Protein AF-A0A6B3QAU6-F1 (afdb_monomer_lite)

Structure (mmCIF, N/CA/C/O backbone):
data_AF-A0A6B3QAU6-F1
#
_entry.id   AF-A0A6B3QAU6-F1
#
loop_
_atom_site.group_PDB
_atom_site.id
_atom_site.type_symbol
_atom_site.label_atom_id
_atom_site.label_alt_id
_atom_site.label_comp_id
_atom_site.label_asym_id
_atom_site.label_entity_id
_atom_site.label_seq_id
_atom_site.pdbx_PDB_ins_code
_atom_site.Cartn_x
_atom_site.Cartn_y
_atom_site.Cartn_z
_atom_site.occupancy
_atom_site.B_iso_or_equiv
_atom_site.auth_seq_id
_atom_site.auth_comp_id
_atom_site.auth_asym_id
_atom_site.auth_atom_id
_atom_site.pdbx_PDB_model_num
ATOM 1 N N . ASP A 1 1 ? -6.827 -9.750 -35.331 1.00 69.00 1 ASP A N 1
ATOM 2 C CA . ASP A 1 1 ? -5.653 -9.514 -34.453 1.00 69.00 1 ASP A CA 1
ATOM 3 C C . ASP A 1 1 ? -5.508 -8.017 -34.204 1.00 69.00 1 ASP A C 1
ATOM 5 O O . ASP A 1 1 ? -5.971 -7.235 -35.020 1.00 69.00 1 ASP A O 1
ATOM 9 N N . ASN A 1 2 ? -4.891 -7.602 -33.096 1.00 76.44 2 ASN A N 1
ATOM 10 C CA . ASN A 1 2 ? -4.741 -6.171 -32.785 1.00 76.44 2 ASN A CA 1
ATOM 11 C C . ASN A 1 2 ? -3.667 -5.481 -33.647 1.00 76.44 2 ASN A C 1
ATOM 13 O O . ASN A 1 2 ? -3.646 -4.261 -33.744 1.00 76.44 2 ASN A O 1
ATOM 17 N N . ILE A 1 3 ? -2.761 -6.247 -34.272 1.00 83.81 3 ILE A N 1
ATOM 18 C CA . ILE A 1 3 ? -1.607 -5.686 -34.982 1.00 83.81 3 ILE A CA 1
ATOM 19 C C . ILE A 1 3 ? -1.964 -5.158 -36.375 1.00 83.81 3 ILE A C 1
ATOM 21 O O . ILE A 1 3 ? -1.314 -4.218 -36.826 1.00 83.81 3 ILE A O 1
ATOM 25 N N . THR A 1 4 ? -2.980 -5.719 -37.040 1.00 87.00 4 THR A N 1
ATOM 26 C CA . THR A 1 4 ? -3.413 -5.312 -38.388 1.00 87.00 4 THR A CA 1
ATOM 27 C C . THR A 1 4 ? -4.821 -4.719 -38.466 1.00 87.00 4 THR A C 1
ATOM 29 O O . THR A 1 4 ? -5.146 -4.077 -39.472 1.00 87.00 4 THR A O 1
ATOM 32 N N . ASN A 1 5 ? -5.630 -4.870 -37.411 1.00 83.56 5 ASN A N 1
ATOM 33 C CA . ASN A 1 5 ? -6.953 -4.259 -37.321 1.00 83.56 5 ASN A CA 1
ATOM 34 C C . ASN A 1 5 ? -6.864 -2.813 -36.835 1.00 83.56 5 ASN A C 1
ATOM 36 O O . ASN A 1 5 ? -6.172 -2.510 -35.866 1.00 83.56 5 ASN A O 1
ATOM 40 N N . GLN A 1 6 ? -7.610 -1.931 -37.493 1.00 80.50 6 GLN A N 1
ATOM 41 C CA . GLN A 1 6 ? -7.720 -0.539 -37.090 1.00 80.50 6 GLN A CA 1
ATOM 42 C C . GLN A 1 6 ? -8.615 -0.416 -35.853 1.00 80.50 6 GLN A C 1
ATOM 44 O O . GLN A 1 6 ? -9.764 -0.852 -35.867 1.00 80.50 6 GLN A O 1
ATOM 49 N N . ASP A 1 7 ? -8.098 0.231 -34.817 1.00 73.75 7 ASP A N 1
ATOM 50 C CA . ASP A 1 7 ? -8.831 0.603 -33.613 1.00 73.75 7 ASP A CA 1
ATOM 51 C C . ASP A 1 7 ? -8.402 2.025 -33.244 1.00 73.75 7 ASP A C 1
ATOM 53 O O . ASP A 1 7 ? -7.213 2.304 -33.105 1.00 73.75 7 ASP A O 1
ATOM 57 N N . SER A 1 8 ? -9.360 2.944 -33.119 1.00 69.12 8 SER A N 1
ATOM 58 C CA . SER A 1 8 ? -9.093 4.352 -32.799 1.00 69.12 8 SER A CA 1
ATOM 59 C C . SER A 1 8 ? -8.441 4.559 -31.428 1.00 69.12 8 SER A C 1
ATOM 61 O O . SER A 1 8 ? -7.927 5.643 -31.164 1.00 69.12 8 SER A O 1
ATOM 63 N N . SER A 1 9 ? -8.473 3.545 -30.561 1.00 64.81 9 SER A N 1
ATOM 64 C CA . SER A 1 9 ? -7.854 3.558 -29.237 1.00 64.81 9 SER A CA 1
ATOM 65 C C . SER A 1 9 ? -6.446 2.948 -29.204 1.00 64.81 9 SER A C 1
ATOM 67 O O . SER A 1 9 ? -5.731 3.142 -28.219 1.00 64.81 9 SER A O 1
ATOM 69 N N . THR A 1 10 ? -6.001 2.250 -30.263 1.00 64.38 10 THR A N 1
ATOM 70 C CA . THR A 1 10 ? -4.702 1.551 -30.274 1.00 64.38 10 THR A CA 1
ATOM 71 C C . THR A 1 10 ? -3.837 1.913 -31.490 1.00 64.38 10 THR A C 1
ATOM 73 O O . THR A 1 10 ? -4.269 1.898 -32.638 1.00 64.38 10 THR A O 1
ATOM 76 N N . ASN A 1 11 ? -2.558 2.224 -31.252 1.00 74.25 11 ASN A N 1
ATOM 77 C CA . ASN A 1 11 ? -1.606 2.655 -32.289 1.00 74.25 11 ASN A CA 1
ATOM 78 C C . ASN A 1 11 ? -0.641 1.523 -32.687 1.00 74.25 11 ASN A C 1
ATOM 80 O O . ASN A 1 11 ? 0.579 1.693 -32.654 1.00 74.25 11 ASN A O 1
ATOM 84 N N . TYR A 1 12 ? -1.169 0.334 -32.997 1.00 83.69 12 TYR A N 1
ATOM 85 C CA . TYR A 1 12 ? -0.325 -0.815 -33.340 1.00 83.69 12 TYR A CA 1
ATOM 86 C C . TYR A 1 12 ? 0.394 -0.658 -34.695 1.00 83.69 12 TYR A C 1
ATOM 88 O O . TYR A 1 12 ? -0.159 -0.066 -35.619 1.00 83.69 12 TYR A O 1
ATOM 96 N N . PRO A 1 13 ? 1.595 -1.246 -34.869 1.00 86.06 13 PRO A N 1
ATOM 97 C CA . PRO A 1 13 ? 2.490 -0.935 -35.988 1.00 86.06 13 PRO A CA 1
ATOM 98 C C . PRO A 1 13 ? 1.920 -1.170 -37.390 1.00 86.06 13 PRO A C 1
ATOM 100 O O . PRO A 1 13 ? 2.321 -0.492 -38.322 1.00 86.06 13 PRO A O 1
ATOM 103 N N . PHE A 1 14 ? 0.997 -2.114 -37.582 1.00 91.62 14 PHE A N 1
ATOM 104 C CA . PHE A 1 14 ? 0.453 -2.443 -38.905 1.00 91.62 14 PHE A CA 1
ATOM 105 C C . PHE A 1 14 ? -1.063 -2.220 -38.993 1.00 91.62 14 PHE A C 1
ATOM 107 O O . PHE A 1 14 ? -1.684 -2.704 -39.940 1.00 91.62 14 PHE A O 1
ATOM 114 N N . SER A 1 15 ? -1.668 -1.502 -38.037 1.00 89.56 15 SER A N 1
ATOM 115 C CA . SER A 1 15 ? -3.130 -1.408 -37.887 1.00 89.56 15 SER A CA 1
ATOM 116 C C . SER A 1 15 ? -3.805 -0.568 -38.972 1.00 89.56 15 SER A C 1
ATOM 118 O O . SER A 1 15 ? -4.948 -0.827 -39.345 1.00 89.56 15 SER A O 1
ATOM 120 N N . THR A 1 16 ? -3.094 0.416 -39.530 1.00 90.06 16 THR A N 1
ATOM 121 C CA . THR A 1 16 ? -3.616 1.338 -40.547 1.00 90.06 16 THR A CA 1
ATOM 122 C C . THR A 1 16 ? -2.876 1.206 -41.875 1.00 90.06 16 THR A C 1
ATOM 124 O O . THR A 1 16 ? -1.707 0.823 -41.929 1.00 90.06 16 THR A O 1
ATOM 127 N N . ASN A 1 17 ? -3.534 1.597 -42.971 1.00 89.44 17 ASN A N 1
ATOM 128 C CA . ASN A 1 17 ? -2.883 1.677 -44.284 1.00 89.44 17 ASN A CA 1
ATOM 129 C C . ASN A 1 17 ? -1.691 2.644 -44.284 1.00 89.44 17 ASN A C 1
ATOM 131 O O . ASN A 1 17 ? -0.705 2.388 -44.972 1.00 89.44 17 ASN A O 1
ATOM 135 N N . GLN A 1 18 ? -1.763 3.728 -43.504 1.00 90.06 18 GLN A N 1
ATOM 136 C CA . GLN A 1 18 ? -0.647 4.654 -43.345 1.00 90.06 18 GLN A CA 1
ATOM 137 C C . GLN A 1 18 ? 0.563 3.935 -42.743 1.00 90.06 18 GLN A C 1
ATOM 139 O O . GLN A 1 18 ? 1.628 3.935 -43.357 1.00 90.06 18 GLN A O 1
ATOM 144 N N . TYR A 1 19 ? 0.395 3.250 -41.610 1.00 91.19 19 TYR A N 1
ATOM 145 C CA . TYR A 1 19 ? 1.513 2.554 -40.979 1.00 91.19 19 TYR A CA 1
ATOM 146 C C . TYR A 1 19 ? 2.053 1.420 -41.847 1.00 91.19 19 TYR A C 1
ATOM 148 O O . TYR A 1 19 ? 3.261 1.270 -41.977 1.00 91.19 19 TYR A O 1
ATOM 156 N N . ARG A 1 20 ? 1.188 0.683 -42.554 1.00 92.81 20 ARG A N 1
ATOM 157 C CA . ARG A 1 20 ? 1.626 -0.327 -43.535 1.00 92.81 20 ARG A CA 1
ATOM 158 C C . ARG A 1 20 ? 2.415 0.267 -44.708 1.00 92.81 20 ARG A C 1
ATOM 160 O O . ARG A 1 20 ? 3.190 -0.446 -45.345 1.00 92.81 20 ARG A O 1
ATOM 167 N N . ASN A 1 21 ? 2.213 1.542 -45.035 1.00 90.69 21 ASN A N 1
ATOM 168 C CA . ASN A 1 21 ? 2.982 2.247 -46.063 1.00 90.69 21 ASN A CA 1
ATOM 169 C C . ASN A 1 21 ? 4.290 2.843 -45.529 1.00 90.69 21 ASN A C 1
ATOM 171 O O . ASN A 1 21 ? 5.206 3.051 -46.318 1.00 90.69 21 ASN A O 1
ATOM 175 N N . GLU A 1 22 ? 4.400 3.075 -44.222 1.00 90.69 22 GLU A N 1
ATOM 176 C CA . GLU A 1 22 ? 5.651 3.449 -43.550 1.00 90.69 22 GLU A CA 1
ATOM 177 C C . GLU A 1 22 ? 6.513 2.201 -43.252 1.00 90.69 22 GLU A C 1
ATOM 179 O O . GLU A 1 22 ? 7.732 2.196 -43.432 1.00 90.69 22 GLU A O 1
ATOM 184 N N . LEU A 1 23 ? 5.875 1.089 -42.887 1.00 94.75 23 LEU A N 1
ATOM 185 C CA . LEU A 1 23 ? 6.484 -0.205 -42.579 1.00 94.75 23 LEU A CA 1
ATOM 186 C C . LEU A 1 23 ? 6.495 -1.133 -43.800 1.00 94.75 23 LEU A C 1
ATOM 188 O O . LEU A 1 23 ? 5.967 -2.245 -43.752 1.00 94.75 23 LEU A O 1
ATOM 192 N N . ARG A 1 24 ? 7.062 -0.671 -44.923 1.00 94.88 24 ARG A N 1
ATOM 193 C CA . ARG A 1 24 ? 7.099 -1.455 -46.174 1.00 94.88 24 ARG A CA 1
ATOM 194 C C . ARG A 1 24 ? 8.059 -2.627 -46.098 1.00 94.88 24 ARG A C 1
ATOM 196 O O . ARG A 1 24 ? 7.716 -3.722 -46.526 1.00 94.88 24 ARG A O 1
ATOM 203 N N . HIS A 1 25 ? 9.254 -2.402 -45.567 1.00 96.56 25 HIS A N 1
ATOM 204 C CA . HIS A 1 25 ? 10.284 -3.426 -45.466 1.00 96.56 25 HIS A CA 1
ATOM 205 C C . HIS A 1 25 ? 10.736 -3.511 -44.018 1.00 96.56 25 HIS A C 1
ATOM 207 O O . HIS A 1 25 ? 11.223 -2.533 -43.457 1.00 96.56 25 HIS A O 1
ATOM 213 N N . THR A 1 26 ? 10.567 -4.671 -43.396 1.00 97.12 26 THR A N 1
ATOM 214 C CA . THR A 1 26 ? 10.843 -4.833 -41.964 1.00 97.12 26 THR A CA 1
ATOM 215 C C . THR A 1 26 ? 11.621 -6.106 -41.681 1.00 97.12 26 THR A C 1
ATOM 217 O O . THR A 1 26 ? 11.404 -7.122 -42.345 1.00 97.12 26 THR A O 1
ATOM 220 N N . LEU A 1 27 ? 12.483 -6.056 -40.668 1.00 96.62 27 LEU A N 1
ATOM 221 C CA . LEU A 1 27 ? 13.261 -7.188 -40.168 1.00 96.62 27 LEU A CA 1
ATOM 222 C C . LEU A 1 27 ? 12.662 -7.695 -38.855 1.00 96.62 27 LEU A C 1
ATOM 224 O O . LEU A 1 27 ? 12.471 -6.922 -37.924 1.00 96.62 27 LEU A O 1
ATOM 228 N N . TRP A 1 28 ? 12.322 -8.975 -38.773 1.00 96.25 28 TRP A N 1
ATOM 229 C CA . TRP A 1 28 ? 11.688 -9.577 -37.603 1.00 96.25 28 TRP A CA 1
ATOM 230 C C . TRP A 1 28 ? 12.637 -10.624 -37.021 1.00 96.25 28 TRP A C 1
ATOM 232 O O . TRP A 1 28 ? 13.071 -11.542 -37.721 1.00 96.25 28 TRP A O 1
ATOM 242 N N . LEU A 1 29 ? 12.981 -10.460 -35.743 1.00 93.38 29 LEU A N 1
ATOM 243 C CA . LEU A 1 29 ? 13.927 -11.303 -35.018 1.00 93.38 29 LEU A CA 1
ATOM 244 C C . LEU A 1 29 ? 13.171 -12.380 -34.231 1.00 93.38 29 LEU A C 1
ATOM 246 O O . LEU A 1 29 ? 12.405 -12.053 -33.325 1.00 93.38 29 LEU A O 1
ATOM 250 N N . LEU A 1 30 ? 13.373 -13.648 -34.588 1.00 93.44 30 LEU A N 1
ATOM 251 C CA . LEU A 1 30 ? 12.654 -14.802 -34.042 1.00 93.44 30 LEU A CA 1
ATOM 252 C C . LEU A 1 30 ? 13.530 -15.598 -33.059 1.00 93.44 30 LEU A C 1
ATOM 254 O O . LEU A 1 30 ? 14.759 -15.551 -33.154 1.00 93.44 30 LEU A O 1
ATOM 258 N N . PRO A 1 31 ? 12.922 -16.328 -32.101 1.00 90.06 31 PRO A N 1
ATOM 259 C CA . PRO A 1 31 ? 13.666 -17.043 -31.064 1.00 90.06 31 PRO A CA 1
ATOM 260 C C . PRO A 1 31 ? 14.395 -18.295 -31.574 1.00 90.06 31 PRO A C 1
ATOM 262 O O . PRO A 1 31 ? 15.395 -18.675 -30.968 1.00 90.06 31 PRO A O 1
ATOM 265 N N . GLY A 1 32 ? 13.934 -18.896 -32.675 1.00 91.00 32 GLY A N 1
ATOM 266 C CA . GLY A 1 32 ? 14.513 -20.107 -33.256 1.00 91.00 32 GLY A CA 1
ATOM 267 C C . GLY A 1 32 ? 13.992 -20.403 -34.666 1.00 91.00 32 GLY A C 1
ATOM 268 O O . GLY A 1 32 ? 13.053 -19.765 -35.160 1.00 91.00 32 GLY A O 1
ATOM 269 N N . VAL A 1 33 ? 14.653 -21.338 -35.354 1.00 91.69 33 VAL A N 1
ATOM 270 C CA . VAL A 1 33 ? 14.407 -21.683 -36.765 1.00 91.69 33 VAL A CA 1
ATOM 271 C C . VAL A 1 33 ? 13.056 -22.370 -36.932 1.00 91.69 33 VAL A C 1
ATOM 273 O O . VAL A 1 33 ? 12.327 -22.102 -37.888 1.00 91.69 33 VAL A O 1
ATOM 276 N N . LYS A 1 34 ? 12.676 -23.236 -35.984 1.00 92.94 34 LYS A N 1
ATOM 277 C CA . LYS A 1 34 ? 11.375 -23.924 -36.008 1.00 92.94 34 LYS A CA 1
ATOM 278 C C . LYS A 1 34 ? 10.227 -22.927 -35.892 1.00 92.94 34 LYS A C 1
ATOM 280 O O . LYS A 1 34 ? 9.247 -23.036 -36.627 1.00 92.94 34 LYS A O 1
ATOM 285 N N . GLU A 1 35 ? 10.375 -21.948 -35.009 1.00 94.31 35 GLU A N 1
ATOM 286 C CA . GLU A 1 35 ? 9.422 -20.870 -34.782 1.00 94.31 35 GLU A CA 1
ATOM 287 C C . GLU A 1 35 ? 9.334 -19.967 -36.012 1.00 94.31 35 GLU A C 1
ATOM 289 O O . GLU A 1 35 ? 8.229 -19.670 -36.455 1.00 94.31 35 GLU A O 1
ATOM 294 N N . ALA A 1 36 ? 10.467 -19.607 -36.628 1.00 95.00 36 ALA A N 1
ATOM 295 C CA . ALA A 1 36 ? 10.485 -18.848 -37.880 1.00 95.00 36 ALA A CA 1
ATOM 296 C C . ALA A 1 36 ? 9.761 -19.591 -39.019 1.00 95.00 36 ALA A C 1
ATOM 298 O O . ALA A 1 36 ? 8.932 -19.000 -39.709 1.00 95.00 36 ALA A O 1
ATOM 299 N N . ASN A 1 37 ? 10.001 -20.898 -39.168 1.00 94.94 37 ASN A N 1
ATOM 300 C CA . ASN A 1 37 ? 9.353 -21.740 -40.181 1.00 94.94 37 ASN A CA 1
ATOM 301 C C . ASN A 1 37 ? 7.843 -21.892 -39.956 1.00 94.94 37 ASN A C 1
ATOM 303 O O . ASN A 1 37 ? 7.066 -21.889 -40.911 1.00 94.94 37 ASN A O 1
ATOM 307 N N . ALA A 1 38 ? 7.411 -22.048 -38.703 1.00 96.00 38 ALA A N 1
ATOM 308 C CA . ALA A 1 38 ? 5.992 -22.094 -38.364 1.00 96.00 38 ALA A CA 1
ATOM 309 C C . ALA A 1 38 ? 5.324 -20.732 -38.599 1.00 96.00 38 ALA A C 1
ATOM 311 O O . ALA A 1 38 ? 4.238 -20.662 -39.175 1.00 96.00 38 ALA A O 1
ATOM 312 N N . PHE A 1 39 ? 5.993 -19.648 -38.209 1.00 96.12 39 PHE A N 1
ATOM 313 C CA . PHE A 1 39 ? 5.452 -18.303 -38.324 1.00 96.12 39 PHE A CA 1
ATOM 314 C C . PHE A 1 39 ? 5.375 -17.816 -39.772 1.00 96.12 39 PHE A C 1
ATOM 316 O O . PHE A 1 39 ? 4.393 -17.182 -40.138 1.00 96.12 39 PHE A O 1
ATOM 323 N N . GLU A 1 40 ? 6.333 -18.189 -40.626 1.00 96.94 40 GLU A N 1
ATOM 324 C CA . GLU A 1 40 ? 6.261 -17.965 -42.075 1.00 96.94 40 GLU A CA 1
ATOM 325 C C . GLU A 1 40 ? 4.951 -18.512 -42.662 1.00 96.94 40 GLU A C 1
ATOM 327 O O . GLU A 1 40 ? 4.293 -17.823 -43.441 1.00 96.94 40 GLU A O 1
ATOM 332 N N . LYS A 1 41 ? 4.538 -19.728 -42.279 1.00 96.50 41 LYS A N 1
ATOM 333 C CA . LYS A 1 41 ? 3.283 -20.330 -42.764 1.00 96.50 41 LYS A CA 1
ATOM 334 C C . LYS A 1 41 ? 2.070 -19.508 -42.334 1.00 96.50 41 LYS A C 1
ATOM 336 O O . LYS A 1 41 ? 1.265 -19.133 -43.180 1.00 96.50 41 LYS A O 1
ATOM 341 N N . LEU A 1 42 ? 2.001 -19.156 -41.050 1.00 96.56 42 LEU A N 1
ATOM 342 C CA . LEU A 1 42 ? 0.906 -18.350 -40.503 1.00 96.56 42 LEU A CA 1
ATOM 343 C C . LEU A 1 42 ? 0.834 -16.957 -41.142 1.00 96.56 42 LEU A C 1
ATOM 345 O O . LEU A 1 42 ? -0.253 -16.479 -41.451 1.00 96.56 42 LEU A O 1
ATOM 349 N N . LEU A 1 43 ? 1.979 -16.311 -41.383 1.00 96.25 43 LEU A N 1
ATOM 350 C CA . LEU A 1 43 ? 2.029 -15.005 -42.042 1.00 96.25 43 LEU A CA 1
ATOM 351 C C . LEU A 1 43 ? 1.548 -15.074 -43.494 1.00 96.25 43 LEU A C 1
ATOM 353 O O . LEU A 1 43 ? 0.858 -14.158 -43.929 1.00 96.25 43 LEU A O 1
ATOM 357 N N . ASN A 1 44 ? 1.859 -16.149 -44.224 1.00 96.75 44 ASN A N 1
ATOM 358 C CA . ASN A 1 44 ? 1.369 -16.344 -45.592 1.00 96.75 44 ASN A CA 1
ATOM 359 C C . ASN A 1 44 ? -0.145 -16.620 -45.653 1.00 96.75 44 ASN A C 1
ATOM 361 O O . ASN A 1 44 ? -0.794 -16.247 -46.625 1.00 96.75 44 ASN A O 1
ATOM 365 N N . GLU A 1 45 ? -0.722 -17.243 -44.623 1.00 96.12 45 GLU A N 1
ATOM 366 C CA . GLU A 1 45 ? -2.172 -17.477 -44.516 1.00 96.12 45 GLU A CA 1
ATOM 367 C C . GLU A 1 45 ? -2.943 -16.236 -44.027 1.00 96.12 45 GLU A C 1
ATOM 369 O O . GLU A 1 45 ? -4.158 -16.123 -44.207 1.00 96.12 45 GLU A O 1
ATOM 374 N N . HIS A 1 46 ? -2.244 -15.282 -43.414 1.00 95.75 46 HIS A N 1
ATOM 375 C CA . HIS A 1 46 ? -2.841 -14.098 -42.816 1.00 95.75 46 HIS A CA 1
ATOM 376 C C . HIS A 1 46 ? -3.437 -13.148 -43.869 1.00 95.75 46 HIS A C 1
ATOM 378 O O . HIS A 1 46 ? -2.788 -12.794 -44.852 1.00 95.75 46 HIS A O 1
ATOM 384 N N . GLN A 1 47 ? -4.650 -12.638 -43.623 1.00 93.19 47 GLN A N 1
ATOM 385 C CA . GLN A 1 47 ? -5.413 -11.859 -44.611 1.00 93.19 47 GLN A CA 1
ATOM 386 C C . GLN A 1 47 ? -4.709 -10.589 -45.106 1.00 93.19 47 GLN A C 1
ATOM 388 O O . GLN A 1 47 ? -4.880 -10.225 -46.267 1.00 93.19 47 GLN A O 1
ATOM 393 N N . ILE A 1 48 ? -3.951 -9.920 -44.233 1.00 93.88 48 ILE A N 1
ATOM 394 C CA . ILE A 1 48 ? -3.166 -8.723 -44.574 1.00 93.88 48 ILE A CA 1
ATOM 395 C C . ILE A 1 48 ? -1.726 -9.097 -44.940 1.00 93.88 48 ILE A C 1
ATOM 397 O O . ILE A 1 48 ? -1.341 -8.924 -46.092 1.00 93.88 48 ILE A O 1
ATOM 401 N N . PHE A 1 49 ? -0.938 -9.655 -44.010 1.00 96.00 49 PHE A N 1
ATOM 402 C CA . PHE A 1 49 ? 0.466 -9.991 -44.277 1.00 96.00 49 PHE A CA 1
ATOM 403 C C . PHE A 1 49 ? 0.674 -10.906 -45.492 1.00 96.00 49 PHE A C 1
ATOM 405 O O . PHE A 1 49 ? 1.509 -10.578 -46.326 1.00 96.00 49 PHE A O 1
ATOM 412 N N . GLY A 1 50 ? -0.119 -11.964 -45.665 1.00 93.06 50 GLY A N 1
ATOM 413 C CA . GLY A 1 50 ? 0.026 -12.891 -46.792 1.00 93.06 50 GLY A CA 1
ATOM 414 C C . GLY A 1 50 ? -0.377 -12.310 -48.149 1.00 93.06 50 GLY A C 1
ATOM 415 O O . GLY A 1 50 ? 0.027 -12.833 -49.185 1.00 93.06 50 GLY A O 1
ATOM 416 N N . LYS A 1 51 ? -1.159 -11.219 -48.166 1.00 93.06 51 LYS A N 1
ATOM 417 C CA . LYS A 1 51 ? -1.592 -10.540 -49.401 1.00 93.06 51 LYS A CA 1
ATOM 418 C C . LYS A 1 51 ? -0.742 -9.323 -49.745 1.00 93.06 51 LYS A C 1
ATOM 420 O O . LYS A 1 51 ? -0.480 -9.079 -50.918 1.00 93.06 51 LYS A O 1
ATOM 425 N N . GLU A 1 52 ? -0.356 -8.539 -48.743 1.00 95.06 52 GLU A N 1
ATOM 426 C CA . GLU A 1 52 ? 0.362 -7.277 -48.942 1.00 95.06 52 GLU A CA 1
ATOM 427 C C . GLU A 1 52 ? 1.886 -7.421 -48.869 1.00 95.06 52 GLU A C 1
ATOM 429 O O . GLU A 1 52 ? 2.584 -6.576 -49.427 1.00 95.06 52 GLU A O 1
ATOM 434 N N . TYR A 1 53 ? 2.414 -8.444 -48.186 1.00 97.56 53 TYR A N 1
ATOM 435 C CA . TYR A 1 53 ? 3.845 -8.581 -47.916 1.00 97.56 53 TYR A CA 1
ATOM 436 C C . TYR A 1 53 ? 4.417 -9.880 -48.479 1.00 97.56 53 TYR A C 1
ATOM 438 O O . TYR A 1 53 ? 3.879 -10.967 -48.296 1.00 97.56 53 TYR A O 1
ATOM 446 N N . LYS A 1 54 ? 5.600 -9.781 -49.085 1.00 97.44 54 LYS A N 1
ATOM 447 C CA . LYS A 1 54 ? 6.424 -10.944 -49.406 1.00 97.44 54 LYS A CA 1
ATOM 448 C C . LYS A 1 54 ? 7.209 -11.365 -48.164 1.00 97.44 54 LYS A C 1
ATOM 450 O O . LYS A 1 54 ? 8.060 -10.614 -47.677 1.00 97.44 54 LYS A O 1
ATOM 455 N N . ILE A 1 55 ? 6.923 -12.559 -47.651 1.00 97.81 55 ILE A N 1
ATOM 456 C CA . ILE A 1 55 ? 7.615 -13.118 -46.486 1.00 97.81 55 ILE A CA 1
ATOM 457 C C . ILE A 1 55 ? 8.925 -13.771 -46.942 1.00 97.81 55 ILE A C 1
ATOM 459 O O . ILE A 1 55 ? 8.932 -14.606 -47.845 1.00 97.81 55 ILE A O 1
ATOM 463 N N . VAL A 1 56 ? 10.042 -13.378 -46.332 1.00 96.62 56 VAL A N 1
ATOM 464 C CA . VAL A 1 56 ? 11.388 -13.872 -46.650 1.00 96.62 56 VAL A CA 1
ATOM 465 C C . VAL A 1 56 ? 11.991 -14.487 -45.399 1.00 96.62 56 VAL A C 1
ATOM 467 O O . VAL A 1 56 ? 12.461 -13.777 -44.515 1.00 96.62 56 VAL A O 1
ATOM 470 N N . ASN A 1 57 ? 11.979 -15.812 -45.315 1.00 94.81 57 ASN A N 1
ATOM 471 C CA . ASN A 1 57 ? 12.588 -16.543 -44.211 1.00 94.81 57 ASN A CA 1
ATOM 472 C C . ASN A 1 57 ? 14.029 -16.934 -44.565 1.00 94.81 57 ASN A C 1
ATOM 474 O O . ASN A 1 57 ? 14.251 -17.853 -45.356 1.00 94.81 57 ASN A O 1
ATOM 478 N N . VAL A 1 58 ? 15.012 -16.229 -43.996 1.00 92.69 58 VAL A N 1
ATOM 479 C CA . VAL A 1 58 ? 16.435 -16.439 -44.335 1.00 92.69 58 VAL A CA 1
ATOM 480 C C . VAL A 1 58 ? 17.065 -17.626 -43.608 1.00 92.69 58 VAL A C 1
ATOM 482 O O . VAL A 1 58 ? 18.190 -17.999 -43.915 1.00 92.69 58 VAL A O 1
ATOM 485 N N . VAL A 1 59 ? 16.341 -18.243 -42.671 1.00 90.06 59 VAL A N 1
ATOM 486 C CA . VAL A 1 59 ? 16.821 -19.395 -41.892 1.00 90.06 59 VAL A CA 1
ATOM 487 C C . VAL A 1 59 ? 16.099 -20.697 -42.235 1.00 90.06 59 VAL A C 1
ATOM 489 O O . VAL A 1 59 ? 16.283 -21.708 -41.566 1.00 90.06 59 VAL A O 1
ATOM 492 N N . LYS A 1 60 ? 15.274 -20.695 -43.289 1.00 85.81 60 LYS A N 1
ATOM 493 C CA . LYS A 1 60 ? 14.378 -21.806 -43.643 1.00 85.81 60 LYS A CA 1
ATOM 494 C C . LYS A 1 60 ? 15.069 -23.166 -43.752 1.00 85.81 60 LYS A C 1
ATOM 496 O O . LYS A 1 60 ? 14.517 -24.171 -43.304 1.00 85.81 60 LYS A O 1
ATOM 501 N N . ASP A 1 61 ? 16.275 -23.166 -44.313 1.00 81.44 61 ASP A N 1
ATOM 502 C CA . ASP A 1 61 ? 17.072 -24.365 -44.590 1.00 81.44 61 ASP A CA 1
ATOM 503 C C . ASP A 1 61 ? 18.154 -24.631 -43.522 1.00 81.44 61 ASP A C 1
ATOM 505 O O . ASP A 1 61 ? 18.941 -25.574 -43.649 1.00 81.44 61 ASP A O 1
ATOM 509 N N . ASP A 1 62 ? 18.219 -23.813 -42.465 1.00 82.25 62 ASP A N 1
ATOM 510 C CA . ASP A 1 62 ? 19.201 -23.988 -41.399 1.00 82.25 62 ASP A CA 1
ATOM 511 C C . ASP A 1 62 ? 18.842 -25.179 -40.498 1.00 82.25 62 ASP A C 1
ATOM 513 O O . ASP A 1 62 ? 17.692 -25.411 -40.126 1.00 82.25 62 ASP A O 1
ATOM 517 N N . LYS A 1 63 ? 19.867 -25.943 -40.102 1.00 77.31 63 LYS A N 1
ATOM 518 C CA . LYS A 1 63 ? 19.719 -27.103 -39.203 1.00 77.31 63 LYS A CA 1
ATOM 519 C C . LYS A 1 63 ? 19.878 -26.756 -37.719 1.00 77.31 63 LYS A C 1
ATOM 521 O O . LYS A 1 63 ? 19.658 -27.621 -36.876 1.00 77.31 63 LYS A O 1
ATOM 526 N N . SER A 1 64 ? 20.314 -25.535 -37.406 1.00 73.75 64 SER A N 1
ATOM 527 C CA . SER A 1 64 ? 20.618 -25.076 -36.048 1.00 73.75 64 SER A CA 1
ATOM 528 C C . SER A 1 64 ? 20.304 -23.592 -35.883 1.00 73.75 64 SER A C 1
ATOM 530 O O . SER A 1 64 ? 20.621 -22.794 -36.764 1.00 73.75 64 SER A O 1
ATOM 532 N N . ASP A 1 65 ? 19.801 -23.227 -34.703 1.00 73.00 65 ASP A N 1
ATOM 533 C CA . ASP A 1 65 ? 19.562 -21.841 -34.279 1.00 73.00 65 ASP A CA 1
ATOM 534 C C . ASP A 1 65 ? 20.864 -21.057 -34.026 1.00 73.00 65 ASP A C 1
ATOM 536 O O . ASP A 1 65 ? 20.851 -19.835 -33.901 1.00 73.00 65 ASP A O 1
ATOM 540 N N . SER A 1 66 ? 22.004 -21.752 -33.933 1.00 64.44 66 SER A N 1
ATOM 541 C CA . SER A 1 66 ? 23.328 -21.157 -33.703 1.00 64.44 66 SER A CA 1
ATOM 542 C C . SER A 1 66 ? 24.054 -20.752 -34.990 1.00 64.44 66 SER A C 1
ATOM 544 O O . SER A 1 66 ? 25.218 -20.355 -34.931 1.00 64.44 66 SER A O 1
ATOM 546 N N . ASN A 1 67 ? 23.430 -20.932 -36.158 1.00 63.97 67 ASN A N 1
ATOM 547 C CA . ASN A 1 67 ? 24.069 -20.656 -37.439 1.00 63.97 67 ASN A CA 1
ATOM 548 C C . ASN A 1 67 ? 24.014 -19.154 -37.759 1.00 63.97 67 ASN A C 1
ATOM 550 O O . ASN A 1 67 ? 23.146 -18.688 -38.488 1.00 63.97 67 ASN A O 1
ATOM 554 N N . GLU A 1 68 ? 24.950 -18.387 -37.201 1.00 61.91 68 GLU A N 1
ATOM 555 C CA . GLU A 1 68 ? 25.037 -16.930 -37.402 1.00 61.91 68 GLU A CA 1
ATOM 556 C C . GLU A 1 68 ? 25.798 -16.543 -38.687 1.00 61.91 68 GLU A C 1
ATOM 558 O O . GLU A 1 68 ? 25.911 -15.362 -39.016 1.00 61.91 68 GLU A O 1
ATOM 563 N N . VAL A 1 69 ? 26.308 -17.528 -39.440 1.00 68.31 69 VAL A N 1
ATOM 564 C CA . VAL A 1 69 ? 27.052 -17.295 -40.684 1.00 68.31 69 VAL A CA 1
ATOM 565 C C . VAL A 1 69 ? 26.107 -16.770 -41.760 1.00 68.31 69 VAL A C 1
ATOM 567 O O . VAL A 1 69 ? 25.225 -17.481 -42.242 1.00 68.31 69 VAL A O 1
ATOM 570 N N . VAL A 1 70 ? 26.317 -15.517 -42.154 1.00 66.00 70 VAL A N 1
ATOM 571 C CA . VAL A 1 70 ? 25.639 -14.910 -43.298 1.00 66.00 70 VAL A CA 1
ATOM 572 C C . VAL A 1 70 ? 26.255 -15.452 -44.583 1.00 66.00 70 VAL A C 1
ATOM 574 O O . VAL A 1 70 ? 27.463 -15.341 -44.785 1.00 66.00 70 VAL A O 1
ATOM 577 N N . THR A 1 71 ? 25.429 -16.012 -45.462 1.00 71.56 71 THR A N 1
ATOM 578 C CA . THR A 1 71 ? 25.849 -16.364 -46.825 1.00 71.56 71 THR A CA 1
ATOM 579 C C . THR A 1 71 ? 25.482 -15.241 -47.797 1.00 71.56 71 THR A C 1
ATOM 581 O O . THR A 1 71 ? 24.498 -14.532 -47.575 1.00 71.56 71 THR A O 1
ATOM 584 N N . GLU A 1 72 ? 26.228 -15.077 -48.897 1.00 67.25 72 GLU A N 1
ATOM 585 C CA . GLU A 1 72 ? 25.841 -14.137 -49.972 1.00 67.25 72 GLU A CA 1
ATOM 586 C C . GLU A 1 72 ? 24.416 -14.426 -50.476 1.00 67.25 72 GLU A C 1
ATOM 588 O O . GLU A 1 72 ? 23.626 -13.506 -50.687 1.00 67.25 72 GLU A O 1
ATOM 593 N N . GLY A 1 73 ? 24.035 -15.708 -50.521 1.00 77.31 73 GLY A N 1
ATOM 594 C CA . GLY A 1 73 ? 22.687 -16.135 -50.886 1.00 77.31 73 GLY A CA 1
ATOM 595 C C . GLY A 1 73 ? 21.583 -15.627 -49.951 1.00 77.31 73 GLY A C 1
ATOM 596 O O . GLY A 1 73 ? 20.474 -15.375 -50.418 1.00 77.31 73 GLY A O 1
ATOM 597 N N . ASP A 1 74 ? 21.850 -15.431 -48.657 1.00 83.50 74 ASP A N 1
ATOM 598 C CA . ASP A 1 74 ? 20.848 -14.914 -47.712 1.00 83.50 74 ASP A CA 1
ATOM 599 C C . ASP A 1 74 ? 20.565 -13.425 -47.948 1.00 83.50 74 ASP A C 1
ATOM 601 O O . ASP A 1 74 ? 19.413 -12.989 -47.884 1.00 83.50 74 ASP A O 1
ATOM 605 N N . LEU A 1 75 ? 21.601 -12.649 -48.278 1.00 86.69 75 LEU A N 1
ATOM 606 C CA . LEU A 1 75 ? 21.473 -11.231 -48.612 1.00 86.69 75 LEU A CA 1
ATOM 607 C C . LEU A 1 75 ? 20.765 -11.033 -49.960 1.00 86.69 75 LEU A C 1
ATOM 609 O O . LEU A 1 75 ? 19.864 -10.194 -50.075 1.00 86.69 75 LEU A O 1
ATOM 613 N N . ASP A 1 76 ? 21.132 -11.832 -50.962 1.00 87.75 76 ASP A N 1
ATOM 614 C CA . ASP A 1 76 ? 20.546 -11.758 -52.300 1.00 87.75 76 ASP A CA 1
ATOM 615 C C . ASP A 1 76 ? 19.065 -12.138 -52.300 1.00 87.75 76 ASP A C 1
ATOM 617 O O . ASP A 1 76 ? 18.266 -11.458 -52.945 1.00 87.75 76 ASP A O 1
ATOM 621 N N . LYS A 1 77 ? 18.659 -13.144 -51.510 1.00 89.88 77 LYS A N 1
ATOM 622 C CA . LYS A 1 77 ? 17.240 -13.499 -51.318 1.00 89.88 77 LYS A CA 1
ATOM 623 C C . LYS A 1 77 ? 16.409 -12.297 -50.870 1.00 89.88 77 LYS A C 1
ATOM 625 O O . LYS A 1 77 ? 15.322 -12.067 -51.402 1.00 89.88 77 LYS A O 1
ATOM 630 N N . VAL A 1 78 ? 16.913 -11.519 -49.909 1.00 93.56 78 VAL A N 1
ATOM 631 C CA . VAL A 1 78 ? 16.197 -10.342 -49.397 1.00 93.56 78 VAL A CA 1
ATOM 632 C C . VAL A 1 78 ? 16.159 -9.231 -50.445 1.00 93.56 78 VAL A C 1
ATOM 634 O O . VAL A 1 78 ? 15.085 -8.702 -50.727 1.00 93.56 78 VAL A O 1
ATOM 637 N N . ARG A 1 79 ? 17.287 -8.917 -51.092 1.00 94.44 79 ARG A N 1
ATOM 638 C CA . ARG A 1 79 ? 17.352 -7.871 -52.131 1.00 94.44 79 ARG A CA 1
ATOM 639 C C . ARG A 1 79 ? 16.468 -8.183 -53.338 1.00 94.44 79 ARG A C 1
ATOM 641 O O . ARG A 1 79 ? 15.752 -7.307 -53.815 1.00 94.44 79 ARG A O 1
ATOM 648 N N . GLN A 1 80 ? 16.449 -9.436 -53.787 1.00 94.00 80 GLN A N 1
ATOM 649 C CA . GLN A 1 80 ? 15.566 -9.893 -54.863 1.00 94.00 80 GLN A CA 1
ATOM 650 C C . GLN A 1 80 ? 14.089 -9.836 -54.464 1.00 94.00 80 GLN A C 1
ATOM 652 O O . GLN A 1 80 ? 13.226 -9.564 -55.297 1.00 94.00 80 GLN A O 1
ATOM 657 N N . ALA A 1 81 ? 13.768 -10.105 -53.195 1.00 94.69 81 ALA A N 1
ATOM 658 C CA . ALA A 1 81 ? 12.405 -9.978 -52.699 1.00 94.69 81 ALA A CA 1
ATOM 659 C C . ALA A 1 81 ? 11.935 -8.523 -52.609 1.00 94.69 81 ALA A C 1
ATOM 661 O O . ALA A 1 81 ? 10.756 -8.268 -52.846 1.00 94.69 81 ALA A O 1
ATOM 662 N N . ILE A 1 82 ? 12.843 -7.597 -52.298 1.00 96.00 82 ILE A N 1
ATOM 663 C CA . ILE A 1 82 ? 12.574 -6.158 -52.274 1.00 96.00 82 ILE A CA 1
ATOM 664 C C . ILE A 1 82 ? 12.362 -5.629 -53.700 1.00 96.00 82 ILE A C 1
ATOM 666 O O . ILE A 1 82 ? 11.311 -5.050 -53.974 1.00 96.00 82 ILE A O 1
ATOM 670 N N . GLY A 1 83 ? 13.297 -5.869 -54.627 1.00 93.56 83 GLY A N 1
ATOM 671 C CA . GLY A 1 83 ? 13.193 -5.370 -56.004 1.00 93.56 83 GLY A CA 1
ATOM 672 C C . GLY A 1 83 ? 13.033 -3.844 -56.054 1.00 93.56 83 GLY A C 1
ATOM 673 O O . GLY A 1 83 ? 13.858 -3.132 -55.491 1.00 93.56 83 GLY A O 1
ATOM 674 N N . ASP A 1 84 ? 11.971 -3.341 -56.701 1.00 92.81 84 ASP A N 1
ATOM 675 C CA . ASP A 1 84 ? 11.566 -1.930 -56.573 1.00 92.81 84 ASP A CA 1
ATOM 676 C C . ASP A 1 84 ? 10.854 -1.717 -55.215 1.00 92.81 84 ASP A C 1
ATOM 678 O O . ASP A 1 84 ? 9.712 -2.172 -55.039 1.00 92.81 84 ASP A O 1
ATOM 682 N N . PRO A 1 85 ? 11.474 -0.993 -54.261 1.00 92.25 85 PRO A N 1
ATOM 683 C CA . PRO A 1 85 ? 10.918 -0.796 -52.921 1.00 92.25 85 PRO A CA 1
ATOM 684 C C . PRO A 1 85 ? 9.601 0.000 -52.924 1.00 92.25 85 PRO A C 1
ATOM 686 O O . PRO A 1 85 ? 8.812 -0.070 -51.978 1.00 92.25 85 PRO A O 1
ATOM 689 N N . SER A 1 86 ? 9.314 0.754 -53.993 1.00 91.94 86 SER A N 1
ATOM 690 C CA . SER A 1 86 ? 8.046 1.477 -54.139 1.00 91.94 86 SER A CA 1
ATOM 691 C C . SER A 1 86 ? 6.870 0.574 -54.512 1.00 91.94 86 SER A C 1
ATOM 693 O O . SER A 1 86 ? 5.723 0.935 -54.249 1.00 91.94 86 SER A O 1
ATOM 695 N N . GLN A 1 87 ? 7.138 -0.597 -55.097 1.00 92.69 87 GLN A N 1
ATOM 696 C CA . GLN A 1 87 ? 6.105 -1.521 -55.571 1.00 92.69 87 GLN A CA 1
ATOM 697 C C . GLN A 1 87 ? 5.846 -2.653 -54.579 1.00 92.69 87 GLN A C 1
ATOM 699 O O . GLN A 1 87 ? 4.700 -3.047 -54.386 1.00 92.69 87 GLN A O 1
ATOM 704 N N . ASN A 1 88 ? 6.885 -3.123 -53.887 1.00 93.31 88 ASN A N 1
ATOM 705 C CA . ASN A 1 88 ? 6.780 -4.274 -52.994 1.00 93.31 88 ASN A CA 1
ATOM 706 C C . ASN A 1 88 ? 6.760 -3.869 -51.517 1.00 93.31 88 ASN A C 1
ATOM 708 O O . ASN A 1 88 ? 7.197 -2.779 -51.144 1.00 93.31 88 ASN A O 1
ATOM 712 N N . LYS A 1 89 ? 6.276 -4.780 -50.671 1.00 96.88 89 LYS A N 1
ATOM 713 C CA . LYS A 1 89 ? 6.473 -4.760 -49.219 1.00 96.88 89 LYS A CA 1
ATOM 714 C C . LYS A 1 89 ? 7.023 -6.120 -48.794 1.00 96.88 89 LYS A C 1
ATOM 716 O O . LYS A 1 89 ? 6.635 -7.144 -49.356 1.00 96.88 89 LYS A O 1
ATOM 721 N N . THR A 1 90 ? 7.940 -6.156 -47.834 1.00 97.88 90 THR A N 1
ATOM 722 C CA . THR A 1 90 ? 8.626 -7.390 -47.422 1.00 97.88 90 THR A CA 1
ATOM 723 C C . THR A 1 90 ? 8.733 -7.517 -45.909 1.00 97.88 90 THR A C 1
ATOM 725 O O . THR A 1 90 ? 9.133 -6.571 -45.229 1.00 97.88 90 THR A O 1
ATOM 728 N N . ILE A 1 91 ? 8.499 -8.721 -45.391 1.00 98.06 91 ILE A N 1
ATOM 729 C CA . ILE A 1 91 ? 8.815 -9.088 -44.005 1.00 98.06 91 ILE A CA 1
ATOM 730 C C . ILE A 1 91 ? 9.958 -10.097 -44.046 1.00 98.06 91 ILE A C 1
ATOM 732 O O . ILE A 1 91 ? 9.798 -11.196 -44.570 1.00 98.06 91 ILE A O 1
ATOM 736 N N . THR A 1 92 ? 11.119 -9.720 -43.517 1.00 97.56 92 THR A N 1
ATOM 737 C CA . THR A 1 92 ? 12.277 -10.615 -43.413 1.00 97.56 92 THR A CA 1
ATOM 738 C C . THR A 1 92 ? 12.283 -11.278 -42.041 1.00 97.56 92 THR A C 1
ATOM 740 O O . THR A 1 92 ? 12.396 -10.580 -41.039 1.00 97.56 92 THR A O 1
ATOM 743 N N . LEU A 1 93 ? 12.174 -12.605 -41.983 1.00 96.94 93 LEU A N 1
ATOM 744 C CA . LEU A 1 93 ? 12.269 -13.388 -40.750 1.00 96.94 93 LEU A CA 1
ATOM 745 C C . LEU A 1 93 ? 13.698 -13.901 -40.592 1.00 96.94 93 LEU A C 1
ATOM 747 O O . LEU A 1 93 ? 14.231 -14.515 -41.517 1.00 96.94 93 LEU A O 1
ATOM 751 N N . THR A 1 94 ? 14.303 -13.679 -39.426 1.00 92.94 94 THR A N 1
ATOM 752 C CA . THR A 1 94 ? 15.664 -14.140 -39.137 1.00 92.94 94 THR A CA 1
ATOM 753 C C . THR A 1 94 ? 15.819 -14.652 -37.706 1.00 92.94 94 THR A C 1
ATOM 755 O O . THR A 1 94 ? 15.136 -14.197 -36.788 1.00 92.94 94 THR A O 1
ATOM 758 N N . VAL A 1 95 ? 16.778 -15.557 -37.507 1.00 89.25 95 VAL A N 1
ATOM 759 C CA . VAL A 1 95 ? 17.279 -15.995 -36.198 1.00 89.25 95 VAL A CA 1
ATOM 760 C C . VAL A 1 95 ? 18.742 -15.567 -36.136 1.00 89.25 95 VAL A C 1
ATOM 762 O O . VAL A 1 95 ? 19.640 -16.296 -36.537 1.00 89.25 95 VAL A O 1
ATOM 765 N N . ARG A 1 96 ? 18.971 -14.313 -35.724 1.00 81.31 96 ARG A N 1
ATOM 766 C CA . ARG A 1 96 ? 20.291 -13.653 -35.581 1.00 81.31 96 ARG A CA 1
ATOM 767 C C . ARG A 1 96 ? 21.121 -13.447 -36.859 1.00 81.31 96 ARG A C 1
ATOM 769 O O . ARG A 1 96 ? 22.011 -12.597 -36.836 1.00 81.31 96 ARG A O 1
ATOM 776 N N . LYS A 1 97 ? 20.815 -14.088 -37.990 1.00 86.81 97 LYS A N 1
ATOM 777 C CA . LYS A 1 97 ? 21.425 -13.752 -39.292 1.00 86.81 97 LYS A CA 1
ATOM 778 C C . LYS A 1 97 ? 21.054 -12.343 -39.750 1.00 86.81 97 LYS A C 1
ATOM 780 O O . LYS A 1 97 ? 19.988 -11.828 -39.414 1.00 86.81 97 LYS A O 1
ATOM 785 N N . LEU A 1 98 ? 21.926 -11.735 -40.555 1.00 86.62 98 LEU A N 1
ATOM 786 C CA . LEU A 1 98 ? 21.747 -10.392 -41.125 1.00 86.62 98 LEU A CA 1
ATOM 787 C C . LEU A 1 98 ? 21.609 -9.263 -40.080 1.00 86.62 98 LEU A C 1
ATOM 789 O O . LEU A 1 98 ? 21.218 -8.145 -40.412 1.00 86.62 98 LEU A O 1
ATOM 793 N N . THR A 1 99 ? 21.953 -9.532 -38.817 1.00 84.00 99 THR A N 1
ATOM 794 C CA . THR A 1 99 ? 21.962 -8.529 -37.738 1.00 84.00 99 THR A CA 1
ATOM 795 C C . THR A 1 99 ? 23.303 -7.798 -37.628 1.00 84.00 99 THR A C 1
ATOM 797 O O . THR A 1 99 ? 23.377 -6.711 -37.050 1.00 84.00 99 THR A O 1
ATOM 800 N N . THR A 1 100 ? 24.359 -8.339 -38.241 1.00 80.19 100 THR A N 1
ATOM 801 C CA . THR A 1 100 ? 25.721 -7.793 -38.257 1.00 80.19 100 THR A CA 1
ATOM 802 C C . THR A 1 100 ? 26.320 -7.855 -39.661 1.00 80.19 100 THR A C 1
ATOM 804 O O . THR A 1 100 ? 25.943 -8.695 -40.473 1.00 80.19 100 THR A O 1
ATOM 807 N N . GLY A 1 101 ? 27.227 -6.924 -39.976 1.00 75.94 101 GLY A N 1
ATOM 808 C CA . GLY A 1 101 ? 28.030 -6.967 -41.208 1.00 75.94 101 GLY A CA 1
ATOM 809 C C . GLY A 1 101 ? 27.288 -6.754 -42.537 1.00 75.94 101 GLY A C 1
ATOM 810 O O . GLY A 1 101 ? 27.926 -6.832 -43.580 1.00 75.94 101 GLY A O 1
ATOM 811 N N . VAL A 1 102 ? 25.980 -6.464 -42.529 1.00 83.62 102 VAL A N 1
ATOM 812 C CA . VAL A 1 102 ? 25.172 -6.256 -43.744 1.00 83.62 102 VAL A CA 1
ATOM 813 C C . VAL A 1 102 ? 24.340 -4.977 -43.689 1.00 83.62 102 VAL A C 1
ATOM 815 O O . VAL A 1 102 ? 23.905 -4.546 -42.618 1.00 83.62 102 VAL A O 1
ATOM 818 N N . ASN A 1 103 ? 24.077 -4.406 -44.868 1.00 86.81 103 ASN A N 1
ATOM 819 C CA . ASN A 1 103 ? 23.247 -3.218 -45.046 1.00 86.81 103 ASN A CA 1
ATOM 820 C C . ASN A 1 103 ? 22.134 -3.501 -46.064 1.00 86.81 103 ASN A C 1
ATOM 822 O O . ASN A 1 103 ? 22.408 -3.807 -47.231 1.00 86.81 103 ASN A O 1
ATOM 826 N N . ILE A 1 104 ? 20.889 -3.364 -45.607 1.00 93.38 104 ILE A N 1
ATOM 827 C CA . ILE A 1 104 ? 19.673 -3.326 -46.428 1.00 93.38 104 ILE A CA 1
ATOM 828 C C . ILE A 1 104 ? 19.004 -1.976 -46.124 1.00 93.38 104 ILE A C 1
ATOM 830 O O . ILE A 1 104 ? 18.304 -1.850 -45.115 1.00 93.38 104 ILE A O 1
ATOM 834 N N . PRO A 1 105 ? 19.302 -0.933 -46.924 1.00 93.75 105 PRO A N 1
ATOM 835 C CA . PRO A 1 105 ? 18.809 0.426 -46.713 1.00 93.75 105 PRO A CA 1
ATOM 836 C C . PRO A 1 105 ? 17.289 0.533 -46.613 1.00 93.75 105 PRO A C 1
ATOM 838 O O . PRO A 1 105 ? 16.774 1.410 -45.931 1.00 93.75 105 PRO A O 1
ATOM 841 N N . GLU A 1 106 ? 16.552 -0.361 -47.254 1.00 95.38 106 GLU A N 1
ATOM 842 C CA . GLU A 1 106 ? 15.102 -0.282 -47.379 1.00 95.38 106 GLU A CA 1
ATOM 843 C C . GLU A 1 106 ? 14.371 -0.598 -46.070 1.00 95.38 106 GLU A C 1
ATOM 845 O O . GLU A 1 106 ? 13.224 -0.183 -45.908 1.00 95.38 106 GLU A O 1
ATOM 850 N N . TRP A 1 107 ? 15.007 -1.290 -45.115 1.00 96.31 107 TRP A N 1
ATOM 851 C CA . TRP A 1 107 ? 14.362 -1.644 -43.850 1.00 96.31 107 TRP A CA 1
ATOM 852 C C . TRP A 1 107 ? 13.987 -0.406 -43.031 1.00 96.31 107 TRP A C 1
ATOM 854 O O . TRP A 1 107 ? 14.852 0.368 -42.622 1.00 96.31 107 TRP A O 1
ATOM 864 N N . THR A 1 108 ? 12.695 -0.232 -42.754 1.00 95.06 108 THR A N 1
ATOM 865 C CA . THR A 1 108 ? 12.156 0.891 -41.972 1.00 95.06 108 THR A CA 1
ATOM 866 C C . THR A 1 108 ? 11.876 0.530 -40.519 1.00 95.06 108 THR A C 1
ATOM 868 O O . THR A 1 108 ? 11.807 1.429 -39.680 1.00 95.06 108 THR A O 1
ATOM 871 N N . ALA A 1 109 ? 11.769 -0.761 -40.184 1.00 95.38 109 ALA A N 1
ATOM 872 C CA . ALA A 1 109 ? 11.605 -1.191 -38.800 1.00 95.38 109 ALA A CA 1
ATOM 873 C C . ALA A 1 109 ? 12.212 -2.555 -38.468 1.00 95.38 109 ALA A C 1
ATOM 875 O O . ALA A 1 109 ? 12.369 -3.416 -39.340 1.00 95.38 109 ALA A O 1
ATOM 876 N N . VAL A 1 110 ? 12.485 -2.742 -37.175 1.00 94.56 110 VAL A N 1
ATOM 877 C CA . VAL A 1 110 ? 12.889 -4.019 -36.576 1.00 94.56 110 VAL A CA 1
ATOM 878 C C . VAL A 1 110 ? 11.881 -4.438 -35.508 1.00 94.56 110 VAL A C 1
ATOM 880 O O . VAL A 1 110 ? 11.532 -3.640 -34.639 1.00 94.56 110 VAL A O 1
ATOM 883 N N . LEU A 1 111 ? 11.417 -5.688 -35.567 1.00 93.88 111 LEU A N 1
ATOM 884 C CA . LEU A 1 111 ? 10.540 -6.292 -34.561 1.00 93.88 111 LEU A CA 1
ATOM 885 C C . LEU A 1 111 ? 11.317 -7.327 -33.747 1.00 93.88 111 LEU A C 1
ATOM 887 O O . LEU A 1 111 ? 11.838 -8.293 -34.307 1.00 93.88 111 LEU A O 1
ATOM 891 N N . PHE A 1 112 ? 11.351 -7.158 -32.427 1.00 91.50 112 PHE A N 1
ATOM 892 C CA . PHE A 1 112 ? 11.970 -8.108 -31.504 1.00 91.50 112 PHE A CA 1
ATOM 893 C C . PHE A 1 112 ? 10.930 -9.088 -30.954 1.00 91.50 112 PHE A C 1
ATOM 895 O O . PHE A 1 112 ? 10.212 -8.788 -30.000 1.00 91.50 112 PHE A O 1
ATOM 902 N N . LEU A 1 113 ? 10.882 -10.289 -31.536 1.00 91.31 113 LEU A N 1
ATOM 903 C CA . LEU A 1 113 ? 10.005 -11.391 -31.116 1.00 91.31 113 LEU A CA 1
ATOM 904 C C . LEU A 1 113 ? 10.778 -12.491 -30.360 1.00 91.31 113 LEU A C 1
ATOM 906 O O . LEU A 1 113 ? 10.263 -13.585 -30.141 1.00 91.31 113 LEU A O 1
ATOM 910 N N . SER A 1 114 ? 12.018 -12.206 -29.948 1.00 85.88 114 SER A N 1
ATOM 911 C CA . SER A 1 114 ? 12.909 -13.118 -29.224 1.00 85.88 114 SER A CA 1
ATOM 912 C C . SER A 1 114 ? 13.457 -12.491 -27.942 1.00 85.88 114 SER A C 1
ATOM 914 O O . SER A 1 114 ? 13.739 -11.295 -27.900 1.00 85.88 114 SER A O 1
ATOM 916 N N . ASN A 1 115 ? 13.708 -13.310 -26.915 1.00 73.56 115 ASN A N 1
ATOM 917 C CA . ASN A 1 115 ? 14.354 -12.887 -25.665 1.00 73.56 115 ASN A CA 1
ATOM 918 C C . ASN A 1 115 ? 15.881 -12.768 -25.820 1.00 73.56 115 ASN A C 1
ATOM 920 O O . ASN A 1 115 ? 16.641 -13.596 -25.321 1.00 73.56 115 ASN A O 1
ATOM 924 N N . THR A 1 116 ? 16.336 -11.749 -26.552 1.00 69.31 116 THR A N 1
ATOM 925 C CA . THR A 1 116 ? 17.766 -11.432 -26.686 1.00 69.31 116 THR A CA 1
ATOM 926 C C . THR A 1 116 ? 18.243 -10.638 -25.470 1.00 69.31 116 THR A C 1
ATOM 928 O O . THR A 1 116 ? 17.758 -9.538 -25.235 1.00 69.31 116 THR A O 1
ATOM 931 N N . ASN A 1 117 ? 19.225 -11.164 -24.732 1.00 62.66 117 ASN A N 1
ATOM 932 C CA . ASN A 1 117 ? 19.714 -10.545 -23.489 1.00 62.66 117 ASN A CA 1
ATOM 933 C C . ASN A 1 117 ? 21.015 -9.738 -23.653 1.00 62.66 117 ASN A C 1
ATOM 935 O O . ASN A 1 117 ? 21.492 -9.163 -22.688 1.00 62.66 117 ASN A O 1
ATOM 939 N N . SER A 1 118 ? 21.636 -9.729 -24.838 1.00 79.00 118 SER A N 1
ATOM 940 C CA . SER A 1 118 ? 22.871 -8.968 -25.071 1.00 79.00 118 SER A CA 1
ATOM 941 C C . SER A 1 118 ? 22.547 -7.592 -25.641 1.00 79.00 118 SER A C 1
ATOM 943 O O . SER A 1 118 ? 22.033 -7.503 -26.760 1.00 79.00 118 SER A O 1
ATOM 945 N N . ALA A 1 119 ? 22.913 -6.531 -24.915 1.00 78.56 119 ALA A N 1
ATOM 946 C CA . ALA A 1 119 ? 22.731 -5.159 -25.379 1.00 78.56 119 ALA A CA 1
ATOM 947 C C . ALA A 1 119 ? 23.421 -4.876 -26.722 1.00 78.56 119 ALA A C 1
ATOM 949 O O . ALA A 1 119 ? 22.851 -4.218 -27.591 1.00 78.56 119 ALA A O 1
ATOM 950 N N . MET A 1 120 ? 24.616 -5.441 -26.930 1.00 81.31 120 MET A N 1
ATOM 951 C CA . MET A 1 120 ? 25.350 -5.319 -28.191 1.00 81.31 120 MET A CA 1
ATOM 952 C C . MET A 1 120 ? 24.555 -5.910 -29.360 1.00 81.31 120 MET A C 1
ATOM 954 O O . MET A 1 120 ? 24.343 -5.226 -30.359 1.00 81.31 120 MET A O 1
ATOM 958 N N . ASN A 1 121 ? 24.075 -7.150 -29.228 1.00 81.94 121 ASN A N 1
ATOM 959 C CA . ASN A 1 121 ? 23.332 -7.816 -30.301 1.00 81.94 121 ASN A CA 1
ATOM 960 C C . ASN A 1 121 ? 21.995 -7.119 -30.575 1.00 81.94 121 ASN A C 1
ATOM 962 O O . ASN A 1 121 ? 21.578 -7.002 -31.726 1.00 81.94 121 ASN A O 1
ATOM 966 N N . TYR A 1 122 ? 21.334 -6.634 -29.522 1.00 85.94 122 TYR A N 1
ATOM 967 C CA . TYR A 1 122 ? 20.095 -5.879 -29.647 1.00 85.94 122 TYR A CA 1
ATOM 968 C C . TYR A 1 122 ? 20.310 -4.581 -30.429 1.00 85.94 122 TYR A C 1
ATOM 970 O O . TYR A 1 122 ? 19.641 -4.368 -31.435 1.00 85.94 122 TYR A O 1
ATOM 978 N N . LEU A 1 123 ? 21.276 -3.744 -30.033 1.00 85.50 123 LEU A N 1
ATOM 979 C CA . LEU A 1 123 ? 21.547 -2.480 -30.722 1.00 85.50 123 LEU A CA 1
ATOM 980 C C . LEU A 1 123 ? 22.040 -2.699 -32.155 1.00 85.50 123 LEU A C 1
ATOM 982 O O . LEU A 1 123 ? 21.620 -1.985 -33.063 1.00 85.50 123 LEU A O 1
ATOM 986 N N . GLN A 1 124 ? 22.867 -3.721 -32.393 1.00 85.25 124 GLN A N 1
ATOM 987 C CA . GLN A 1 124 ? 23.312 -4.078 -33.742 1.00 85.25 124 GLN A CA 1
ATOM 988 C C . GLN A 1 124 ? 22.152 -4.462 -34.663 1.00 85.25 124 GLN A C 1
ATOM 990 O O . GLN A 1 124 ? 22.154 -4.062 -35.828 1.00 85.25 124 GLN A O 1
ATOM 995 N N . ALA A 1 125 ? 21.168 -5.210 -34.154 1.00 88.38 125 ALA A N 1
ATOM 996 C CA . ALA A 1 125 ? 19.962 -5.544 -34.899 1.00 88.38 125 ALA A CA 1
ATOM 997 C C . ALA A 1 125 ? 19.057 -4.315 -35.073 1.00 88.38 125 ALA A C 1
ATOM 999 O O . ALA A 1 125 ? 18.646 -4.019 -36.191 1.00 88.38 125 ALA A O 1
ATOM 1000 N N . ALA A 1 126 ? 18.795 -3.567 -33.998 1.00 88.19 126 ALA A N 1
ATOM 1001 C CA . ALA A 1 126 ? 17.921 -2.396 -33.989 1.00 88.19 126 ALA A CA 1
ATOM 1002 C C . ALA A 1 126 ? 18.385 -1.311 -34.976 1.00 88.19 126 ALA A C 1
ATOM 1004 O O . ALA A 1 126 ? 17.589 -0.794 -35.763 1.00 88.19 126 ALA A O 1
ATOM 1005 N N . PHE A 1 127 ? 19.690 -1.022 -35.010 1.00 87.88 127 PHE A N 1
ATOM 1006 C CA . PHE A 1 127 ? 20.274 -0.023 -35.907 1.00 87.88 127 PHE A CA 1
ATOM 1007 C C . PHE A 1 127 ? 20.259 -0.413 -37.386 1.00 87.88 127 PHE A C 1
ATOM 1009 O O . PHE A 1 127 ? 20.529 0.437 -38.233 1.00 87.88 127 PHE A O 1
ATOM 1016 N N . ARG A 1 128 ? 19.859 -1.638 -37.753 1.00 90.62 128 ARG A N 1
ATOM 1017 C CA . ARG A 1 128 ? 19.674 -1.992 -39.170 1.00 90.62 128 ARG A CA 1
ATOM 1018 C C . ARG A 1 128 ? 18.624 -1.113 -39.843 1.00 90.62 128 ARG A C 1
ATOM 1020 O O . ARG A 1 128 ? 18.836 -0.697 -40.982 1.00 90.62 128 ARG A O 1
ATOM 1027 N N . ALA A 1 129 ? 17.557 -0.751 -39.128 1.00 91.38 129 ALA A N 1
ATOM 1028 C CA . ALA A 1 129 ? 16.530 0.142 -39.663 1.00 91.38 129 ALA A CA 1
ATOM 1029 C C . ALA A 1 129 ? 17.012 1.598 -39.844 1.00 91.38 129 ALA A C 1
ATOM 1031 O O . ALA A 1 129 ? 16.414 2.341 -40.626 1.00 91.38 129 ALA A O 1
ATOM 1032 N N . GLN A 1 130 ? 18.115 1.996 -39.193 1.00 89.44 130 GLN A N 1
ATOM 1033 C CA . GLN A 1 130 ? 18.717 3.332 -39.318 1.00 89.44 130 GLN A CA 1
ATOM 1034 C C . GLN A 1 130 ? 19.590 3.504 -40.566 1.00 89.44 130 GLN A C 1
ATOM 1036 O O . GLN A 1 130 ? 20.064 4.607 -40.828 1.00 89.44 130 GLN A O 1
ATOM 1041 N N . THR A 1 131 ? 19.798 2.449 -41.360 1.00 91.00 131 THR A N 1
ATOM 1042 C CA . THR A 1 131 ? 20.581 2.551 -42.599 1.00 91.00 131 THR A CA 1
ATOM 1043 C C . THR A 1 131 ? 19.976 3.638 -43.510 1.00 91.00 131 THR A C 1
ATOM 1045 O O . THR A 1 131 ? 18.779 3.543 -43.826 1.00 91.00 131 THR A O 1
ATOM 1048 N N . PRO A 1 132 ? 20.748 4.669 -43.925 1.00 92.06 132 PRO A N 1
ATOM 1049 C CA . PRO A 1 132 ? 20.239 5.757 -44.758 1.00 92.06 132 PRO A CA 1
ATOM 1050 C C . PRO A 1 132 ? 19.671 5.252 -46.083 1.00 92.06 132 PRO A C 1
ATOM 1052 O O . PRO A 1 132 ? 20.283 4.419 -46.747 1.00 92.06 132 PRO A O 1
ATOM 1055 N N . PHE A 1 133 ? 18.517 5.785 -46.480 1.00 93.56 133 PHE A N 1
ATOM 1056 C CA . PHE A 1 133 ? 17.830 5.409 -47.713 1.00 93.56 133 PHE A CA 1
ATOM 1057 C C . PHE A 1 133 ? 17.131 6.614 -48.333 1.00 93.56 133 PHE A C 1
ATOM 1059 O O . PHE A 1 133 ? 16.478 7.395 -47.635 1.00 93.56 133 PHE A O 1
ATOM 1066 N N . SER A 1 134 ? 17.265 6.746 -49.649 1.00 91.50 134 SER A N 1
ATOM 1067 C CA . SER A 1 134 ? 16.593 7.755 -50.457 1.00 91.50 134 SER A CA 1
ATOM 1068 C C . SER A 1 134 ? 16.161 7.125 -51.772 1.00 91.50 134 SER A C 1
ATOM 1070 O O . SER A 1 134 ? 16.922 6.370 -52.376 1.00 91.50 134 SER A O 1
ATOM 1072 N N . HIS A 1 135 ? 14.940 7.422 -52.204 1.00 93.56 135 HIS A N 1
ATOM 1073 C CA . HIS A 1 135 ? 14.365 6.888 -53.431 1.00 93.56 135 HIS A CA 1
ATOM 1074 C C . HIS A 1 135 ? 13.457 7.928 -54.086 1.00 93.56 135 HIS A C 1
ATOM 1076 O O . HIS A 1 135 ? 12.719 8.624 -53.393 1.00 93.56 135 HIS A O 1
ATOM 1082 N N . GLU A 1 136 ? 13.446 7.998 -55.418 1.00 90.44 136 GLU A N 1
ATOM 1083 C CA . GLU A 1 136 ? 12.722 9.035 -56.173 1.00 90.44 136 GLU A CA 1
ATOM 1084 C C . GLU A 1 136 ? 11.231 9.123 -55.807 1.00 90.44 136 GLU A C 1
ATOM 1086 O O . GLU A 1 136 ? 10.693 10.214 -55.644 1.00 90.44 136 GLU A O 1
ATOM 1091 N N . LYS A 1 137 ? 10.568 7.971 -55.625 1.00 90.00 137 LYS A N 1
ATOM 1092 C CA . LYS A 1 137 ? 9.127 7.898 -55.304 1.00 90.00 137 LYS A CA 1
ATOM 1093 C C . LYS A 1 137 ? 8.803 7.894 -53.809 1.00 90.00 137 LYS A C 1
ATOM 1095 O O . LYS A 1 137 ? 7.726 8.329 -53.424 1.00 90.00 137 LYS A O 1
ATOM 1100 N N . LEU A 1 138 ? 9.687 7.335 -52.979 1.00 87.81 138 LEU A N 1
ATOM 1101 C CA . LEU A 1 138 ? 9.434 7.170 -51.537 1.00 87.81 138 LEU A CA 1
ATOM 1102 C C . LEU A 1 138 ? 10.027 8.323 -50.717 1.00 87.81 138 LEU A C 1
ATOM 1104 O O . LEU A 1 138 ? 9.737 8.454 -49.531 1.00 87.81 138 LEU A O 1
ATOM 1108 N N . GLY A 1 139 ? 10.846 9.161 -51.353 1.00 89.56 139 GLY A N 1
ATOM 1109 C CA . GLY A 1 139 ? 11.603 10.207 -50.698 1.00 89.56 139 GLY A CA 1
ATOM 1110 C C . GLY A 1 139 ? 12.729 9.651 -49.830 1.00 89.56 139 GLY A C 1
ATOM 1111 O O . GLY A 1 139 ? 13.183 8.514 -49.981 1.00 89.56 139 GLY A O 1
ATOM 1112 N N . MET A 1 140 ? 13.196 10.498 -48.919 1.00 91.12 140 MET A N 1
ATOM 1113 C CA . MET A 1 140 ? 14.237 10.167 -47.954 1.00 91.12 140 MET A CA 1
ATOM 1114 C C . MET A 1 140 ? 13.621 9.566 -46.690 1.00 91.12 140 MET A C 1
ATOM 1116 O O . MET A 1 140 ? 12.655 10.114 -46.150 1.00 91.12 140 MET A O 1
ATOM 1120 N N . LYS A 1 141 ? 14.211 8.482 -46.178 1.00 92.12 141 LYS A N 1
ATOM 1121 C CA . LYS A 1 141 ? 13.834 7.904 -44.884 1.00 92.12 141 LYS A CA 1
ATOM 1122 C C . LYS A 1 141 ? 14.100 8.925 -43.774 1.00 92.12 141 LYS A C 1
ATOM 1124 O O . LYS A 1 141 ?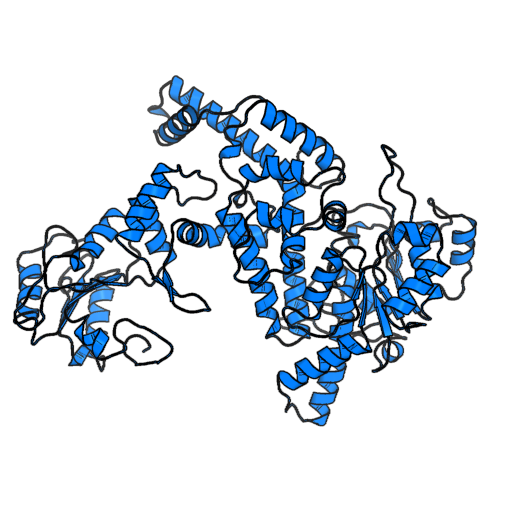 15.244 9.308 -43.547 1.00 92.12 141 LYS A O 1
ATOM 1129 N N . LYS A 1 142 ? 13.036 9.356 -43.091 1.00 88.00 142 LYS A N 1
ATOM 1130 C CA . LYS A 1 142 ? 13.111 10.299 -41.959 1.00 88.00 142 LYS A CA 1
ATOM 1131 C C . LYS A 1 142 ? 13.062 9.607 -40.601 1.00 88.00 142 LYS A C 1
ATOM 1133 O O . LYS A 1 142 ? 13.703 10.073 -39.670 1.00 88.00 142 LYS A O 1
ATOM 1138 N N . ASN A 1 143 ? 12.326 8.500 -40.516 1.00 88.00 143 ASN A N 1
ATOM 1139 C CA . ASN A 1 143 ? 12.098 7.754 -39.285 1.00 88.00 143 ASN A CA 1
ATOM 1140 C C . ASN A 1 143 ? 12.457 6.280 -39.485 1.00 88.00 143 ASN A C 1
ATOM 1142 O O . ASN A 1 143 ? 12.296 5.730 -40.577 1.00 88.00 143 ASN A O 1
ATOM 1146 N N . CYS A 1 144 ? 12.883 5.638 -38.404 1.00 90.69 144 CYS A N 1
ATOM 1147 C CA . CYS A 1 144 ? 12.960 4.191 -38.285 1.00 90.69 144 CYS A CA 1
ATOM 1148 C C . CYS A 1 144 ? 12.280 3.764 -36.985 1.00 90.69 144 CYS A C 1
ATOM 1150 O O . CYS A 1 144 ? 12.299 4.514 -36.008 1.00 90.69 144 CYS A O 1
ATOM 1152 N N . TYR A 1 145 ? 11.728 2.557 -36.954 1.00 91.81 145 TYR A N 1
ATOM 1153 C CA . TYR A 1 145 ? 10.973 2.082 -35.799 1.00 91.81 145 TYR A CA 1
ATOM 1154 C C . TYR A 1 145 ? 11.574 0.806 -35.220 1.00 91.81 145 TYR A C 1
ATOM 1156 O O . TYR A 1 145 ? 12.021 -0.087 -35.939 1.00 91.81 145 TYR A O 1
ATOM 1164 N N . ILE A 1 146 ? 11.567 0.718 -33.897 1.00 90.94 146 ILE A N 1
ATOM 1165 C CA . ILE A 1 146 ? 11.954 -0.479 -33.161 1.00 90.94 146 ILE A CA 1
ATOM 1166 C C . ILE A 1 146 ? 10.749 -0.865 -32.321 1.00 90.94 146 ILE A C 1
ATOM 1168 O O . ILE A 1 146 ? 10.286 -0.072 -31.504 1.00 90.94 146 ILE A O 1
ATOM 1172 N N . PHE A 1 147 ? 10.236 -2.068 -32.540 1.00 90.38 147 PHE A N 1
ATOM 1173 C CA . PHE A 1 147 ? 9.106 -2.586 -31.785 1.00 90.38 147 PHE A CA 1
ATOM 1174 C C . PHE A 1 147 ? 9.583 -3.730 -30.903 1.00 90.38 147 PHE A C 1
ATOM 1176 O O . PHE A 1 147 ? 10.008 -4.780 -31.392 1.00 90.38 147 PHE A O 1
ATOM 1183 N N . ASP A 1 148 ? 9.503 -3.505 -29.597 1.00 87.69 148 ASP A N 1
ATOM 1184 C CA . ASP 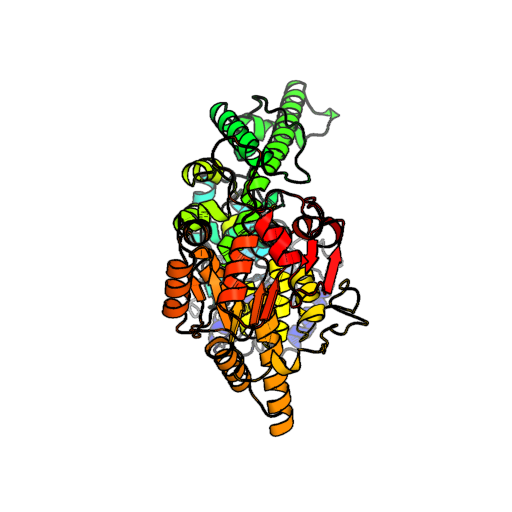A 1 148 ? 9.776 -4.500 -28.573 1.00 87.69 148 ASP A CA 1
ATOM 1185 C C . ASP A 1 148 ? 8.544 -4.621 -27.665 1.00 87.69 148 ASP A C 1
ATOM 1187 O O . ASP A 1 148 ? 8.051 -3.631 -27.124 1.00 87.69 148 ASP A O 1
ATOM 1191 N N . PHE A 1 149 ? 8.029 -5.842 -27.534 1.00 82.00 149 PHE A N 1
ATOM 1192 C CA . PHE A 1 149 ? 6.851 -6.161 -26.724 1.00 82.00 149 PHE A CA 1
ATOM 1193 C C . PHE A 1 149 ? 7.208 -6.570 -25.284 1.00 82.00 149 PHE A C 1
ATOM 1195 O O . PHE A 1 149 ? 6.327 -6.919 -24.503 1.00 82.00 149 PHE A O 1
ATOM 1202 N N . ALA A 1 150 ? 8.492 -6.527 -24.926 1.00 80.62 150 ALA A N 1
ATOM 1203 C CA . ALA A 1 150 ? 9.024 -6.747 -23.590 1.00 80.62 150 ALA A CA 1
ATOM 1204 C C . ALA A 1 150 ? 9.709 -5.453 -23.099 1.00 80.62 150 ALA A C 1
ATOM 1206 O O . ALA A 1 150 ? 10.933 -5.319 -23.212 1.00 80.62 150 ALA A O 1
ATOM 1207 N N . PRO A 1 151 ? 8.945 -4.486 -22.550 1.00 77.19 151 PRO A N 1
ATOM 1208 C CA . PRO A 1 151 ? 9.476 -3.174 -22.177 1.00 77.19 151 PRO A CA 1
ATOM 1209 C C . PRO A 1 151 ? 10.641 -3.276 -21.191 1.00 77.19 151 PRO A C 1
ATOM 1211 O O . PRO A 1 151 ? 11.663 -2.628 -21.391 1.00 77.19 151 PRO A O 1
ATOM 1214 N N . ASP A 1 152 ? 10.553 -4.151 -20.188 1.00 74.94 152 ASP A N 1
ATOM 1215 C CA . ASP A 1 152 ? 11.617 -4.312 -19.192 1.00 74.94 152 ASP A CA 1
ATOM 1216 C C . ASP A 1 152 ? 12.943 -4.754 -19.835 1.00 74.94 152 ASP A C 1
ATOM 1218 O O . ASP A 1 152 ? 14.011 -4.264 -19.466 1.00 74.94 152 ASP A O 1
ATOM 1222 N N . ARG A 1 153 ? 12.891 -5.621 -20.856 1.00 77.00 153 ARG A N 1
ATOM 1223 C CA . ARG A 1 153 ? 14.076 -6.062 -21.607 1.00 77.00 153 ARG A CA 1
ATOM 1224 C C . ARG A 1 153 ? 14.671 -4.915 -22.413 1.00 77.00 153 ARG A C 1
ATOM 1226 O O . ARG A 1 153 ? 15.875 -4.682 -22.321 1.00 77.00 153 ARG A O 1
ATOM 1233 N N . ALA A 1 154 ? 13.841 -4.202 -23.176 1.00 79.81 154 ALA A N 1
ATOM 1234 C CA . ALA A 1 154 ? 14.287 -3.078 -23.995 1.00 79.81 154 ALA A CA 1
ATOM 1235 C C . ALA A 1 154 ? 14.956 -1.998 -23.132 1.00 79.81 154 ALA A C 1
ATOM 1237 O O . ALA A 1 154 ? 16.061 -1.554 -23.435 1.00 79.81 154 ALA A O 1
ATOM 1238 N N . LEU A 1 155 ? 14.335 -1.638 -22.007 1.00 81.19 155 LEU A N 1
ATOM 1239 C CA . LEU A 1 155 ? 14.895 -0.672 -21.064 1.00 81.19 155 LEU A CA 1
ATOM 1240 C C . LEU A 1 155 ? 16.184 -1.198 -20.406 1.00 81.19 155 LEU A C 1
ATOM 1242 O O . LEU A 1 155 ? 17.126 -0.429 -20.223 1.00 81.19 155 LEU A O 1
ATOM 1246 N N . THR A 1 156 ? 16.270 -2.501 -20.100 1.00 78.31 156 THR A N 1
ATOM 1247 C CA . THR A 1 156 ? 17.465 -3.106 -19.475 1.00 78.31 156 THR A CA 1
ATOM 1248 C C . THR A 1 156 ? 18.651 -3.038 -20.423 1.00 78.31 156 THR A C 1
ATOM 1250 O O . THR A 1 156 ? 19.730 -2.594 -20.042 1.00 78.31 156 THR A O 1
ATOM 1253 N N . VAL A 1 157 ? 18.435 -3.419 -21.680 1.00 79.75 157 VAL A N 1
ATOM 1254 C CA . VAL A 1 157 ? 19.443 -3.345 -22.738 1.00 79.75 157 VAL A CA 1
ATOM 1255 C C . VAL A 1 157 ? 19.940 -1.913 -22.938 1.00 79.75 157 VAL A C 1
ATOM 1257 O O . VAL A 1 157 ? 21.142 -1.685 -23.081 1.00 79.75 157 VAL A O 1
ATOM 1260 N N . MET A 1 158 ? 19.028 -0.940 -22.929 1.00 79.38 158 MET A N 1
ATOM 1261 C CA . MET A 1 158 ? 19.388 0.469 -23.061 1.00 79.38 158 MET A CA 1
ATOM 1262 C C . MET A 1 158 ? 20.249 0.918 -21.878 1.00 79.38 158 MET A C 1
ATOM 1264 O O . MET A 1 158 ? 21.323 1.478 -22.103 1.00 79.38 158 MET A O 1
ATOM 1268 N N . ALA A 1 159 ? 19.858 0.577 -20.644 1.00 78.31 159 ALA A N 1
ATOM 1269 C CA . ALA A 1 159 ? 20.659 0.804 -19.438 1.00 78.31 159 ALA A CA 1
ATOM 1270 C C . ALA A 1 159 ? 22.071 0.212 -19.538 1.00 78.31 159 ALA A C 1
ATOM 1272 O O . ALA A 1 159 ? 23.049 0.930 -19.327 1.00 78.31 159 ALA A O 1
ATOM 1273 N N . GLU A 1 160 ? 22.191 -1.053 -19.944 1.00 78.69 160 GLU A N 1
ATOM 1274 C CA . GLU A 1 160 ? 23.483 -1.716 -20.146 1.00 78.69 160 GLU A CA 1
ATOM 1275 C C . GLU A 1 160 ? 24.347 -1.004 -21.196 1.00 78.69 160 GLU A C 1
ATOM 1277 O O . GLU A 1 160 ? 25.551 -0.837 -20.995 1.00 78.69 160 GLU A O 1
ATOM 1282 N N . SER A 1 161 ? 23.746 -0.543 -22.298 1.00 74.62 161 SER A N 1
ATOM 1283 C CA . SER A 1 161 ? 24.478 0.125 -23.380 1.00 74.62 161 SER A CA 1
ATOM 1284 C C . SER A 1 161 ? 25.083 1.471 -22.976 1.00 74.62 161 SER A C 1
ATOM 1286 O O . SER A 1 161 ? 26.188 1.799 -23.406 1.00 74.62 161 SER A O 1
ATOM 1288 N N . ALA A 1 162 ? 24.402 2.216 -22.102 1.00 73.06 162 ALA A N 1
ATOM 1289 C CA . ALA A 1 162 ? 24.907 3.466 -21.540 1.00 73.06 162 ALA A CA 1
ATOM 1290 C C . ALA A 1 162 ? 25.779 3.246 -20.292 1.00 73.06 162 ALA A C 1
ATOM 1292 O O . ALA A 1 162 ? 26.135 4.212 -19.621 1.00 73.06 162 ALA A O 1
ATOM 1293 N N . GLN A 1 163 ? 26.090 1.987 -19.950 1.00 71.06 163 GLN A N 1
ATOM 1294 C CA . GLN A 1 163 ? 26.806 1.609 -18.728 1.00 71.06 163 GLN A CA 1
ATOM 1295 C C . GLN A 1 163 ? 26.147 2.166 -17.453 1.00 71.06 163 GLN A C 1
ATOM 1297 O O . GLN A 1 163 ? 26.823 2.470 -16.468 1.00 71.06 163 GLN A O 1
ATOM 1302 N N . ILE A 1 164 ? 24.818 2.301 -17.474 1.00 72.75 164 ILE A N 1
ATOM 1303 C CA . ILE A 1 164 ? 24.010 2.641 -16.308 1.00 72.75 164 ILE A CA 1
ATOM 1304 C C . ILE A 1 164 ? 23.789 1.381 -15.477 1.00 72.75 164 ILE A C 1
ATOM 1306 O O . ILE A 1 164 ? 23.424 0.320 -15.986 1.00 72.75 164 ILE A O 1
ATOM 1310 N N . ASN A 1 165 ? 23.950 1.514 -14.164 1.00 66.00 165 ASN A N 1
ATOM 1311 C CA . ASN A 1 165 ? 23.556 0.482 -13.226 1.00 66.00 165 ASN A CA 1
ATOM 1312 C C . ASN A 1 165 ? 22.021 0.424 -13.148 1.00 66.00 165 ASN A C 1
ATOM 1314 O O . ASN A 1 165 ? 21.382 1.309 -12.578 1.00 66.00 165 ASN A O 1
ATOM 1318 N N . SER A 1 166 ? 21.435 -0.635 -13.707 1.00 63.16 166 SER A N 1
ATOM 1319 C CA . SER A 1 166 ? 19.997 -0.945 -13.626 1.00 63.16 166 SER A CA 1
ATOM 1320 C C . SER A 1 166 ? 19.617 -1.751 -12.375 1.00 63.16 166 SER A C 1
ATOM 1322 O O . SER A 1 166 ? 18.439 -1.878 -12.047 1.00 63.16 166 SER A O 1
ATOM 1324 N N . GLY A 1 167 ? 20.609 -2.305 -11.669 1.00 59.38 167 GLY A N 1
ATOM 1325 C CA . GLY A 1 167 ? 20.407 -3.088 -10.451 1.00 59.38 167 GLY A CA 1
ATOM 1326 C C . GLY A 1 167 ? 19.998 -2.232 -9.251 1.00 59.38 167 GLY A C 1
ATOM 1327 O O . GLY A 1 167 ? 20.442 -1.095 -9.096 1.00 59.38 167 GLY A O 1
ATOM 1328 N N . VAL A 1 168 ? 19.177 -2.799 -8.366 1.00 62.88 168 VAL A N 1
ATOM 1329 C CA . VAL A 1 168 ? 18.695 -2.095 -7.171 1.00 62.88 168 VAL A CA 1
ATOM 1330 C C . VAL A 1 168 ? 19.813 -1.737 -6.210 1.00 62.88 168 VAL A C 1
ATOM 1332 O O . VAL A 1 168 ? 20.728 -2.524 -5.965 1.00 62.88 168 VAL A O 1
ATOM 1335 N N . GLY A 1 169 ? 19.702 -0.526 -5.670 1.00 60.72 169 GLY A N 1
ATOM 1336 C CA . GLY A 1 169 ? 20.614 0.040 -4.697 1.0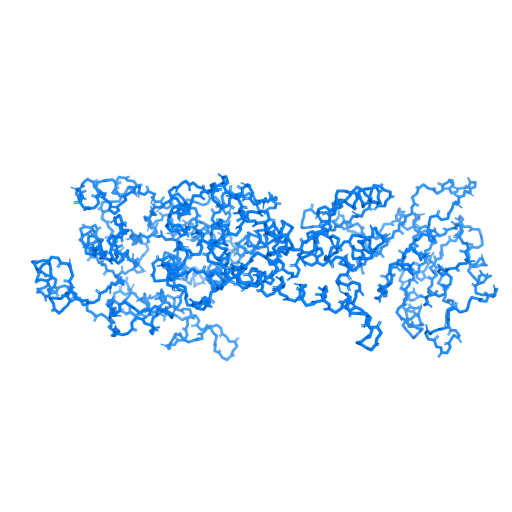0 60.72 169 GLY A CA 1
ATOM 1337 C C . GLY A 1 169 ? 21.950 0.520 -5.263 1.00 60.72 169 GLY A C 1
ATOM 1338 O O . GLY A 1 169 ? 22.687 1.199 -4.556 1.00 60.72 169 GLY A O 1
ATOM 1339 N N . LYS A 1 170 ? 22.269 0.247 -6.532 1.00 73.12 170 LYS A N 1
ATOM 1340 C CA . LYS A 1 170 ? 23.491 0.752 -7.167 1.00 73.12 170 LYS A CA 1
ATOM 1341 C C . LYS A 1 170 ? 23.348 2.245 -7.489 1.00 73.12 170 LYS A C 1
ATOM 1343 O O . LYS A 1 170 ? 22.340 2.669 -8.052 1.00 73.12 170 LYS A O 1
ATOM 1348 N N . LYS A 1 171 ? 24.380 3.034 -7.168 1.00 66.19 171 LYS A N 1
ATOM 1349 C CA . LYS A 1 171 ? 24.452 4.456 -7.538 1.00 66.19 171 LYS A CA 1
ATOM 1350 C C . LYS A 1 171 ? 24.675 4.603 -9.049 1.00 66.19 171 LYS A C 1
ATOM 1352 O O . LYS A 1 171 ? 25.369 3.787 -9.659 1.00 66.19 171 LYS A O 1
ATOM 1357 N N . ASN A 1 172 ? 24.124 5.668 -9.626 1.00 69.44 172 ASN A N 1
ATOM 1358 C CA . ASN A 1 172 ? 24.477 6.151 -10.960 1.00 69.44 172 ASN A CA 1
ATOM 1359 C C . ASN A 1 172 ? 25.041 7.567 -10.827 1.00 69.44 172 ASN A C 1
ATOM 1361 O O . ASN A 1 172 ? 24.440 8.408 -10.159 1.00 69.44 172 ASN A O 1
ATOM 1365 N N . THR A 1 173 ? 26.189 7.828 -11.441 1.00 68.19 173 THR A N 1
ATOM 1366 C CA . THR A 1 173 ? 26.818 9.151 -11.456 1.00 68.19 173 THR A CA 1
ATOM 1367 C C . THR A 1 173 ? 26.039 10.118 -12.350 1.00 68.19 173 THR A C 1
ATOM 1369 O O . THR A 1 173 ? 25.270 9.707 -13.225 1.00 68.19 173 THR A O 1
ATOM 1372 N N . LEU A 1 174 ? 26.258 11.425 -12.168 1.00 70.06 174 LEU A N 1
ATOM 1373 C CA . LEU A 1 174 ? 25.659 12.442 -13.037 1.00 70.06 174 LEU A CA 1
ATOM 1374 C C . LEU A 1 174 ? 26.051 12.223 -14.507 1.00 70.06 174 LEU A C 1
ATOM 1376 O O . LEU A 1 174 ? 25.187 12.246 -15.373 1.00 70.06 174 LEU A O 1
ATOM 1380 N N . GLN A 1 175 ? 27.320 11.898 -14.771 1.00 70.75 175 GLN A N 1
ATOM 1381 C CA . GLN A 1 175 ? 27.810 11.582 -16.118 1.00 70.75 175 GLN A CA 1
ATOM 1382 C C . GLN A 1 175 ? 27.095 10.370 -16.731 1.00 70.75 175 GLN A C 1
ATOM 1384 O O . GLN A 1 175 ? 26.745 10.395 -17.908 1.00 70.75 175 GLN A O 1
ATOM 1389 N N . GLN A 1 176 ? 26.828 9.323 -15.939 1.00 75.12 176 GLN A N 1
ATOM 1390 C CA . GLN A 1 176 ? 26.044 8.170 -16.391 1.00 75.12 176 GLN A CA 1
ATOM 1391 C C . GLN A 1 176 ? 24.609 8.583 -16.759 1.00 75.12 176 GLN A C 1
ATOM 1393 O O . GLN A 1 176 ? 24.120 8.215 -17.829 1.00 75.12 176 GLN A O 1
ATOM 1398 N N . LYS A 1 177 ? 23.946 9.393 -15.918 1.00 75.75 177 LYS A N 1
ATOM 1399 C CA . LYS A 1 177 ? 22.600 9.922 -16.205 1.00 75.75 177 LYS A CA 1
ATOM 1400 C C . LYS A 1 177 ? 22.580 10.836 -17.438 1.00 75.75 177 LYS A C 1
ATOM 1402 O O . LYS A 1 177 ? 21.654 10.744 -18.243 1.00 75.75 177 LYS A O 1
ATOM 1407 N N . GLU A 1 178 ? 23.591 11.679 -17.630 1.00 78.06 178 GLU A N 1
ATOM 1408 C CA . GLU A 1 178 ? 23.727 12.543 -18.811 1.00 78.06 178 GLU A CA 1
ATOM 1409 C C . GLU A 1 178 ? 23.941 11.729 -20.091 1.00 78.06 178 GLU A C 1
ATOM 1411 O O . GLU A 1 178 ? 23.249 11.967 -21.082 1.00 78.06 178 GLU A O 1
ATOM 1416 N N . ALA A 1 179 ? 24.822 10.724 -20.065 1.00 78.12 179 ALA A N 1
ATOM 1417 C CA . ALA A 1 179 ? 25.049 9.827 -21.199 1.00 78.12 179 ALA A CA 1
ATOM 1418 C C . ALA A 1 179 ? 23.763 9.094 -21.609 1.00 78.12 179 ALA A C 1
ATOM 1420 O O . ALA A 1 179 ? 23.429 9.019 -22.793 1.00 78.12 179 ALA A O 1
ATOM 1421 N N . MET A 1 180 ? 22.985 8.618 -20.633 1.00 82.38 180 MET A N 1
ATOM 1422 C CA . MET A 1 180 ? 21.679 8.023 -20.910 1.00 82.38 180 MET A CA 1
ATOM 1423 C C . MET A 1 180 ? 20.663 9.043 -21.426 1.00 82.38 180 MET A C 1
ATOM 1425 O O . MET A 1 180 ? 19.881 8.732 -22.318 1.00 82.38 180 MET A O 1
ATOM 1429 N N . THR A 1 181 ? 20.671 10.270 -20.905 1.00 83.00 181 THR A N 1
ATOM 1430 C CA . THR A 1 181 ? 19.790 11.338 -21.398 1.00 83.00 181 THR A CA 1
ATOM 1431 C C . THR A 1 181 ? 20.072 11.626 -22.870 1.00 83.00 181 THR A C 1
ATOM 1433 O O . THR A 1 181 ? 19.146 11.709 -23.672 1.00 83.00 181 THR A O 1
ATOM 1436 N N . GLN A 1 182 ? 21.348 11.711 -23.255 1.00 82.62 182 GLN A N 1
ATOM 1437 C CA . GLN A 1 182 ? 21.751 11.859 -24.654 1.00 82.62 182 GLN A CA 1
ATOM 1438 C C . GLN A 1 182 ? 21.287 10.668 -25.502 1.00 82.62 182 GLN A C 1
ATOM 1440 O O . GLN A 1 182 ? 20.756 10.871 -26.595 1.00 82.62 182 GLN A O 1
ATOM 1445 N N . LEU A 1 183 ? 21.419 9.442 -24.985 1.00 81.12 183 LEU A N 1
ATOM 1446 C CA . LEU A 1 183 ? 20.961 8.236 -25.672 1.00 81.12 183 LEU A CA 1
ATOM 1447 C C . LEU A 1 183 ? 19.438 8.223 -25.881 1.00 81.12 183 LEU A C 1
ATOM 1449 O O . LEU A 1 183 ? 18.991 7.932 -26.987 1.00 81.12 183 LEU A O 1
ATOM 1453 N N . LEU A 1 184 ? 18.642 8.569 -24.864 1.00 82.56 184 LEU A N 1
ATOM 1454 C CA . LEU A 1 184 ? 17.176 8.635 -24.958 1.00 82.56 184 LEU A CA 1
ATOM 1455 C C . LEU A 1 184 ? 16.692 9.798 -25.833 1.00 82.56 184 LEU A C 1
ATOM 1457 O O . LEU A 1 184 ? 15.673 9.670 -26.504 1.00 82.56 184 LEU A O 1
ATOM 1461 N N . ASN A 1 185 ? 17.430 10.910 -25.879 1.00 82.38 185 ASN A N 1
ATOM 1462 C CA . ASN A 1 185 ? 17.153 11.995 -26.822 1.00 82.38 185 ASN A CA 1
ATOM 1463 C C . ASN A 1 185 ? 17.418 11.565 -28.273 1.00 82.38 185 ASN A C 1
ATOM 1465 O O . ASN A 1 185 ? 16.706 11.992 -29.179 1.00 82.38 185 ASN A O 1
ATOM 1469 N N . PHE A 1 186 ? 18.428 10.718 -28.497 1.00 79.31 186 PHE A N 1
ATOM 1470 C CA . PHE A 1 186 ? 18.735 10.157 -29.813 1.00 79.31 186 PHE A CA 1
ATOM 1471 C C . PHE A 1 186 ? 17.778 9.019 -30.211 1.00 79.31 186 PHE A C 1
ATOM 1473 O O . PHE A 1 186 ? 17.396 8.908 -31.374 1.00 79.31 186 PHE A O 1
ATOM 1480 N N . MET A 1 187 ? 17.355 8.194 -29.250 1.00 79.56 187 MET A N 1
ATOM 1481 C CA . MET A 1 187 ? 16.384 7.110 -29.423 1.00 79.56 187 MET A CA 1
ATOM 1482 C C . MET A 1 187 ? 15.225 7.241 -28.427 1.00 79.56 187 MET A C 1
ATOM 1484 O O . MET A 1 187 ? 15.228 6.574 -27.387 1.00 79.56 187 MET A O 1
ATOM 1488 N N . PRO A 1 188 ? 14.209 8.063 -28.741 1.00 82.38 188 PRO A N 1
ATOM 1489 C CA . PRO A 1 188 ? 13.042 8.199 -27.885 1.00 82.38 188 PRO A CA 1
ATOM 1490 C C . PRO A 1 188 ? 12.300 6.867 -27.751 1.00 82.38 188 PRO A C 1
ATOM 1492 O O . PRO A 1 188 ? 11.853 6.285 -28.740 1.00 82.38 188 PRO A O 1
ATOM 1495 N N . ILE A 1 189 ? 12.137 6.398 -26.514 1.00 83.06 189 ILE A N 1
ATOM 1496 C CA . ILE A 1 189 ? 11.357 5.196 -26.208 1.00 83.06 189 ILE A CA 1
ATOM 1497 C C . ILE A 1 189 ? 9.947 5.628 -25.817 1.00 83.06 189 ILE A C 1
ATOM 1499 O O . ILE A 1 189 ? 9.767 6.454 -24.920 1.00 83.06 189 ILE A O 1
ATOM 1503 N N . LEU A 1 190 ? 8.945 5.051 -26.473 1.00 83.00 190 LEU A N 1
ATOM 1504 C CA . LEU A 1 190 ? 7.533 5.257 -26.164 1.00 83.00 190 LEU A CA 1
ATOM 1505 C C . LEU A 1 190 ? 6.997 4.023 -25.436 1.00 83.00 190 LEU A C 1
ATOM 1507 O O . LEU A 1 190 ? 7.144 2.908 -25.928 1.00 83.00 190 LEU A O 1
ATOM 1511 N N . GLY A 1 191 ? 6.379 4.226 -24.273 1.00 77.44 191 GLY A N 1
ATOM 1512 C CA . GLY A 1 191 ? 5.717 3.161 -23.518 1.00 77.44 191 GLY A CA 1
ATOM 1513 C C . GLY A 1 191 ? 4.244 3.441 -23.297 1.00 77.44 191 GLY A C 1
ATOM 1514 O O . GLY A 1 191 ? 3.866 4.586 -23.022 1.00 77.44 191 GLY A O 1
ATOM 1515 N N . GLN A 1 192 ? 3.432 2.387 -23.364 1.00 72.75 192 GLN A N 1
ATOM 1516 C CA . GLN A 1 192 ? 2.020 2.445 -23.012 1.00 72.75 192 GLN A CA 1
ATOM 1517 C C . GLN A 1 192 ? 1.869 2.585 -21.494 1.00 72.75 192 GLN A C 1
ATOM 1519 O O . GLN A 1 192 ? 2.491 1.859 -20.721 1.00 72.75 192 GLN A O 1
ATOM 1524 N N . THR A 1 193 ? 1.042 3.541 -21.088 1.00 65.44 193 THR A N 1
ATOM 1525 C CA . THR A 1 193 ? 0.503 3.687 -19.732 1.00 65.44 193 THR A CA 1
ATOM 1526 C C . THR A 1 193 ? -1.012 3.569 -19.774 1.00 65.44 193 THR A C 1
ATOM 1528 O O . THR A 1 193 ? -1.599 3.618 -20.858 1.00 65.44 193 THR A O 1
ATOM 1531 N N . ASP A 1 194 ? -1.639 3.516 -18.602 1.00 54.78 194 ASP A N 1
ATOM 1532 C CA . ASP A 1 194 ? -3.099 3.571 -18.449 1.00 54.78 194 ASP A CA 1
ATOM 1533 C C . ASP A 1 194 ? -3.709 4.835 -19.096 1.00 54.78 194 ASP A C 1
ATOM 1535 O O . ASP A 1 194 ? -4.843 4.819 -19.559 1.00 54.78 194 ASP A O 1
ATOM 1539 N N . HIS A 1 195 ? -2.918 5.909 -19.235 1.00 56.72 195 HIS A N 1
ATOM 1540 C CA . HIS A 1 195 ? -3.313 7.192 -19.835 1.00 56.72 195 HIS A CA 1
ATOM 1541 C C . HIS A 1 195 ? -2.715 7.423 -21.238 1.00 56.72 195 HIS A C 1
ATOM 1543 O O . HIS A 1 195 ? -2.532 8.565 -21.667 1.00 56.72 195 HIS A O 1
ATOM 1549 N N . GLY A 1 196 ? -2.357 6.351 -21.951 1.00 64.94 196 GLY A N 1
ATOM 1550 C CA . GLY A 1 196 ? -1.831 6.403 -23.320 1.00 64.94 196 GLY A CA 1
ATOM 1551 C C . GLY A 1 196 ? -0.306 6.280 -23.432 1.00 64.94 196 GLY A C 1
ATOM 1552 O O . GLY A 1 196 ? 0.400 5.960 -22.472 1.00 64.94 196 GLY A O 1
ATOM 1553 N N . MET A 1 197 ? 0.222 6.500 -24.639 1.00 71.50 197 MET A N 1
ATOM 1554 C CA . MET A 1 197 ? 1.658 6.397 -24.936 1.00 71.50 197 MET A CA 1
ATOM 1555 C C . MET A 1 197 ? 2.419 7.635 -24.449 1.00 71.50 197 MET A C 1
ATOM 1557 O O . MET A 1 197 ? 2.082 8.758 -24.819 1.00 71.50 197 MET A O 1
ATOM 1561 N N . LYS A 1 198 ? 3.485 7.439 -23.666 1.00 76.06 198 LYS A N 1
ATOM 1562 C CA . LYS A 1 198 ? 4.340 8.529 -23.163 1.00 76.06 198 LYS A CA 1
ATOM 1563 C C . LYS A 1 198 ? 5.821 8.224 -23.382 1.00 76.06 198 LYS A C 1
ATOM 1565 O O . LYS A 1 198 ? 6.251 7.091 -23.166 1.00 76.06 198 LYS A O 1
ATOM 1570 N N . VAL A 1 199 ? 6.602 9.254 -23.710 1.00 80.69 199 VAL A N 1
ATOM 1571 C CA . VAL A 1 199 ? 8.068 9.178 -23.849 1.00 80.69 199 VAL A CA 1
ATOM 1572 C C . VAL A 1 199 ? 8.719 8.856 -22.497 1.00 80.69 199 VAL A C 1
ATOM 1574 O O . VAL A 1 199 ? 8.302 9.379 -21.458 1.00 80.69 199 VAL A O 1
ATOM 1577 N N . PHE A 1 200 ? 9.722 7.981 -22.491 1.00 78.88 200 PHE A N 1
ATOM 1578 C CA . PHE A 1 200 ? 10.561 7.717 -21.321 1.00 78.88 200 PHE A CA 1
ATOM 1579 C C . PHE A 1 200 ? 11.660 8.773 -21.167 1.00 78.88 200 PHE A C 1
ATOM 1581 O O . PHE A 1 200 ? 12.336 9.124 -22.129 1.00 78.88 200 PHE A O 1
ATOM 1588 N N . ASN A 1 201 ? 11.877 9.219 -19.931 1.00 82.62 201 ASN A N 1
ATOM 1589 C CA . ASN A 1 201 ? 13.111 9.876 -19.504 1.00 82.62 201 ASN A CA 1
ATOM 1590 C C . ASN A 1 201 ? 13.951 8.889 -18.664 1.00 82.62 201 ASN A C 1
ATOM 1592 O O . ASN A 1 201 ? 13.503 7.773 -18.381 1.00 82.62 201 ASN A O 1
ATOM 1596 N N . VAL A 1 202 ? 15.169 9.289 -18.280 1.00 78.38 202 VAL A N 1
ATOM 1597 C CA . VAL A 1 202 ? 16.104 8.423 -17.535 1.00 78.38 202 VAL A CA 1
ATOM 1598 C C . VAL A 1 202 ? 15.482 7.911 -16.242 1.00 78.38 202 VAL A C 1
ATOM 1600 O O . VAL A 1 202 ? 15.531 6.711 -15.973 1.00 78.38 202 VAL A O 1
ATOM 1603 N N . ASP A 1 203 ? 14.870 8.804 -15.467 1.00 78.50 203 ASP A N 1
ATOM 1604 C CA . ASP A 1 203 ? 14.315 8.450 -14.166 1.00 78.50 203 ASP A CA 1
ATOM 1605 C C . ASP A 1 203 ? 13.149 7.465 -14.327 1.00 78.50 203 ASP A C 1
ATOM 1607 O O . ASP A 1 203 ? 13.188 6.386 -13.749 1.00 78.50 203 ASP A O 1
ATOM 1611 N N . ARG A 1 204 ? 12.192 7.728 -15.226 1.00 78.62 204 ARG A N 1
ATOM 1612 C CA . ARG A 1 204 ? 11.058 6.829 -15.498 1.00 78.62 204 ARG A CA 1
ATOM 1613 C C . ARG A 1 204 ? 11.490 5.465 -16.035 1.00 78.62 204 ARG A C 1
ATOM 1615 O O . ARG A 1 204 ? 10.852 4.459 -15.730 1.00 78.62 204 ARG A O 1
ATOM 1622 N N . MET A 1 205 ? 12.561 5.411 -16.828 1.00 82.00 205 MET A N 1
ATOM 1623 C CA . MET A 1 205 ? 13.148 4.147 -17.278 1.00 82.00 205 MET A CA 1
ATOM 1624 C C . MET A 1 205 ? 13.700 3.357 -16.087 1.00 82.00 205 MET A C 1
ATOM 1626 O O . MET A 1 205 ? 13.392 2.175 -15.948 1.00 82.00 205 MET A O 1
ATOM 1630 N N . LEU A 1 206 ? 14.487 3.995 -15.216 1.00 79.06 206 LEU A N 1
ATOM 1631 C CA . LEU A 1 206 ? 15.033 3.354 -14.017 1.00 79.06 206 LEU A CA 1
ATOM 1632 C C . LEU A 1 206 ? 13.927 2.902 -13.056 1.00 79.06 206 LEU A C 1
ATOM 1634 O O . LEU A 1 206 ? 13.987 1.787 -12.541 1.00 79.06 206 LEU A O 1
ATOM 1638 N N . THR A 1 207 ? 12.892 3.720 -12.868 1.00 79.94 207 THR A N 1
ATOM 1639 C CA . THR A 1 207 ? 11.686 3.381 -12.103 1.00 79.94 207 THR A CA 1
ATOM 1640 C C . THR A 1 207 ? 11.024 2.115 -12.644 1.00 79.94 207 THR A C 1
ATOM 1642 O O . THR A 1 207 ? 10.781 1.180 -11.882 1.00 79.94 207 THR A O 1
ATOM 1645 N N . GLN A 1 208 ? 10.814 2.032 -13.962 1.00 79.88 208 GLN A N 1
ATOM 1646 C CA . GLN A 1 208 ? 10.226 0.853 -14.601 1.00 79.88 208 GLN A CA 1
ATOM 1647 C C . GLN A 1 208 ? 11.099 -0.398 -14.410 1.00 79.88 208 GLN A C 1
ATOM 1649 O O . GLN A 1 208 ? 10.590 -1.450 -14.031 1.00 79.88 208 GLN A O 1
ATOM 1654 N N . LEU A 1 209 ? 12.420 -0.283 -14.583 1.00 80.12 209 LEU A N 1
ATOM 1655 C CA . LEU A 1 209 ? 13.359 -1.393 -14.364 1.00 80.12 209 LEU A CA 1
ATOM 1656 C C . LEU A 1 209 ? 13.374 -1.898 -12.920 1.00 80.12 209 LEU A C 1
ATOM 1658 O O . LEU A 1 209 ? 13.620 -3.079 -12.666 1.00 80.12 209 LEU A O 1
ATOM 1662 N N . LYS A 1 210 ? 13.092 -1.011 -11.964 1.00 83.62 210 LYS A N 1
ATOM 1663 C CA . LYS A 1 210 ? 13.051 -1.335 -10.539 1.00 83.62 210 LYS A CA 1
ATOM 1664 C C . LYS A 1 210 ? 11.646 -1.704 -10.038 1.00 83.62 210 LYS A C 1
ATOM 1666 O O . LYS A 1 210 ? 11.503 -2.016 -8.854 1.00 83.62 210 LYS A O 1
ATOM 1671 N N . LYS A 1 211 ? 10.627 -1.768 -10.906 1.00 84.44 211 LYS A N 1
ATOM 1672 C CA . LYS A 1 211 ? 9.226 -2.036 -10.527 1.00 84.44 211 LYS A CA 1
ATOM 1673 C C . LYS A 1 211 ? 9.042 -3.323 -9.720 1.00 84.44 211 LYS A C 1
ATOM 1675 O O . LYS A 1 211 ? 8.396 -3.299 -8.679 1.00 84.44 211 LYS A O 1
ATOM 1680 N N . VAL A 1 212 ? 9.673 -4.430 -10.122 1.00 80.06 212 VAL A N 1
ATOM 1681 C CA . VAL A 1 212 ? 9.593 -5.718 -9.392 1.00 80.06 212 VAL A CA 1
ATOM 1682 C C . VAL A 1 212 ? 10.091 -5.586 -7.946 1.00 80.06 212 VAL A C 1
ATOM 1684 O O . VAL A 1 212 ? 9.577 -6.221 -7.022 1.00 80.06 212 VAL A O 1
ATOM 1687 N N . TYR A 1 213 ? 11.091 -4.737 -7.728 1.00 85.00 213 TYR A N 1
ATOM 1688 C CA . TYR A 1 213 ? 11.633 -4.480 -6.403 1.00 85.00 213 TYR A CA 1
ATOM 1689 C C . TYR A 1 213 ? 10.745 -3.533 -5.599 1.00 85.00 213 TYR A C 1
ATOM 1691 O O . TYR A 1 213 ? 10.547 -3.769 -4.411 1.00 85.00 213 TYR A O 1
ATOM 1699 N N . ALA A 1 214 ? 10.135 -2.539 -6.243 1.00 89.50 214 ALA A N 1
ATOM 1700 C CA . ALA A 1 214 ? 9.096 -1.721 -5.628 1.00 89.50 214 ALA A CA 1
ATOM 1701 C C . ALA A 1 214 ? 7.886 -2.570 -5.196 1.00 89.50 214 ALA A C 1
ATOM 1703 O O . ALA A 1 214 ? 7.432 -2.460 -4.059 1.00 89.50 214 ALA A O 1
ATOM 1704 N N . GLU A 1 215 ? 7.427 -3.509 -6.027 1.00 87.50 215 GLU A N 1
ATOM 1705 C CA . GLU A 1 215 ? 6.378 -4.470 -5.661 1.00 87.50 215 GLU A CA 1
ATOM 1706 C C . GLU A 1 215 ? 6.780 -5.336 -4.461 1.00 87.50 215 GLU A C 1
ATOM 1708 O O . GLU A 1 215 ? 5.980 -5.562 -3.547 1.00 87.50 215 GLU A O 1
ATOM 1713 N N . LYS A 1 216 ? 8.035 -5.801 -4.428 1.00 86.44 216 LYS A N 1
ATOM 1714 C CA . LYS A 1 216 ? 8.590 -6.544 -3.289 1.00 86.44 216 LYS A CA 1
ATOM 1715 C C . LYS A 1 216 ? 8.647 -5.682 -2.019 1.00 86.44 216 LYS A C 1
ATOM 1717 O O . LYS A 1 216 ? 8.316 -6.178 -0.938 1.00 86.44 216 LYS A O 1
ATOM 1722 N N . ALA A 1 217 ? 9.018 -4.408 -2.133 1.00 91.00 217 ALA A N 1
ATOM 1723 C CA . ALA A 1 217 ? 9.024 -3.463 -1.021 1.00 91.00 217 ALA A CA 1
ATOM 1724 C C . ALA A 1 217 ? 7.602 -3.236 -0.482 1.00 91.00 217 ALA A C 1
ATOM 1726 O O . ALA A 1 217 ? 7.388 -3.355 0.721 1.00 91.00 217 ALA A O 1
ATOM 1727 N N . VAL A 1 218 ? 6.601 -3.034 -1.347 1.00 92.75 218 VAL A N 1
ATOM 1728 C CA . VAL A 1 218 ? 5.188 -2.886 -0.939 1.00 92.75 218 VAL A CA 1
ATOM 1729 C C . VAL A 1 218 ? 4.654 -4.154 -0.270 1.00 92.75 218 VAL A C 1
ATOM 1731 O O . VAL A 1 218 ? 4.040 -4.080 0.795 1.00 92.75 218 VAL A O 1
ATOM 1734 N N . ARG A 1 219 ? 4.921 -5.334 -0.848 1.00 89.00 219 ARG A N 1
ATOM 1735 C CA . ARG A 1 219 ? 4.473 -6.624 -0.292 1.00 89.00 219 ARG A CA 1
ATOM 1736 C C . ARG A 1 219 ? 5.090 -6.921 1.076 1.00 89.00 219 ARG A C 1
ATOM 1738 O O . ARG A 1 219 ? 4.444 -7.546 1.908 1.00 89.00 219 ARG A O 1
ATOM 1745 N N . SER A 1 220 ? 6.324 -6.478 1.308 1.00 89.00 220 SER A N 1
ATOM 1746 C CA . SER A 1 220 ? 6.990 -6.607 2.610 1.00 89.00 220 SER A CA 1
ATOM 1747 C C . SER A 1 220 ? 6.641 -5.484 3.594 1.00 89.00 220 SER A C 1
ATOM 1749 O O . SER A 1 220 ? 7.121 -5.508 4.721 1.00 89.00 220 SER A O 1
ATOM 1751 N N . GLY A 1 221 ? 5.833 -4.492 3.199 1.00 90.44 221 GLY A N 1
ATOM 1752 C CA . GLY A 1 221 ? 5.535 -3.332 4.042 1.00 90.44 221 GLY A CA 1
ATOM 1753 C C . GLY A 1 221 ? 6.771 -2.488 4.344 1.00 90.44 221 GLY A C 1
ATOM 1754 O O . GLY A 1 221 ? 6.907 -1.985 5.453 1.00 90.44 221 GLY A O 1
ATOM 1755 N N . PHE A 1 222 ? 7.675 -2.370 3.367 1.00 93.81 222 PHE A N 1
ATOM 1756 C CA . PHE A 1 222 ? 8.952 -1.647 3.438 1.00 93.81 222 PHE A CA 1
ATOM 1757 C C . PHE A 1 222 ? 9.963 -2.279 4.412 1.00 93.81 222 PHE A C 1
ATOM 1759 O O . PHE A 1 222 ? 10.858 -1.613 4.928 1.00 93.81 222 PHE A O 1
ATOM 1766 N N . GLU A 1 223 ? 9.843 -3.587 4.646 1.00 87.25 223 GLU A N 1
ATOM 1767 C CA . GLU A 1 223 ? 10.806 -4.363 5.430 1.00 87.25 223 GLU A CA 1
ATOM 1768 C C . GLU A 1 223 ? 11.977 -4.886 4.570 1.00 87.25 223 GLU A C 1
ATOM 1770 O O . GLU A 1 223 ? 13.031 -5.234 5.093 1.00 87.25 223 GLU A O 1
ATOM 1775 N N . ASP A 1 224 ? 11.857 -4.947 3.244 1.00 85.56 224 ASP A N 1
ATOM 1776 C CA . ASP A 1 224 ? 12.908 -5.499 2.376 1.00 85.56 224 ASP A CA 1
ATOM 1777 C C . ASP A 1 224 ? 14.109 -4.555 2.135 1.00 85.56 224 ASP A C 1
ATOM 1779 O O . ASP A 1 224 ? 13.992 -3.333 2.162 1.00 85.56 224 ASP A O 1
ATOM 1783 N N . ASP A 1 225 ? 15.275 -5.140 1.834 1.00 86.56 225 ASP A N 1
ATOM 1784 C CA . ASP A 1 225 ? 16.522 -4.410 1.544 1.00 86.56 225 ASP A CA 1
ATOM 1785 C C . ASP A 1 225 ? 16.467 -3.579 0.244 1.00 86.56 225 ASP A C 1
ATOM 1787 O O . ASP A 1 225 ? 17.307 -2.698 0.054 1.00 86.56 225 ASP A O 1
ATOM 1791 N N . SER A 1 226 ? 15.524 -3.869 -0.661 1.00 85.69 226 SER A N 1
ATOM 1792 C CA . SER A 1 226 ? 15.396 -3.201 -1.967 1.00 85.69 226 SER A CA 1
ATOM 1793 C C . SER A 1 226 ? 15.073 -1.712 -1.896 1.00 85.69 226 SER A C 1
ATOM 1795 O O . SER A 1 226 ? 15.295 -0.999 -2.869 1.00 85.69 226 SER A O 1
ATOM 1797 N N . LEU A 1 227 ? 14.579 -1.236 -0.756 1.00 91.56 227 LEU A N 1
ATOM 1798 C CA . LEU A 1 227 ? 14.265 0.172 -0.546 1.00 91.56 227 LEU A CA 1
ATOM 1799 C C . LEU A 1 227 ? 15.521 1.045 -0.362 1.00 91.56 227 LEU A C 1
ATOM 1801 O O . LEU A 1 227 ? 15.415 2.268 -0.394 1.00 91.56 227 LEU A O 1
ATOM 1805 N N . TYR A 1 228 ? 16.697 0.444 -0.155 1.00 93.00 228 TYR A N 1
ATOM 1806 C CA . TYR A 1 228 ? 17.914 1.156 0.241 1.00 93.00 228 TYR A CA 1
ATOM 1807 C C . TYR A 1 228 ? 19.039 1.031 -0.780 1.00 93.00 228 TYR A C 1
ATOM 1809 O O . TYR A 1 228 ? 19.210 -0.004 -1.430 1.00 93.00 228 TYR A O 1
ATOM 1817 N N . ASN A 1 229 ? 19.880 2.058 -0.842 1.00 90.44 229 ASN A N 1
ATOM 1818 C CA . ASN A 1 229 ? 20.974 2.148 -1.798 1.00 90.44 229 ASN A CA 1
ATOM 1819 C C . ASN A 1 229 ? 22.368 1.893 -1.184 1.00 90.44 229 ASN A C 1
ATOM 1821 O O . ASN A 1 229 ? 22.516 1.519 -0.014 1.00 90.44 229 ASN A O 1
ATOM 1825 N N . ASP A 1 230 ? 23.397 1.999 -2.022 1.00 86.69 230 ASP A N 1
ATOM 1826 C CA . ASP A 1 230 ? 24.797 1.721 -1.703 1.00 86.69 230 ASP A CA 1
ATOM 1827 C C . ASP A 1 230 ? 25.505 2.894 -1.006 1.00 86.69 230 ASP A C 1
ATOM 1829 O O . ASP A 1 230 ? 26.659 2.741 -0.615 1.00 86.69 230 ASP A O 1
ATOM 1833 N N . GLU A 1 231 ? 24.848 4.037 -0.759 1.00 86.88 231 GLU A N 1
ATOM 1834 C CA . GLU A 1 231 ? 25.406 5.070 0.138 1.00 86.88 231 GLU A CA 1
ATOM 1835 C C . GLU A 1 231 ? 25.676 4.520 1.543 1.00 86.88 231 GLU A C 1
ATOM 1837 O O . GLU A 1 231 ? 26.594 4.960 2.228 1.00 86.88 231 GLU A O 1
ATOM 1842 N N . LEU A 1 232 ? 24.966 3.460 1.930 1.00 88.31 232 LEU A N 1
ATOM 1843 C CA . LEU A 1 232 ? 25.205 2.715 3.165 1.00 88.31 232 LEU A CA 1
ATOM 1844 C C . LEU A 1 232 ? 26.551 1.968 3.220 1.00 88.31 232 LEU A C 1
ATOM 1846 O O . LEU A 1 232 ? 26.879 1.398 4.261 1.00 88.31 232 LEU A O 1
ATOM 1850 N N . LEU A 1 233 ? 27.302 1.904 2.117 1.00 84.50 233 LEU A N 1
ATOM 1851 C CA . LEU A 1 233 ? 28.649 1.320 2.071 1.00 84.50 233 LEU A CA 1
ATOM 1852 C C . LEU A 1 233 ? 29.752 2.364 2.289 1.00 84.50 233 LEU A C 1
ATOM 1854 O O . LEU A 1 233 ? 30.897 1.989 2.541 1.00 84.50 233 LEU A O 1
ATOM 1858 N N . THR A 1 234 ? 29.411 3.648 2.201 1.00 82.31 234 THR A N 1
ATOM 1859 C CA . THR A 1 234 ? 30.349 4.777 2.181 1.00 82.31 234 THR A CA 1
ATOM 1860 C C . THR A 1 234 ? 30.033 5.754 3.318 1.00 82.31 234 THR A C 1
ATOM 1862 O O . THR A 1 234 ? 29.909 6.951 3.085 1.00 82.31 234 THR A O 1
ATOM 1865 N N . LEU A 1 235 ? 29.810 5.228 4.528 1.00 84.25 235 LEU A N 1
ATOM 1866 C CA . LEU A 1 235 ? 29.405 6.005 5.708 1.00 84.25 235 LEU A CA 1
ATOM 1867 C C . LEU A 1 235 ? 30.606 6.694 6.361 1.00 84.25 235 LEU A C 1
ATOM 1869 O O . LEU A 1 235 ? 31.618 6.034 6.619 1.00 84.25 235 LEU A O 1
ATOM 1873 N N . ASP A 1 236 ? 30.462 7.978 6.682 1.00 84.00 236 ASP A N 1
ATOM 1874 C CA . ASP A 1 236 ? 31.440 8.735 7.470 1.00 84.00 236 ASP A CA 1
ATOM 1875 C C . ASP A 1 236 ? 31.124 8.722 8.983 1.00 84.00 236 ASP A C 1
ATOM 1877 O O . ASP A 1 236 ? 30.145 8.131 9.439 1.00 84.00 236 ASP A O 1
ATOM 1881 N N . GLU A 1 237 ? 31.971 9.346 9.806 1.00 83.38 237 GLU A N 1
ATOM 1882 C CA . GLU A 1 237 ? 31.758 9.385 11.261 1.00 83.38 237 GLU A CA 1
ATOM 1883 C C . GLU A 1 237 ? 30.467 10.115 11.670 1.00 83.38 237 GLU A C 1
ATOM 1885 O O . GLU A 1 237 ? 29.809 9.707 12.633 1.00 83.38 237 GLU A O 1
ATOM 1890 N N . ALA A 1 238 ? 30.081 11.166 10.942 1.00 87.31 238 ALA A N 1
ATOM 1891 C CA . ALA A 1 238 ? 28.865 11.921 11.223 1.00 87.31 238 ALA A CA 1
ATOM 1892 C C . ALA A 1 238 ? 27.619 11.075 10.925 1.00 87.31 238 ALA A C 1
ATOM 1894 O O . ALA A 1 238 ? 26.692 11.030 11.739 1.00 87.31 238 ALA A O 1
ATOM 1895 N N . ASP A 1 239 ? 27.642 10.327 9.823 1.00 89.31 239 ASP A N 1
ATOM 1896 C CA . ASP A 1 239 ? 26.607 9.373 9.442 1.00 89.31 239 ASP A CA 1
ATOM 1897 C C . ASP A 1 239 ? 26.418 8.296 10.513 1.00 89.31 239 ASP A C 1
ATOM 1899 O O . ASP A 1 239 ? 25.292 7.994 10.919 1.00 89.31 239 ASP A O 1
ATOM 1903 N N . LEU A 1 240 ? 27.514 7.724 11.021 1.00 84.94 240 LEU A N 1
ATOM 1904 C CA . LEU A 1 240 ? 27.452 6.707 12.074 1.00 84.94 240 LEU A CA 1
ATOM 1905 C C . LEU A 1 240 ? 26.894 7.270 13.384 1.00 84.94 240 LEU A C 1
ATOM 1907 O O . LEU A 1 240 ? 26.147 6.572 14.076 1.00 84.94 240 LEU A O 1
ATOM 1911 N N . ASN A 1 241 ? 27.206 8.525 13.713 1.00 87.50 241 ASN A N 1
ATOM 1912 C CA . ASN A 1 241 ? 26.617 9.206 14.861 1.00 87.50 241 ASN A CA 1
ATOM 1913 C C . ASN A 1 241 ? 25.101 9.397 14.692 1.00 87.50 241 ASN A C 1
ATOM 1915 O O . ASN A 1 241 ? 24.334 9.103 15.610 1.00 87.50 241 ASN A O 1
ATOM 1919 N N . ASP A 1 242 ? 24.649 9.800 13.503 1.00 90.81 242 ASP A N 1
ATOM 1920 C CA . ASP A 1 242 ? 23.222 9.870 13.180 1.00 90.81 242 ASP A CA 1
ATOM 1921 C C . ASP A 1 242 ? 22.541 8.497 13.331 1.00 90.81 242 ASP A C 1
ATOM 1923 O O . ASP A 1 242 ? 21.485 8.390 13.963 1.00 90.81 242 ASP A O 1
ATOM 1927 N N . PHE A 1 243 ? 23.162 7.420 12.840 1.00 90.38 243 PHE A N 1
ATOM 1928 C CA . PHE A 1 243 ? 22.646 6.058 13.008 1.00 90.38 243 PHE A CA 1
ATOM 1929 C C . PHE A 1 243 ? 22.595 5.593 14.465 1.00 90.38 243 PHE A C 1
ATOM 1931 O O . PHE A 1 243 ? 21.644 4.903 14.842 1.00 90.38 243 PHE A O 1
ATOM 1938 N N . ASN A 1 244 ? 23.576 5.965 15.291 1.00 86.94 244 ASN A N 1
ATOM 1939 C CA . ASN A 1 244 ? 23.553 5.692 16.728 1.00 86.94 244 ASN A CA 1
ATOM 1940 C C . ASN A 1 244 ? 22.353 6.378 17.395 1.00 86.94 244 ASN A C 1
ATOM 1942 O O . ASN A 1 244 ? 21.582 5.711 18.087 1.00 86.94 244 ASN A O 1
ATOM 1946 N N . ASN A 1 245 ? 22.128 7.661 17.101 1.00 87.62 245 ASN A N 1
ATOM 1947 C CA . ASN A 1 245 ? 20.979 8.410 17.617 1.00 87.62 245 ASN A CA 1
ATOM 1948 C C . ASN A 1 245 ? 19.650 7.770 17.185 1.00 87.62 245 ASN A C 1
ATOM 1950 O O . ASN A 1 245 ? 18.752 7.553 18.002 1.00 87.62 245 ASN A O 1
ATOM 1954 N N . LEU A 1 246 ? 19.528 7.400 15.904 1.00 88.94 246 LEU A N 1
ATOM 1955 C CA . LEU A 1 246 ? 18.334 6.728 15.391 1.00 88.94 246 LEU A CA 1
ATOM 1956 C C . LEU A 1 246 ? 18.117 5.371 16.072 1.00 88.94 246 LEU A C 1
ATOM 1958 O O . LEU A 1 246 ? 16.992 5.044 16.450 1.00 88.94 246 LEU A O 1
ATOM 1962 N N . LYS A 1 247 ? 19.182 4.589 16.270 1.00 85.75 247 LYS A N 1
ATOM 1963 C CA . LYS A 1 247 ? 19.132 3.295 16.959 1.00 85.75 247 LYS A CA 1
ATOM 1964 C C . LYS A 1 247 ? 18.652 3.433 18.401 1.00 85.75 247 LYS A C 1
ATOM 1966 O O . LYS A 1 247 ? 17.884 2.584 18.843 1.00 85.75 247 LYS A O 1
ATOM 1971 N N . GLU A 1 248 ? 19.065 4.467 19.128 1.00 84.56 248 GLU A N 1
ATOM 1972 C CA . GLU A 1 248 ? 18.583 4.708 20.492 1.00 84.56 248 GLU A CA 1
ATOM 1973 C C . GLU A 1 248 ? 17.083 5.007 20.527 1.00 84.56 248 GLU A C 1
ATOM 1975 O O . GLU A 1 248 ? 16.365 4.489 21.383 1.00 84.56 248 GLU A O 1
ATOM 1980 N N . ILE A 1 249 ? 16.589 5.791 19.570 1.00 82.00 249 ILE A N 1
ATOM 1981 C CA . ILE A 1 249 ? 15.166 6.133 19.473 1.00 82.00 249 ILE A CA 1
ATOM 1982 C C . ILE A 1 249 ? 14.339 4.902 19.077 1.00 82.00 249 ILE A C 1
ATOM 1984 O O . ILE A 1 249 ? 13.366 4.536 19.737 1.00 82.00 249 ILE A O 1
ATOM 1988 N N . VAL A 1 250 ? 14.759 4.215 18.018 1.00 79.56 250 VAL A N 1
ATOM 1989 C CA . VAL A 1 250 ? 14.074 3.041 17.469 1.00 79.56 250 VAL A CA 1
ATOM 1990 C C . VAL A 1 250 ? 14.149 1.853 18.438 1.00 79.56 250 VAL A C 1
ATOM 1992 O O . VAL A 1 250 ? 13.157 1.153 18.635 1.00 79.56 250 VAL A O 1
ATOM 1995 N N . GLY A 1 251 ? 15.289 1.652 19.102 1.00 68.81 251 GLY A N 1
ATOM 1996 C CA . GLY A 1 251 ? 15.524 0.574 20.068 1.00 68.81 251 GLY A CA 1
ATOM 1997 C C . GLY A 1 251 ? 14.649 0.662 21.320 1.00 68.81 251 GLY A C 1
ATOM 1998 O O . GLY A 1 251 ? 14.281 -0.373 21.872 1.00 68.81 251 GLY A O 1
ATOM 1999 N N . LYS A 1 252 ? 14.226 1.869 21.720 1.00 62.03 252 LYS A N 1
ATOM 2000 C CA . LYS A 1 252 ? 13.223 2.076 22.783 1.00 62.03 252 LYS A CA 1
ATOM 2001 C C . LYS A 1 252 ? 11.812 1.613 22.387 1.00 62.03 252 LYS A C 1
ATOM 2003 O O . LYS A 1 252 ? 10.950 1.493 23.251 1.00 62.03 252 LYS A O 1
ATOM 2008 N N . THR A 1 253 ? 11.564 1.334 21.105 1.00 56.72 253 THR A N 1
ATOM 2009 C CA . THR A 1 253 ? 10.221 1.079 20.549 1.00 56.72 253 THR A CA 1
ATOM 2010 C C . THR A 1 253 ? 9.867 -0.422 20.454 1.00 56.72 253 THR A C 1
ATOM 2012 O O . THR A 1 253 ? 8.974 -0.787 19.703 1.00 56.72 253 THR A O 1
ATOM 2015 N N . ASN A 1 254 ? 10.546 -1.319 21.191 1.00 50.50 254 ASN A N 1
ATOM 2016 C CA . ASN A 1 254 ? 10.263 -2.773 21.238 1.00 50.50 254 ASN A CA 1
ATOM 2017 C C . ASN A 1 254 ? 10.005 -3.432 19.862 1.00 50.50 254 ASN A C 1
ATOM 2019 O O . ASN A 1 254 ? 9.055 -4.188 19.672 1.00 50.50 254 ASN A O 1
ATOM 2023 N N . LEU A 1 255 ? 10.871 -3.176 18.881 1.00 54.53 255 LEU A N 1
ATOM 2024 C CA . LEU A 1 255 ? 10.808 -3.857 17.586 1.00 54.53 255 LEU A CA 1
ATOM 2025 C C . LEU A 1 255 ? 11.266 -5.318 17.726 1.00 54.53 255 LEU A C 1
ATOM 2027 O O . LEU A 1 255 ? 12.455 -5.598 17.907 1.00 54.53 255 LEU A O 1
ATOM 2031 N N . SER A 1 256 ? 10.331 -6.264 17.612 1.00 45.44 256 SER A N 1
ATOM 2032 C CA . SER A 1 256 ? 10.648 -7.689 17.487 1.00 45.44 256 SER A CA 1
ATOM 2033 C C . SER A 1 256 ? 11.489 -7.923 16.225 1.00 45.44 256 SER A C 1
ATOM 2035 O O . SER A 1 256 ? 11.009 -7.665 15.125 1.00 45.44 256 SER A O 1
ATOM 2037 N N . GLY A 1 257 ? 12.728 -8.407 16.369 1.00 49.59 257 GLY A N 1
ATOM 2038 C CA . GLY A 1 257 ? 13.596 -8.780 15.240 1.00 49.59 257 GLY A CA 1
ATOM 2039 C C . GLY A 1 257 ? 14.807 -7.874 14.988 1.00 49.59 257 GLY A C 1
ATOM 2040 O O . GLY A 1 257 ? 15.665 -8.243 14.188 1.00 49.59 257 GLY A O 1
ATOM 2041 N N . LEU A 1 258 ? 14.949 -6.743 15.692 1.00 48.88 258 LEU A N 1
ATOM 2042 C CA . LEU A 1 258 ? 16.204 -5.983 15.655 1.00 48.88 258 LEU A CA 1
ATOM 2043 C C . LEU A 1 258 ? 17.323 -6.756 16.377 1.00 48.88 258 LEU A C 1
ATOM 2045 O O . LEU A 1 258 ? 17.095 -7.286 17.471 1.00 48.88 258 LEU A O 1
ATOM 2049 N N . PRO A 1 259 ? 18.554 -6.803 15.833 1.00 48.91 259 PRO A N 1
ATOM 2050 C CA . PRO A 1 259 ? 19.686 -7.364 16.555 1.00 48.91 259 PRO A CA 1
ATOM 2051 C C . PRO A 1 259 ? 19.882 -6.605 17.874 1.00 48.91 259 PRO A C 1
ATOM 2053 O O . PRO A 1 259 ? 20.107 -5.395 17.864 1.00 48.91 259 PRO A O 1
ATOM 2056 N N . LYS A 1 260 ? 19.856 -7.319 19.012 1.00 49.47 260 LYS A N 1
ATOM 2057 C CA . LYS A 1 260 ? 20.063 -6.736 20.358 1.00 49.47 260 LYS A CA 1
ATOM 2058 C C . LYS A 1 260 ? 21.383 -5.959 20.481 1.00 49.47 260 LYS A C 1
ATOM 2060 O O . LYS A 1 260 ? 21.511 -5.100 21.346 1.00 49.47 260 LYS A O 1
ATOM 2065 N N . LYS A 1 261 ? 22.359 -6.246 19.610 1.00 49.47 261 LYS A N 1
ATOM 2066 C CA . LYS A 1 261 ? 23.633 -5.533 19.515 1.00 49.47 261 LYS A CA 1
ATOM 2067 C C . LYS A 1 261 ? 24.053 -5.406 18.047 1.00 49.47 261 LYS A C 1
ATOM 2069 O O . LYS A 1 261 ? 24.467 -6.378 17.424 1.00 49.47 261 LYS A O 1
ATOM 2074 N N . VAL A 1 262 ? 23.938 -4.200 17.500 1.00 54.16 262 VAL A N 1
ATOM 2075 C CA . VAL A 1 262 ? 24.660 -3.791 16.288 1.00 54.16 262 VAL A CA 1
ATOM 2076 C C . VAL A 1 262 ? 25.872 -2.989 16.746 1.00 54.16 262 VAL A C 1
ATOM 2078 O O . VAL A 1 262 ? 25.688 -1.910 17.311 1.00 54.16 262 VAL A O 1
ATOM 2081 N N . GLU A 1 263 ? 27.077 -3.527 16.562 1.00 58.50 263 GLU A N 1
ATOM 2082 C CA . GLU A 1 263 ? 28.324 -2.765 16.706 1.00 58.50 263 GLU A CA 1
ATOM 2083 C C . GLU A 1 263 ? 28.546 -1.966 15.421 1.00 58.50 263 GLU A C 1
ATOM 2085 O O . GLU A 1 263 ? 28.559 -2.529 14.324 1.00 58.50 263 GLU A O 1
ATOM 2090 N N . ILE A 1 264 ? 28.619 -0.646 15.570 1.00 61.25 264 ILE A N 1
ATOM 2091 C CA . ILE A 1 264 ? 28.761 0.317 14.481 1.00 61.25 264 ILE A CA 1
ATOM 2092 C C . ILE A 1 264 ? 30.218 0.781 14.518 1.00 61.25 264 ILE A C 1
ATOM 2094 O O . ILE A 1 264 ? 30.609 1.459 15.462 1.00 61.25 264 ILE A O 1
ATOM 2098 N N . ASN A 1 265 ? 31.016 0.377 13.527 1.00 61.72 265 ASN A N 1
ATOM 2099 C CA . ASN A 1 265 ? 32.449 0.682 13.448 1.00 61.72 265 ASN A CA 1
ATOM 2100 C C . ASN A 1 265 ? 32.739 1.560 12.221 1.00 61.72 265 ASN A C 1
ATOM 2102 O O . ASN A 1 265 ? 32.007 1.501 11.235 1.00 61.72 265 ASN A O 1
ATOM 2106 N N . VAL A 1 266 ? 33.814 2.347 12.250 1.00 60.31 266 VAL A N 1
ATOM 2107 C CA . VAL A 1 266 ? 34.230 3.201 11.123 1.00 60.31 266 VAL A CA 1
ATOM 2108 C C . VAL A 1 266 ? 34.890 2.343 10.038 1.00 60.31 266 VAL A C 1
ATOM 2110 O O . VAL A 1 266 ? 36.102 2.169 10.030 1.00 60.31 266 VAL A O 1
ATOM 2113 N N . ASN A 1 267 ? 34.080 1.771 9.142 1.00 63.12 267 ASN A N 1
ATOM 2114 C CA . ASN A 1 267 ? 34.527 0.917 8.033 1.00 63.12 267 ASN A CA 1
ATOM 2115 C C . ASN A 1 267 ? 33.950 1.377 6.675 1.00 63.12 267 ASN A C 1
ATOM 2117 O O . ASN A 1 267 ? 33.692 0.547 5.798 1.00 63.12 267 ASN A O 1
ATOM 2121 N N . GLY A 1 268 ? 33.713 2.682 6.501 1.00 65.12 268 GLY A N 1
ATOM 2122 C CA . GLY A 1 268 ? 33.261 3.241 5.226 1.00 65.12 268 GLY A CA 1
ATOM 2123 C C . GLY A 1 268 ? 34.274 2.978 4.111 1.00 65.12 268 GLY A C 1
ATOM 2124 O O . GLY A 1 268 ? 35.478 3.138 4.307 1.00 65.12 268 GLY A O 1
ATOM 2125 N N . LEU A 1 269 ? 33.789 2.542 2.950 1.00 72.88 269 LEU A N 1
ATOM 2126 C CA . LEU A 1 269 ? 34.602 2.439 1.740 1.00 72.88 269 LEU A CA 1
ATOM 2127 C C . LEU A 1 269 ? 34.627 3.787 1.022 1.00 72.88 269 LEU A C 1
ATOM 2129 O O . LEU A 1 269 ? 33.618 4.489 0.979 1.00 72.88 269 LEU A O 1
ATOM 2133 N N . THR A 1 270 ? 35.742 4.102 0.374 1.00 76.69 270 THR A N 1
ATOM 2134 C CA . THR A 1 270 ? 35.721 5.049 -0.749 1.00 76.69 270 THR A CA 1
ATOM 2135 C C . THR A 1 270 ? 35.077 4.398 -1.980 1.00 76.69 270 THR A C 1
ATOM 2137 O O . THR A 1 270 ? 35.099 3.170 -2.127 1.00 76.69 270 THR A O 1
ATOM 2140 N N . ASP A 1 271 ? 34.530 5.201 -2.899 1.00 69.62 271 ASP A N 1
ATOM 2141 C CA . ASP A 1 271 ? 33.970 4.684 -4.160 1.00 69.62 271 ASP A CA 1
ATOM 2142 C C . ASP A 1 271 ? 35.028 3.882 -4.954 1.00 69.62 271 ASP A C 1
ATOM 2144 O O . ASP A 1 271 ? 34.737 2.811 -5.492 1.00 69.62 271 ASP A O 1
ATOM 2148 N N . GLU A 1 272 ? 36.292 4.326 -4.934 1.00 74.50 272 GLU A N 1
ATOM 2149 C CA . GLU A 1 272 ? 37.414 3.620 -5.567 1.00 74.50 272 GLU A CA 1
ATOM 2150 C C . GLU A 1 272 ? 37.701 2.248 -4.935 1.00 74.50 272 GLU A C 1
ATOM 2152 O O . GLU A 1 272 ? 37.930 1.263 -5.646 1.00 74.50 272 GLU A O 1
ATOM 2157 N N . GLU A 1 273 ? 37.701 2.155 -3.601 1.00 79.44 273 GLU A N 1
ATOM 2158 C CA . GLU A 1 273 ? 37.894 0.886 -2.889 1.00 79.44 273 GLU A CA 1
ATOM 2159 C C . GLU A 1 273 ? 36.746 -0.088 -3.164 1.00 79.44 273 GLU A C 1
ATOM 2161 O O . GLU A 1 273 ? 36.980 -1.288 -3.345 1.00 79.44 273 GLU A O 1
ATOM 2166 N N . TYR A 1 274 ? 35.513 0.417 -3.244 1.00 77.69 274 TYR A N 1
ATOM 2167 C CA . TYR A 1 274 ? 34.352 -0.395 -3.586 1.00 77.69 274 TYR A CA 1
ATOM 2168 C C . TYR A 1 274 ? 34.463 -0.978 -4.998 1.00 77.69 274 TYR A C 1
ATOM 2170 O O . TYR A 1 274 ? 34.316 -2.192 -5.178 1.00 77.69 274 TYR A O 1
ATOM 2178 N N . GLU A 1 275 ? 34.800 -0.155 -5.994 1.00 75.25 275 GLU A N 1
ATOM 2179 C CA . GLU A 1 275 ? 34.991 -0.619 -7.369 1.00 75.25 275 GLU A CA 1
ATOM 2180 C C . GLU A 1 275 ? 36.119 -1.648 -7.496 1.00 75.25 275 GLU A C 1
ATOM 2182 O O . GLU A 1 275 ? 35.951 -2.682 -8.159 1.00 75.25 275 GLU A O 1
ATOM 2187 N N . LYS A 1 276 ? 37.271 -1.389 -6.860 1.00 80.81 276 LYS A N 1
ATOM 2188 C CA . LYS A 1 276 ? 38.400 -2.333 -6.829 1.00 80.81 276 LYS A CA 1
ATOM 2189 C C . LYS A 1 276 ? 37.976 -3.660 -6.203 1.00 80.81 276 LYS A C 1
ATOM 2191 O O . LYS A 1 276 ? 38.291 -4.721 -6.744 1.00 80.81 276 LYS A O 1
ATOM 2196 N N . GLY A 1 277 ? 37.204 -3.613 -5.120 1.00 81.00 277 GLY A N 1
ATOM 2197 C CA . GLY A 1 277 ? 36.689 -4.798 -4.445 1.00 81.00 277 GLY A CA 1
ATOM 2198 C C . GLY A 1 277 ? 35.702 -5.608 -5.285 1.00 81.00 277 GLY A C 1
ATOM 2199 O O . GLY A 1 277 ? 35.840 -6.828 -5.371 1.00 81.00 277 GLY A O 1
ATOM 2200 N N . GLU A 1 278 ? 34.742 -4.969 -5.957 1.00 79.06 278 GLU A N 1
ATOM 2201 C CA . GLU A 1 278 ? 33.791 -5.667 -6.839 1.00 79.06 278 GLU A CA 1
ATOM 2202 C C . GLU A 1 278 ? 34.508 -6.301 -8.048 1.00 79.06 278 GLU A C 1
ATOM 2204 O O . GLU A 1 278 ? 34.198 -7.435 -8.427 1.00 79.06 278 GLU A O 1
ATOM 2209 N N . LYS A 1 279 ? 35.523 -5.632 -8.619 1.00 80.25 279 LYS A N 1
ATOM 2210 C CA . LYS A 1 279 ? 36.379 -6.206 -9.679 1.00 80.25 279 LYS A CA 1
ATOM 2211 C C . LYS A 1 279 ? 37.180 -7.408 -9.167 1.00 80.25 279 LYS A C 1
ATOM 2213 O O . LYS A 1 279 ? 37.214 -8.447 -9.828 1.00 80.25 279 LYS A O 1
ATOM 2218 N N . ALA A 1 280 ? 37.764 -7.308 -7.974 1.00 82.62 280 ALA A N 1
ATOM 2219 C CA . ALA A 1 280 ? 38.518 -8.393 -7.350 1.00 82.62 280 ALA A CA 1
ATOM 2220 C C . ALA A 1 280 ? 37.643 -9.622 -7.025 1.00 82.62 280 ALA A C 1
ATOM 2222 O O . ALA A 1 280 ? 38.091 -10.763 -7.173 1.00 82.62 280 ALA A O 1
ATOM 2223 N N . GLN A 1 281 ? 36.373 -9.426 -6.643 1.00 80.44 281 GLN A N 1
ATOM 2224 C CA . GLN A 1 281 ? 35.434 -10.527 -6.370 1.00 80.44 281 GLN A CA 1
ATOM 2225 C C . GLN A 1 281 ? 35.138 -11.383 -7.608 1.00 80.44 281 GLN A C 1
ATOM 2227 O O . GLN A 1 281 ? 34.931 -12.590 -7.464 1.00 80.44 281 GLN A O 1
ATOM 2232 N N . LYS A 1 282 ? 35.176 -10.795 -8.812 1.00 82.38 282 LYS A N 1
ATOM 2233 C CA . LYS A 1 282 ? 34.959 -11.508 -10.083 1.00 82.38 282 LYS A CA 1
ATOM 2234 C C . LYS A 1 282 ? 36.129 -12.420 -10.477 1.00 82.38 282 LYS A C 1
ATOM 2236 O O . LYS A 1 282 ? 35.928 -13.354 -11.249 1.00 82.38 282 LYS A O 1
ATOM 2241 N N . LYS A 1 283 ? 37.335 -12.190 -9.942 1.00 84.00 283 LYS A N 1
ATOM 2242 C CA . LYS A 1 283 ? 38.504 -13.058 -10.171 1.00 84.00 283 LYS A CA 1
ATOM 2243 C C . LYS A 1 283 ? 38.371 -14.376 -9.410 1.00 84.00 283 LYS A C 1
ATOM 2245 O O . LYS A 1 283 ? 37.815 -14.410 -8.302 1.00 84.00 283 LYS A O 1
ATOM 2250 N N . LYS A 1 284 ? 38.933 -15.465 -9.953 1.00 85.44 284 LYS A N 1
ATOM 2251 C CA . LYS A 1 284 ? 38.944 -16.763 -9.256 1.00 85.44 284 LYS A CA 1
ATOM 2252 C C . LYS A 1 284 ? 39.758 -16.646 -7.959 1.00 85.44 284 LYS A C 1
ATOM 2254 O O . LYS A 1 284 ? 40.784 -15.974 -7.960 1.00 85.44 284 LYS A O 1
ATOM 2259 N N . PRO A 1 285 ? 39.391 -17.334 -6.859 1.00 83.00 285 PRO A N 1
ATOM 2260 C CA . PRO A 1 285 ? 40.079 -17.189 -5.569 1.00 83.00 285 PRO A CA 1
ATOM 2261 C C . PRO A 1 285 ? 41.601 -17.398 -5.603 1.00 83.00 285 PRO A C 1
ATOM 2263 O O . PRO A 1 285 ? 42.319 -16.791 -4.813 1.00 83.00 285 PRO A O 1
ATOM 2266 N N . ARG A 1 286 ? 42.089 -18.242 -6.523 1.00 83.44 286 ARG A N 1
ATOM 2267 C CA . ARG A 1 286 ? 43.517 -18.548 -6.717 1.00 83.44 286 ARG A CA 1
ATOM 2268 C C . ARG A 1 286 ? 44.296 -17.442 -7.442 1.00 83.44 286 ARG A C 1
ATOM 2270 O O . ARG A 1 286 ? 45.511 -17.412 -7.330 1.00 83.44 286 ARG A O 1
ATOM 2277 N N . GLU A 1 287 ? 43.608 -16.554 -8.155 1.00 85.19 287 GLU A N 1
ATOM 2278 C CA . GLU A 1 287 ? 44.190 -15.470 -8.966 1.00 85.19 287 GLU A CA 1
ATOM 2279 C C . GLU A 1 287 ? 44.250 -14.133 -8.203 1.00 85.19 287 GLU A C 1
ATOM 2281 O O . GLU A 1 287 ? 44.684 -13.128 -8.758 1.00 85.19 287 GLU A O 1
ATOM 2286 N N . ARG A 1 288 ? 43.789 -14.108 -6.943 1.00 87.12 288 ARG A N 1
ATOM 2287 C CA . ARG A 1 288 ? 43.689 -12.889 -6.130 1.00 87.12 288 ARG A CA 1
ATOM 2288 C C . ARG A 1 288 ? 44.993 -12.595 -5.397 1.00 87.12 288 ARG A C 1
ATOM 2290 O O . ARG A 1 288 ? 45.467 -13.444 -4.632 1.00 87.12 288 ARG A O 1
ATOM 2297 N N . ILE A 1 289 ? 45.517 -11.384 -5.566 1.00 88.38 289 ILE A N 1
ATOM 2298 C CA . ILE A 1 289 ? 46.684 -10.892 -4.811 1.00 88.38 289 ILE A CA 1
ATOM 2299 C C . ILE A 1 289 ? 46.296 -10.493 -3.376 1.00 88.38 289 ILE A C 1
ATOM 2301 O O . ILE A 1 289 ? 45.115 -10.396 -3.045 1.00 88.38 289 ILE A O 1
ATOM 2305 N N . THR A 1 290 ? 47.279 -10.295 -2.494 1.00 87.00 290 THR A N 1
ATOM 2306 C CA . THR A 1 290 ? 47.041 -9.985 -1.069 1.00 87.00 290 THR A CA 1
ATOM 2307 C C . THR A 1 290 ? 46.207 -8.715 -0.880 1.00 87.00 290 THR A C 1
ATOM 2309 O O . THR A 1 290 ? 45.198 -8.766 -0.185 1.00 87.00 290 THR A O 1
ATOM 2312 N N . GLU A 1 291 ? 46.541 -7.633 -1.587 1.00 85.81 291 GLU A N 1
ATOM 2313 C CA . GLU A 1 291 ? 45.788 -6.368 -1.563 1.00 85.81 291 GLU A CA 1
ATOM 2314 C C . GLU A 1 291 ? 44.319 -6.562 -1.992 1.00 85.81 291 GLU A C 1
ATOM 2316 O O . GLU A 1 291 ? 43.394 -6.064 -1.357 1.00 85.81 291 GLU A O 1
ATOM 2321 N N . GLU A 1 292 ? 44.070 -7.382 -3.018 1.00 86.50 292 GLU A N 1
ATOM 2322 C CA . GLU A 1 292 ? 42.712 -7.719 -3.459 1.00 86.50 292 GLU A CA 1
ATOM 2323 C C . GLU A 1 292 ? 41.936 -8.504 -2.397 1.00 86.50 292 GLU A C 1
ATOM 2325 O O . GLU A 1 292 ? 40.737 -8.291 -2.231 1.00 86.50 292 GLU A O 1
ATOM 2330 N N . LYS A 1 293 ? 42.595 -9.404 -1.657 1.00 86.06 293 LYS A N 1
ATOM 2331 C CA . LYS A 1 293 ? 41.959 -10.138 -0.552 1.00 86.06 293 LYS A CA 1
ATOM 2332 C C . LYS A 1 293 ? 41.594 -9.206 0.604 1.00 86.06 293 LYS A C 1
ATOM 2334 O O . LYS A 1 293 ? 40.509 -9.356 1.162 1.00 86.06 293 LYS A O 1
ATOM 2339 N N . GLU A 1 294 ? 42.456 -8.246 0.928 1.00 86.12 294 GLU A N 1
ATOM 2340 C CA . GLU A 1 294 ? 42.204 -7.241 1.967 1.00 86.12 294 GLU A CA 1
ATOM 2341 C C . GLU A 1 294 ? 41.035 -6.323 1.594 1.00 86.12 294 GLU A C 1
ATOM 2343 O O . GLU A 1 294 ? 40.117 -6.145 2.396 1.00 86.12 294 GLU A O 1
ATOM 2348 N N . ILE A 1 295 ? 40.995 -5.820 0.354 1.00 84.44 295 ILE A N 1
ATOM 2349 C CA . ILE A 1 295 ? 39.875 -5.005 -0.141 1.00 84.44 295 ILE A CA 1
ATOM 2350 C C . ILE A 1 295 ? 38.572 -5.821 -0.156 1.00 84.44 295 ILE A C 1
ATOM 2352 O O . ILE A 1 295 ? 37.521 -5.312 0.231 1.00 84.44 295 ILE A O 1
ATOM 2356 N N . ILE A 1 296 ? 38.606 -7.104 -0.540 1.00 85.31 296 ILE A N 1
ATOM 2357 C CA . ILE A 1 296 ? 37.420 -7.977 -0.482 1.00 85.31 296 ILE A CA 1
ATOM 2358 C C . ILE A 1 296 ? 36.900 -8.117 0.953 1.00 85.31 296 ILE A C 1
ATOM 2360 O O . ILE A 1 296 ? 35.684 -8.067 1.161 1.00 85.31 296 ILE A O 1
ATOM 2364 N N . GLU A 1 297 ? 37.785 -8.287 1.938 1.00 86.31 297 GLU A N 1
ATOM 2365 C CA . GLU A 1 297 ? 37.375 -8.381 3.341 1.00 86.31 297 GLU A CA 1
ATOM 2366 C C . GLU A 1 297 ? 36.821 -7.042 3.851 1.00 86.31 297 GLU A C 1
ATOM 2368 O O . GLU A 1 297 ? 35.769 -7.044 4.492 1.00 86.31 297 GLU A O 1
ATOM 2373 N N . LYS A 1 298 ? 37.418 -5.897 3.475 1.00 83.94 298 LYS A N 1
ATOM 2374 C CA . LYS A 1 298 ? 36.829 -4.568 3.736 1.00 83.94 298 LYS A CA 1
ATOM 2375 C C . LYS A 1 298 ? 35.418 -4.452 3.148 1.00 83.94 298 LYS A C 1
ATOM 2377 O O . LYS A 1 298 ? 34.486 -4.081 3.859 1.00 83.94 298 LYS A O 1
ATOM 2382 N N . VAL A 1 299 ? 35.215 -4.858 1.889 1.00 83.56 299 VAL A N 1
ATOM 2383 C CA . VAL A 1 299 ? 33.885 -4.854 1.249 1.00 83.56 299 VAL A CA 1
ATOM 2384 C C . VAL A 1 299 ? 32.897 -5.755 1.982 1.00 83.56 299 VAL A C 1
ATOM 2386 O O . VAL A 1 299 ? 31.729 -5.401 2.149 1.00 83.56 299 VAL A O 1
ATOM 2389 N N . LYS A 1 300 ? 33.336 -6.920 2.455 1.00 85.69 300 LYS A N 1
ATOM 2390 C CA . LYS A 1 300 ? 32.493 -7.832 3.233 1.00 85.69 300 LYS A CA 1
ATOM 2391 C C . LYS A 1 300 ? 32.089 -7.224 4.579 1.00 85.69 300 LYS A C 1
ATOM 2393 O O . LYS A 1 300 ? 30.929 -7.363 4.977 1.00 85.69 300 LYS A O 1
ATOM 2398 N N . GLN A 1 301 ? 33.005 -6.531 5.255 1.00 83.62 301 GLN A N 1
ATOM 2399 C CA . GLN A 1 301 ? 32.716 -5.805 6.492 1.00 83.62 301 GLN A CA 1
ATOM 2400 C C . GLN A 1 301 ? 31.732 -4.653 6.250 1.00 83.62 301 GLN A C 1
ATOM 2402 O O . GLN A 1 301 ? 30.724 -4.577 6.955 1.00 83.62 301 GLN A O 1
ATOM 2407 N N . ALA A 1 302 ? 31.932 -3.850 5.201 1.00 83.50 302 ALA A N 1
ATOM 2408 C CA . ALA A 1 302 ? 31.002 -2.791 4.804 1.00 83.50 302 ALA A CA 1
ATOM 2409 C C . ALA A 1 302 ? 29.606 -3.347 4.459 1.00 83.50 302 ALA A C 1
ATOM 2411 O O . ALA A 1 302 ? 28.591 -2.832 4.923 1.00 83.50 302 ALA A O 1
ATOM 2412 N N . LYS A 1 303 ? 29.515 -4.481 3.744 1.00 84.75 303 LYS A N 1
ATOM 2413 C CA . LYS A 1 303 ? 28.232 -5.164 3.471 1.00 84.75 303 LYS A CA 1
ATOM 2414 C C . LYS A 1 303 ? 27.537 -5.639 4.758 1.00 84.75 303 LYS A C 1
ATOM 2416 O O . LYS A 1 303 ? 26.307 -5.592 4.839 1.00 84.75 303 LYS A O 1
ATOM 2421 N N . LYS A 1 304 ? 28.287 -6.085 5.777 1.00 84.75 304 LYS A N 1
ATOM 2422 C CA . LYS A 1 304 ? 27.733 -6.443 7.099 1.00 84.75 304 LYS A CA 1
ATOM 2423 C C . LYS A 1 304 ? 27.213 -5.204 7.834 1.00 84.75 304 LYS A C 1
ATOM 2425 O O . LYS A 1 304 ? 26.115 -5.256 8.385 1.00 84.75 304 LYS A O 1
ATOM 2430 N N . GLN A 1 305 ? 27.964 -4.105 7.800 1.00 83.94 305 GLN A N 1
ATOM 2431 C CA . GLN A 1 305 ? 27.553 -2.823 8.369 1.00 83.94 305 GLN A CA 1
ATOM 2432 C C . GLN A 1 305 ? 26.284 -2.289 7.698 1.00 83.94 305 GLN A C 1
ATOM 2434 O O . GLN A 1 305 ? 25.320 -1.987 8.398 1.00 83.94 305 GLN A O 1
ATOM 2439 N N . ARG A 1 306 ? 26.222 -2.297 6.360 1.00 87.31 306 ARG A N 1
ATOM 2440 C CA . ARG A 1 306 ? 25.032 -1.927 5.579 1.00 87.31 306 ARG A CA 1
ATOM 2441 C C . ARG A 1 306 ? 23.781 -2.663 6.046 1.00 87.31 306 ARG A C 1
ATOM 2443 O O . ARG A 1 306 ? 22.769 -2.025 6.302 1.00 87.31 306 ARG A O 1
ATOM 2450 N N . LYS A 1 307 ? 23.837 -3.990 6.215 1.00 86.50 307 LYS A N 1
ATOM 2451 C CA . LYS A 1 307 ? 22.685 -4.770 6.718 1.00 86.50 307 LYS A CA 1
ATOM 2452 C C . LYS A 1 307 ? 22.216 -4.298 8.092 1.00 86.50 307 LYS A C 1
ATOM 2454 O O . LYS A 1 307 ? 21.021 -4.279 8.373 1.00 86.50 307 LYS A O 1
ATOM 2459 N N . ALA A 1 308 ? 23.157 -3.920 8.947 1.00 85.56 308 ALA A N 1
ATOM 2460 C CA . ALA A 1 308 ? 22.840 -3.432 10.272 1.00 85.56 308 ALA A CA 1
ATOM 2461 C C . ALA A 1 308 ? 22.211 -2.027 10.230 1.00 85.56 308 ALA A C 1
ATOM 2463 O O . ALA A 1 308 ? 21.262 -1.770 10.965 1.00 85.56 308 ALA A O 1
ATOM 2464 N N . MET A 1 309 ? 22.669 -1.158 9.322 1.00 89.56 309 MET A N 1
ATOM 2465 C CA . MET A 1 309 ? 22.075 0.166 9.100 1.00 89.56 309 MET A CA 1
ATOM 2466 C C . MET A 1 309 ? 20.671 0.061 8.505 1.00 89.56 309 MET A C 1
ATOM 2468 O O . MET A 1 309 ? 19.754 0.710 8.995 1.00 89.56 309 MET A O 1
ATOM 2472 N N . ILE A 1 310 ? 20.471 -0.834 7.531 1.00 90.62 310 ILE A N 1
ATOM 2473 C CA . ILE A 1 310 ? 19.143 -1.177 7.000 1.00 90.62 310 ILE A CA 1
ATOM 2474 C C . ILE A 1 310 ? 18.220 -1.618 8.132 1.00 90.62 310 ILE A C 1
ATOM 2476 O O . ILE A 1 310 ? 17.093 -1.149 8.221 1.00 90.62 310 ILE A O 1
ATOM 2480 N N . SER A 1 311 ? 18.700 -2.470 9.042 1.00 86.62 311 SER A N 1
ATOM 2481 C CA . SER A 1 311 ? 17.909 -2.885 10.200 1.00 86.62 311 SER A CA 1
ATOM 2482 C C . SER A 1 311 ? 17.449 -1.701 11.053 1.00 86.62 311 SER A C 1
ATOM 2484 O O . SER A 1 311 ? 16.322 -1.719 11.534 1.00 86.62 311 SER A O 1
ATOM 2486 N N . ILE A 1 312 ? 18.285 -0.676 11.230 1.00 88.94 312 ILE A N 1
ATOM 2487 C CA . ILE A 1 312 ? 17.920 0.540 11.967 1.00 88.94 312 ILE A CA 1
ATOM 2488 C C . ILE A 1 312 ? 16.906 1.370 11.160 1.00 88.94 312 ILE A C 1
ATOM 2490 O O . ILE A 1 312 ? 15.876 1.762 11.710 1.00 88.94 312 ILE A O 1
ATOM 2494 N N . LEU A 1 313 ? 17.141 1.573 9.855 1.00 92.38 313 LEU A N 1
ATOM 2495 C CA . LEU A 1 313 ? 16.223 2.304 8.969 1.00 92.38 313 LEU A CA 1
ATOM 2496 C C . LEU A 1 313 ? 14.852 1.638 8.879 1.00 92.38 313 LEU A C 1
ATOM 2498 O O . LEU A 1 313 ? 13.848 2.340 8.886 1.00 92.38 313 LEU A O 1
ATOM 2502 N N . ARG A 1 314 ? 14.767 0.305 8.884 1.00 89.81 314 ARG A N 1
ATOM 2503 C CA . ARG A 1 314 ? 13.485 -0.420 8.919 1.00 89.81 314 ARG A CA 1
ATOM 2504 C C . ARG A 1 314 ? 12.588 0.049 10.054 1.00 89.81 314 ARG A C 1
ATOM 2506 O O . ARG A 1 314 ? 11.381 0.136 9.870 1.00 89.81 314 ARG A O 1
ATOM 2513 N N . GLY A 1 315 ? 13.170 0.420 11.196 1.00 86.00 315 GLY A N 1
ATOM 2514 C CA . GLY A 1 315 ? 12.436 0.975 12.328 1.00 86.00 315 GLY A CA 1
ATOM 2515 C C . GLY A 1 315 ? 11.631 2.233 11.997 1.00 86.00 315 GLY A C 1
ATOM 2516 O O . GLY A 1 315 ? 10.625 2.487 12.648 1.00 86.00 315 GLY A O 1
ATOM 2517 N N . ILE A 1 316 ? 12.009 2.999 10.975 1.00 90.56 316 ILE A N 1
ATOM 2518 C CA . ILE A 1 316 ? 11.226 4.132 10.459 1.00 90.56 316 ILE A CA 1
ATOM 2519 C C . ILE A 1 316 ? 10.512 3.785 9.145 1.00 90.56 316 ILE A C 1
ATOM 2521 O O . ILE A 1 316 ? 9.364 4.182 8.963 1.00 90.56 316 ILE A O 1
ATOM 2525 N N . SER A 1 317 ? 11.137 3.009 8.251 1.00 94.00 317 SER A N 1
ATOM 2526 C CA . SER A 1 317 ? 10.619 2.751 6.901 1.00 94.00 317 SER A CA 1
ATOM 2527 C C . SER A 1 317 ? 9.285 2.011 6.893 1.00 94.00 317 SER A C 1
ATOM 2529 O O . SER A 1 317 ? 8.419 2.345 6.090 1.00 94.00 317 SER A O 1
ATOM 2531 N N . ILE A 1 318 ? 9.073 1.071 7.818 1.00 91.44 318 ILE A N 1
ATOM 2532 C CA . ILE A 1 318 ? 7.836 0.277 7.873 1.00 91.44 318 ILE A CA 1
ATOM 2533 C C . ILE A 1 318 ? 6.572 1.115 8.115 1.00 91.44 318 ILE A C 1
ATOM 2535 O O . ILE A 1 318 ? 5.478 0.710 7.743 1.00 91.44 318 ILE A O 1
ATOM 2539 N N . ARG A 1 319 ? 6.717 2.314 8.690 1.00 91.12 319 ARG A N 1
ATOM 2540 C CA . ARG A 1 319 ? 5.608 3.236 8.992 1.00 91.12 319 ARG A CA 1
ATOM 2541 C C . ARG A 1 319 ? 5.188 4.088 7.790 1.00 91.12 319 ARG A C 1
ATOM 2543 O O . ARG A 1 319 ? 4.108 4.675 7.800 1.00 91.12 319 ARG A O 1
ATOM 2550 N N . ILE A 1 320 ? 6.024 4.153 6.752 1.00 94.94 320 ILE A N 1
ATOM 2551 C CA . ILE A 1 320 ? 5.830 4.995 5.564 1.00 94.94 320 ILE A CA 1
ATOM 2552 C C . ILE A 1 320 ? 4.617 4.569 4.711 1.00 94.94 320 ILE A C 1
ATOM 2554 O O . ILE A 1 320 ? 3.824 5.452 4.377 1.00 94.94 320 ILE A O 1
ATOM 2558 N N . PRO A 1 321 ? 4.402 3.274 4.387 1.00 95.06 321 PRO A N 1
ATOM 2559 C CA . PRO A 1 321 ? 3.325 2.838 3.490 1.00 95.06 321 PRO A CA 1
ATOM 2560 C C . PRO A 1 321 ? 1.930 3.340 3.873 1.00 95.06 321 PRO A C 1
ATOM 2562 O O . PRO A 1 321 ? 1.179 3.806 3.020 1.00 95.06 321 PRO A O 1
ATOM 2565 N N . MET A 1 322 ? 1.602 3.309 5.166 1.00 93.12 322 MET A N 1
ATOM 2566 C CA . MET A 1 322 ? 0.295 3.742 5.661 1.00 93.12 322 MET A CA 1
ATOM 2567 C C . MET A 1 322 ? 0.087 5.256 5.506 1.00 93.12 322 MET A C 1
ATOM 2569 O O . MET A 1 322 ? -1.006 5.697 5.159 1.00 93.12 322 MET A O 1
ATOM 2573 N N . MET A 1 323 ? 1.136 6.058 5.715 1.00 94.31 323 MET A N 1
ATOM 2574 C CA . MET A 1 323 ? 1.069 7.499 5.464 1.00 94.31 323 MET A CA 1
ATOM 2575 C C . MET A 1 323 ? 0.936 7.789 3.968 1.00 94.31 323 MET A C 1
ATOM 2577 O O . MET A 1 323 ? 0.124 8.625 3.596 1.00 94.31 323 MET A O 1
ATOM 2581 N N . ILE A 1 324 ? 1.663 7.063 3.107 1.00 95.62 324 ILE A N 1
ATOM 2582 C CA . ILE A 1 324 ? 1.527 7.176 1.645 1.00 95.62 324 ILE A CA 1
ATOM 2583 C C . ILE A 1 324 ? 0.090 6.886 1.197 1.00 95.62 324 ILE A C 1
ATOM 2585 O O . ILE A 1 324 ? -0.458 7.631 0.387 1.00 95.62 324 ILE A O 1
ATOM 2589 N N . TYR A 1 325 ? -0.526 5.828 1.729 1.00 95.88 325 TYR A N 1
ATOM 2590 C CA . TYR A 1 325 ? -1.916 5.468 1.437 1.00 95.88 325 TYR A CA 1
ATOM 2591 C C . TYR A 1 325 ? -2.896 6.612 1.767 1.00 95.88 325 TYR A C 1
ATOM 2593 O O . TYR A 1 325 ? -3.815 6.907 1.001 1.00 95.88 325 TYR A O 1
ATOM 2601 N N . GLY A 1 326 ? -2.671 7.297 2.891 1.00 93.19 326 GLY A N 1
ATOM 2602 C CA . GLY A 1 326 ? -3.497 8.410 3.354 1.00 93.19 326 GLY A CA 1
ATOM 2603 C C . GLY A 1 326 ? -3.268 9.748 2.657 1.00 93.19 326 GLY A C 1
ATOM 2604 O O . GLY A 1 326 ? -4.019 10.690 2.916 1.00 93.19 326 GLY A O 1
ATOM 2605 N N . MET A 1 327 ? -2.245 9.883 1.811 1.00 91.50 327 MET A N 1
ATOM 2606 C CA . MET A 1 327 ? -1.874 11.188 1.266 1.00 91.50 327 MET A CA 1
ATOM 2607 C C . MET A 1 327 ? -2.933 11.750 0.302 1.00 91.50 327 MET A C 1
ATOM 2609 O O . MET A 1 327 ? -3.457 11.021 -0.550 1.00 91.50 327 MET A O 1
ATOM 2613 N N . PRO A 1 328 ? -3.235 13.060 0.388 1.00 85.69 328 PRO A N 1
ATOM 2614 C CA . PRO A 1 328 ? -4.141 13.746 -0.528 1.00 85.69 328 PRO A CA 1
ATOM 2615 C C . PRO A 1 328 ? -3.402 14.144 -1.816 1.00 85.69 328 PRO A C 1
ATOM 2617 O O . PRO A 1 328 ? -3.296 15.319 -2.151 1.00 85.69 328 PRO A O 1
ATOM 2620 N N . ILE A 1 329 ? -2.847 13.156 -2.512 1.00 87.25 329 ILE A N 1
ATOM 2621 C CA . ILE A 1 329 ? -2.118 13.327 -3.770 1.00 87.25 329 ILE A CA 1
ATOM 2622 C C . ILE A 1 329 ? -2.819 12.538 -4.879 1.00 87.25 329 ILE A C 1
ATOM 2624 O O . ILE A 1 329 ? -3.378 11.466 -4.625 1.00 87.25 329 ILE A O 1
ATOM 2628 N N . GLU A 1 330 ? -2.799 13.073 -6.100 1.00 85.56 330 GLU A N 1
ATOM 2629 C CA . GLU A 1 330 ? -3.242 12.352 -7.296 1.00 85.56 330 GLU A CA 1
ATOM 2630 C C . GLU A 1 330 ? -2.456 11.045 -7.459 1.00 85.56 330 GLU A C 1
ATOM 2632 O O . GLU A 1 330 ? -1.268 10.968 -7.131 1.00 85.56 330 GLU A O 1
ATOM 2637 N N . VAL A 1 331 ? -3.119 10.003 -7.960 1.00 85.69 331 VAL A N 1
ATOM 2638 C CA . VAL A 1 331 ? -2.556 8.645 -7.989 1.00 85.69 331 VAL A CA 1
ATOM 2639 C C . VAL A 1 331 ? -1.285 8.574 -8.829 1.00 85.69 331 VAL A C 1
ATOM 2641 O O . VAL A 1 331 ? -0.274 8.044 -8.358 1.00 85.69 331 VAL A O 1
ATOM 2644 N N . ASP A 1 332 ? -1.311 9.184 -10.013 1.00 78.94 332 ASP A N 1
ATOM 2645 C CA . ASP A 1 332 ? -0.210 9.135 -10.977 1.00 78.94 332 ASP A CA 1
ATOM 2646 C C . ASP A 1 332 ? 0.899 10.152 -10.716 1.00 78.94 332 ASP A C 1
ATOM 2648 O O . ASP A 1 332 ? 1.972 10.062 -11.327 1.00 78.94 332 ASP A O 1
ATOM 2652 N N . LYS A 1 333 ? 0.675 11.107 -9.804 1.00 84.88 333 LYS A N 1
ATOM 2653 C CA . LYS A 1 333 ? 1.686 12.105 -9.469 1.00 84.88 333 LYS A CA 1
ATOM 2654 C C . LYS A 1 333 ? 2.866 11.422 -8.782 1.00 84.88 333 LYS A C 1
ATOM 2656 O O . LYS A 1 333 ? 2.713 10.659 -7.822 1.00 84.88 333 LYS A O 1
ATOM 2661 N N . GLU A 1 334 ? 4.057 11.687 -9.305 1.00 82.81 334 GLU A N 1
ATOM 2662 C CA . GLU A 1 334 ? 5.304 11.223 -8.706 1.00 82.81 334 GLU A CA 1
ATOM 2663 C C . GLU A 1 334 ? 5.513 11.900 -7.360 1.00 82.81 334 GLU A C 1
ATOM 2665 O O . GLU A 1 334 ? 5.219 13.079 -7.203 1.00 82.81 334 GLU A O 1
ATOM 2670 N N . MET A 1 335 ? 5.988 11.127 -6.387 1.00 87.06 335 MET A N 1
ATOM 2671 C CA . MET A 1 335 ? 6.189 11.595 -5.024 1.00 87.06 335 MET A CA 1
ATOM 2672 C C . MET A 1 335 ? 7.542 11.112 -4.533 1.00 87.06 335 MET A C 1
ATOM 2674 O O . MET A 1 335 ? 7.699 9.956 -4.130 1.00 87.06 335 MET A O 1
ATOM 2678 N N . GLY A 1 336 ? 8.516 12.014 -4.582 1.00 89.56 336 GLY A N 1
ATOM 2679 C CA . GLY A 1 336 ? 9.837 11.781 -4.014 1.00 89.56 336 GLY A CA 1
ATOM 2680 C C . GLY A 1 336 ? 9.820 11.755 -2.484 1.00 89.56 336 GLY A C 1
ATOM 2681 O O . GLY A 1 336 ? 8.822 12.069 -1.831 1.00 89.56 336 GLY A O 1
ATOM 2682 N N . ILE A 1 337 ? 10.968 11.425 -1.896 1.00 91.44 337 ILE A N 1
ATOM 2683 C CA . ILE A 1 337 ? 11.131 11.317 -0.440 1.00 91.44 337 ILE A CA 1
ATOM 2684 C C . ILE A 1 337 ? 10.911 12.672 0.253 1.00 91.44 337 ILE A C 1
ATOM 2686 O O . ILE A 1 337 ? 10.230 12.744 1.275 1.00 91.44 337 ILE A O 1
ATOM 2690 N N . ASP A 1 338 ? 11.433 13.763 -0.311 1.00 89.69 338 ASP A N 1
ATOM 2691 C CA . ASP A 1 338 ? 11.223 15.106 0.243 1.00 89.69 338 ASP A CA 1
ATOM 2692 C C . ASP A 1 338 ? 9.762 15.546 0.165 1.00 89.69 338 ASP A C 1
ATOM 2694 O O . ASP A 1 338 ? 9.231 16.137 1.109 1.00 89.69 338 ASP A O 1
ATOM 2698 N N . GLU A 1 339 ? 9.093 15.226 -0.942 1.00 90.38 339 GLU A N 1
ATOM 2699 C CA . GLU A 1 339 ? 7.675 15.516 -1.115 1.00 90.38 339 GLU A CA 1
ATOM 2700 C C . GLU A 1 339 ? 6.835 14.754 -0.087 1.00 90.38 339 GLU A C 1
ATOM 2702 O O . GLU A 1 339 ? 5.962 15.356 0.540 1.00 90.38 339 GLU A O 1
ATOM 2707 N N . PHE A 1 340 ? 7.157 13.482 0.169 1.00 93.62 340 PHE A N 1
ATOM 2708 C CA . PHE A 1 340 ? 6.550 12.700 1.245 1.00 93.62 340 PHE A CA 1
ATOM 2709 C C . PHE A 1 340 ? 6.673 13.418 2.600 1.00 93.62 340 PHE A C 1
ATOM 2711 O O . PHE A 1 340 ? 5.668 13.651 3.272 1.00 93.62 340 PHE A O 1
ATOM 2718 N N . VAL A 1 341 ? 7.881 13.842 2.989 1.00 93.00 341 VAL A N 1
ATOM 2719 C CA . VAL A 1 341 ? 8.112 14.527 4.276 1.00 93.00 341 VAL A CA 1
ATOM 2720 C C . VAL A 1 341 ? 7.324 15.837 4.378 1.00 93.00 341 VAL A C 1
ATOM 2722 O O . VAL A 1 341 ? 6.858 16.210 5.461 1.00 93.00 341 VAL A O 1
ATOM 2725 N N . ASN A 1 342 ? 7.172 16.552 3.266 1.00 91.00 342 ASN A N 1
ATOM 2726 C CA . ASN A 1 342 ? 6.456 17.821 3.232 1.00 91.00 342 ASN A CA 1
ATOM 2727 C C . ASN A 1 342 ? 4.928 17.637 3.328 1.00 91.00 342 ASN A C 1
ATOM 2729 O O . ASN A 1 342 ? 4.278 18.476 3.946 1.00 91.00 342 ASN A O 1
ATOM 2733 N N . HIS A 1 343 ? 4.368 16.541 2.801 1.00 91.56 343 HIS A N 1
ATOM 2734 C CA . HIS A 1 343 ? 2.919 16.277 2.812 1.00 91.56 343 HIS A CA 1
ATOM 2735 C C . HIS A 1 343 ? 2.366 15.756 4.145 1.00 91.56 343 HIS A C 1
ATOM 2737 O O . HIS A 1 343 ? 1.174 15.903 4.408 1.00 91.56 343 HIS A O 1
ATOM 2743 N N . VAL A 1 344 ? 3.186 15.131 4.991 1.00 93.12 344 VAL A N 1
ATOM 2744 C CA . VAL A 1 344 ? 2.732 14.664 6.314 1.00 93.12 344 VAL A CA 1
ATOM 2745 C C . VAL A 1 344 ? 2.705 15.846 7.282 1.00 93.12 344 VAL A C 1
ATOM 2747 O O . VAL A 1 344 ? 3.740 16.462 7.482 1.00 93.12 344 VAL A O 1
ATOM 2750 N N . ASP A 1 345 ? 1.591 16.188 7.925 1.00 93.81 345 ASP A N 1
ATOM 2751 C CA . ASP A 1 345 ? 1.570 17.264 8.933 1.00 93.81 345 ASP A CA 1
ATOM 2752 C C . ASP A 1 345 ? 2.355 16.888 10.212 1.00 93.81 345 ASP A C 1
ATOM 2754 O O . ASP A 1 345 ? 2.677 15.722 10.440 1.00 93.81 345 ASP A O 1
ATOM 2758 N N . SER A 1 346 ? 2.717 17.864 11.052 1.00 93.06 346 SER A N 1
ATOM 2759 C CA . SER A 1 346 ? 3.538 17.611 12.250 1.00 93.06 346 SER A CA 1
ATOM 2760 C C . SER A 1 346 ? 2.855 16.713 13.283 1.00 93.06 346 SER A C 1
ATOM 2762 O O . SER A 1 346 ? 3.535 15.902 13.910 1.00 93.06 346 SER A O 1
ATOM 2764 N N . ILE A 1 347 ? 1.533 16.826 13.430 1.00 92.44 347 ILE A N 1
ATOM 2765 C CA . ILE A 1 347 ? 0.744 16.059 14.403 1.00 92.44 347 ILE A CA 1
ATOM 2766 C C . ILE A 1 347 ? 0.711 14.592 13.971 1.00 92.44 347 ILE A C 1
ATOM 2768 O O . ILE A 1 347 ? 1.004 13.690 14.753 1.00 92.44 347 ILE A O 1
ATOM 2772 N N . SER A 1 348 ? 0.435 14.349 12.691 1.00 93.62 348 SER A N 1
ATOM 2773 C CA . SER A 1 348 ? 0.479 13.013 12.103 1.00 93.62 348 SER A CA 1
ATOM 2774 C C . SER A 1 348 ? 1.887 12.429 12.092 1.00 93.62 348 SER A C 1
ATOM 2776 O O . SER A 1 348 ? 2.048 11.242 12.362 1.00 93.62 348 SER A O 1
ATOM 2778 N N . TRP A 1 349 ? 2.916 13.238 11.825 1.00 93.62 349 TRP A N 1
ATOM 2779 C CA . TRP A 1 349 ? 4.302 12.778 11.885 1.00 93.62 349 TRP A CA 1
ATOM 2780 C C . TRP A 1 349 ? 4.638 12.231 13.273 1.00 93.62 349 TRP A C 1
ATOM 2782 O O . TRP A 1 349 ? 5.142 11.118 13.379 1.00 93.62 349 TRP A O 1
ATOM 2792 N N . GLU A 1 350 ? 4.311 12.972 14.332 1.00 90.00 350 GLU A N 1
ATOM 2793 C CA . GLU A 1 350 ? 4.542 12.531 15.711 1.00 90.00 350 GLU A CA 1
ATOM 2794 C C . GLU A 1 350 ? 3.721 11.288 16.085 1.00 90.00 350 GLU A C 1
ATOM 2796 O O . GLU A 1 350 ? 4.158 10.474 16.896 1.00 90.00 350 GLU A O 1
ATOM 2801 N N . GLU A 1 351 ? 2.528 11.134 15.513 1.00 87.88 351 GLU A N 1
ATOM 2802 C CA . GLU A 1 351 ? 1.656 10.000 15.805 1.00 87.88 351 GLU A CA 1
ATOM 2803 C C . GLU A 1 351 ? 2.094 8.698 15.122 1.00 87.88 351 GLU A C 1
ATOM 2805 O O . GLU A 1 351 ? 1.910 7.624 15.690 1.00 87.88 351 GLU A O 1
ATOM 2810 N N . PHE A 1 352 ? 2.640 8.775 13.904 1.00 89.00 352 PHE A N 1
ATOM 2811 C CA . PHE A 1 352 ? 2.971 7.592 13.105 1.00 89.00 352 PHE A CA 1
ATOM 2812 C C . PHE A 1 352 ? 4.459 7.228 13.116 1.00 89.00 352 PHE A C 1
ATOM 2814 O O . PHE A 1 352 ? 4.783 6.050 12.950 1.00 89.00 352 PHE A O 1
ATOM 2821 N N . MET A 1 353 ? 5.364 8.195 13.307 1.00 89.94 353 MET A N 1
ATOM 2822 C CA . MET A 1 353 ? 6.811 7.957 13.392 1.00 89.94 353 MET A CA 1
ATOM 2823 C C . MET A 1 353 ? 7.265 7.638 14.825 1.00 89.94 353 MET A C 1
ATOM 2825 O O . MET A 1 353 ? 6.558 7.949 15.783 1.00 89.94 353 MET A O 1
ATOM 2829 N N . PRO A 1 354 ? 8.454 7.025 15.019 1.00 86.50 354 PRO A N 1
ATOM 2830 C CA . PRO A 1 354 ? 8.997 6.819 16.357 1.00 86.50 354 PRO A CA 1
ATOM 2831 C C . PRO A 1 354 ? 9.109 8.135 17.124 1.00 86.50 354 PRO A C 1
ATOM 2833 O O . PRO A 1 354 ? 9.582 9.148 16.598 1.00 86.50 354 PRO A O 1
ATOM 2836 N N . LYS A 1 355 ? 8.718 8.098 18.397 1.00 81.12 355 LYS A N 1
ATOM 2837 C CA . LYS A 1 355 ? 8.741 9.272 19.266 1.00 81.12 355 LYS A CA 1
ATOM 2838 C C . LYS A 1 355 ? 10.142 9.890 19.308 1.00 81.12 355 LYS A C 1
ATOM 2840 O O . LYS A 1 355 ? 11.112 9.214 19.628 1.00 81.12 355 LYS A O 1
ATOM 2845 N N . GLY A 1 356 ? 10.226 11.192 19.044 1.00 82.12 356 GLY A N 1
ATOM 2846 C CA . GLY A 1 356 ? 11.482 11.948 19.063 1.00 82.12 356 GLY A CA 1
ATOM 2847 C C . GLY A 1 356 ? 12.172 12.077 17.704 1.00 82.12 356 GLY A C 1
ATOM 2848 O O . GLY A 1 356 ? 13.066 12.909 17.586 1.00 82.12 356 GLY A O 1
ATOM 2849 N N . ILE A 1 357 ? 11.734 11.347 16.669 1.00 89.25 357 ILE A N 1
ATOM 2850 C CA . ILE A 1 357 ? 12.220 11.554 15.298 1.00 89.25 357 ILE A CA 1
ATOM 2851 C C . ILE A 1 357 ? 11.555 12.782 14.691 1.00 89.25 357 ILE A C 1
ATOM 2853 O O . ILE A 1 357 ? 10.352 12.790 14.425 1.00 89.25 357 ILE A O 1
ATOM 2857 N N . LYS A 1 358 ? 12.348 13.811 14.396 1.00 92.06 358 LYS A N 1
ATOM 2858 C CA . LYS A 1 358 ? 11.888 14.982 13.649 1.00 92.06 358 LYS A CA 1
ATOM 2859 C C . LYS A 1 358 ? 11.988 14.722 12.150 1.00 92.06 358 LYS A C 1
ATOM 2861 O O . LYS A 1 358 ? 12.799 13.927 11.676 1.00 92.06 358 LYS A O 1
ATOM 2866 N N . LYS A 1 359 ? 11.223 15.482 11.367 1.00 94.06 359 LYS A N 1
ATOM 2867 C CA . LYS A 1 359 ? 11.336 15.487 9.899 1.00 94.06 359 LYS A CA 1
ATOM 2868 C C . LYS A 1 359 ? 12.756 15.786 9.413 1.00 94.06 359 LYS A C 1
ATOM 2870 O O . LYS A 1 359 ? 13.210 15.187 8.445 1.00 94.06 359 LYS A O 1
ATOM 2875 N N . SER A 1 360 ? 13.465 16.689 10.093 1.00 92.19 360 SER A N 1
ATOM 2876 C CA . SER A 1 360 ? 14.868 17.007 9.801 1.00 92.19 360 SER A CA 1
ATOM 2877 C C . SER A 1 360 ? 15.795 15.812 10.004 1.00 92.19 360 SER A C 1
ATOM 2879 O O . SER A 1 360 ? 16.762 15.680 9.265 1.00 92.19 360 SER A O 1
ATOM 2881 N N . ASP A 1 361 ? 15.501 14.942 10.974 1.00 91.62 361 ASP A N 1
ATOM 2882 C CA . ASP A 1 361 ? 16.276 13.723 11.211 1.00 91.62 361 ASP A CA 1
ATOM 2883 C C . ASP A 1 361 ? 16.055 12.734 10.073 1.00 91.62 361 ASP A C 1
ATOM 2885 O O . ASP A 1 361 ? 17.014 12.253 9.482 1.00 91.62 361 ASP A O 1
ATOM 2889 N N . PHE A 1 362 ? 14.800 12.522 9.670 1.00 93.38 362 PHE A N 1
ATOM 2890 C CA . PHE A 1 362 ? 14.486 11.676 8.520 1.00 93.38 362 PHE A CA 1
ATOM 2891 C C . PHE A 1 362 ? 15.143 12.168 7.222 1.00 93.38 362 PHE A C 1
ATOM 2893 O O . PHE A 1 362 ? 15.674 11.356 6.469 1.00 93.38 362 PHE A O 1
ATOM 2900 N N . LYS A 1 363 ? 15.171 13.486 6.977 1.00 92.81 363 LYS A N 1
ATOM 2901 C CA . LYS A 1 363 ? 15.835 14.062 5.795 1.00 92.81 363 LYS A CA 1
ATOM 2902 C C . LYS A 1 363 ? 17.330 13.734 5.728 1.00 92.81 363 LYS A C 1
ATOM 2904 O O . LYS A 1 363 ? 17.830 13.512 4.632 1.00 92.81 363 LYS A O 1
ATOM 2909 N N . ARG A 1 364 ? 18.031 13.615 6.865 1.00 91.94 364 ARG A N 1
ATOM 2910 C CA . ARG A 1 364 ? 19.439 13.165 6.880 1.00 91.94 364 ARG A CA 1
ATOM 2911 C C . ARG A 1 364 ? 19.594 11.718 6.409 1.00 91.94 364 ARG A C 1
ATOM 2913 O O . ARG A 1 364 ? 20.592 11.387 5.778 1.00 91.94 364 ARG A O 1
ATOM 2920 N N . PHE A 1 365 ? 18.583 10.878 6.641 1.00 93.88 365 PHE A N 1
ATOM 2921 C CA . PHE A 1 365 ? 18.565 9.489 6.176 1.00 93.88 365 PHE A CA 1
ATOM 2922 C C . PHE A 1 365 ? 17.986 9.301 4.771 1.00 93.88 365 PHE A C 1
ATOM 2924 O O . PHE A 1 365 ? 18.155 8.222 4.206 1.00 93.88 365 PHE A O 1
ATOM 2931 N N . ALA A 1 366 ? 17.318 10.308 4.196 1.00 92.56 366 ALA A N 1
ATOM 2932 C CA . ALA A 1 366 ? 16.673 10.213 2.883 1.00 92.56 366 ALA A CA 1
ATOM 2933 C C . ALA A 1 366 ? 17.651 9.774 1.782 1.00 92.56 366 ALA A C 1
ATOM 2935 O O . ALA A 1 366 ? 17.281 8.988 0.913 1.00 92.56 366 ALA A O 1
ATOM 2936 N N . LYS A 1 367 ? 18.913 10.206 1.881 1.00 91.38 367 LYS A N 1
ATOM 2937 C CA . LYS A 1 367 ? 19.991 9.857 0.950 1.00 91.38 367 LYS A CA 1
ATOM 2938 C C . LYS A 1 367 ? 20.263 8.344 0.847 1.00 91.38 367 LYS A C 1
ATOM 2940 O O . LYS A 1 367 ? 20.643 7.859 -0.208 1.00 91.38 367 LYS A O 1
ATOM 2945 N N . TYR A 1 368 ? 19.932 7.559 1.879 1.00 93.69 368 TYR A N 1
ATOM 2946 C CA . TYR A 1 368 ? 20.114 6.098 1.892 1.00 93.69 368 TYR A CA 1
ATOM 2947 C C . TYR A 1 368 ? 18.985 5.296 1.238 1.00 93.69 368 TYR A C 1
ATOM 2949 O O . TYR A 1 368 ? 19.095 4.072 1.119 1.00 93.69 368 TYR A O 1
ATOM 2957 N N . TYR A 1 369 ? 17.886 5.943 0.855 1.00 94.00 369 TYR A N 1
ATOM 2958 C CA . TYR A 1 369 ? 16.772 5.292 0.172 1.00 94.00 369 TYR A CA 1
ATOM 2959 C C . TYR A 1 369 ? 17.020 5.291 -1.338 1.00 94.00 369 TYR A C 1
ATOM 2961 O O . TYR A 1 369 ? 17.545 6.250 -1.897 1.00 94.00 369 TYR A O 1
ATOM 2969 N N . ASP A 1 370 ? 16.637 4.214 -2.015 1.00 92.12 370 ASP A N 1
ATOM 2970 C CA . ASP A 1 370 ? 16.616 4.166 -3.475 1.00 92.12 370 ASP A CA 1
ATOM 2971 C C . ASP A 1 370 ? 15.424 5.015 -3.969 1.00 92.12 370 ASP A C 1
ATOM 2973 O O . ASP A 1 370 ? 14.268 4.645 -3.721 1.00 92.12 370 ASP A O 1
ATOM 2977 N N . PRO A 1 371 ? 15.669 6.183 -4.597 1.00 90.31 371 PRO A N 1
ATOM 2978 C CA . PRO A 1 371 ? 14.609 7.143 -4.891 1.00 90.31 371 PRO A CA 1
ATOM 2979 C C . PRO A 1 371 ? 13.615 6.592 -5.914 1.00 90.31 371 PRO A C 1
ATOM 2981 O O . PRO A 1 371 ? 12.414 6.823 -5.778 1.00 90.31 371 PRO A O 1
ATOM 2984 N N . GLU A 1 372 ? 14.081 5.818 -6.896 1.00 88.19 372 GLU A N 1
ATOM 2985 C CA . GLU A 1 372 ? 13.203 5.240 -7.910 1.00 88.19 372 GLU A CA 1
ATOM 2986 C C . GLU A 1 372 ? 12.310 4.135 -7.322 1.00 88.19 372 GLU A C 1
ATOM 2988 O O . GLU A 1 372 ? 11.116 4.095 -7.628 1.00 88.19 372 GLU A O 1
ATOM 2993 N N . VAL A 1 373 ? 12.845 3.286 -6.430 1.00 91.19 373 VAL A N 1
ATOM 2994 C CA . VAL A 1 373 ? 12.036 2.285 -5.705 1.00 91.19 373 VAL A CA 1
ATOM 2995 C C . VAL A 1 373 ? 11.020 2.964 -4.791 1.00 91.19 373 VAL A C 1
ATOM 2997 O O . VAL A 1 373 ? 9.871 2.531 -4.744 1.00 91.19 373 VAL A O 1
ATOM 3000 N N . PHE A 1 374 ? 11.410 4.026 -4.081 1.00 93.88 374 PHE A N 1
ATOM 3001 C CA . PHE A 1 374 ? 10.513 4.754 -3.181 1.00 93.88 374 PHE A CA 1
ATOM 3002 C C . PHE A 1 374 ? 9.326 5.376 -3.930 1.00 93.88 374 PHE A C 1
ATOM 3004 O O . PHE A 1 374 ? 8.175 5.197 -3.519 1.00 93.88 374 PHE A O 1
ATOM 3011 N N . VAL A 1 375 ? 9.598 6.074 -5.039 1.00 91.62 375 VAL A N 1
ATOM 3012 C CA . VAL A 1 375 ? 8.570 6.712 -5.878 1.00 91.62 375 VAL A CA 1
ATOM 3013 C C . VAL A 1 375 ? 7.599 5.665 -6.429 1.00 91.62 375 VAL A C 1
ATOM 3015 O O . VAL A 1 375 ? 6.384 5.825 -6.288 1.00 91.62 375 VAL A O 1
ATOM 3018 N N . GLU A 1 376 ? 8.115 4.573 -7.001 1.00 90.56 376 GLU A N 1
ATOM 3019 C CA . GLU A 1 376 ? 7.274 3.528 -7.596 1.00 90.56 376 GLU A CA 1
ATOM 3020 C C . GLU A 1 376 ? 6.478 2.758 -6.544 1.00 90.56 376 GLU A C 1
ATOM 3022 O O . GLU A 1 376 ? 5.292 2.502 -6.730 1.00 90.56 376 GLU A O 1
ATOM 3027 N N . ALA A 1 377 ? 7.084 2.436 -5.400 1.00 92.94 377 ALA A N 1
ATOM 3028 C CA . ALA A 1 377 ? 6.381 1.770 -4.310 1.00 92.94 377 ALA A CA 1
ATOM 3029 C C . ALA A 1 377 ? 5.220 2.634 -3.798 1.00 92.94 377 ALA A C 1
ATOM 3031 O O . ALA A 1 377 ? 4.134 2.121 -3.518 1.00 92.94 377 ALA A O 1
ATOM 3032 N N . GLY A 1 378 ? 5.424 3.955 -3.731 1.00 93.50 378 GLY A N 1
ATOM 3033 C CA . GLY A 1 378 ? 4.369 4.894 -3.382 1.00 93.50 378 GLY A CA 1
ATOM 3034 C C . GLY A 1 378 ? 3.231 4.931 -4.405 1.00 93.50 378 GLY A C 1
ATOM 3035 O O . GLY A 1 378 ? 2.061 4.916 -4.017 1.00 93.50 378 GLY A O 1
ATOM 3036 N N . ARG A 1 379 ? 3.566 4.914 -5.701 1.00 92.12 379 ARG A N 1
ATOM 3037 C CA . ARG A 1 379 ? 2.596 4.826 -6.804 1.00 92.12 379 ARG A CA 1
ATOM 3038 C C . ARG A 1 379 ? 1.794 3.523 -6.744 1.00 92.12 379 ARG A C 1
ATOM 3040 O O . ARG A 1 379 ? 0.570 3.583 -6.772 1.00 92.12 379 ARG A O 1
ATOM 3047 N N . ILE A 1 380 ? 2.451 2.374 -6.566 1.00 92.38 380 ILE A N 1
ATOM 3048 C CA . ILE A 1 380 ? 1.805 1.051 -6.481 1.00 92.38 380 ILE A CA 1
ATOM 3049 C C . ILE A 1 380 ? 0.761 1.008 -5.358 1.00 92.38 380 ILE A C 1
ATOM 3051 O O . ILE A 1 380 ? -0.337 0.494 -5.566 1.00 92.38 380 ILE A O 1
ATOM 3055 N N . ILE A 1 381 ? 1.073 1.544 -4.170 1.00 95.06 381 ILE A N 1
ATOM 3056 C CA . ILE A 1 381 ? 0.124 1.575 -3.041 1.00 95.06 381 ILE A CA 1
ATOM 3057 C C . ILE A 1 381 ? -1.138 2.363 -3.416 1.00 95.06 381 ILE A C 1
ATOM 3059 O O . ILE A 1 381 ? -2.248 1.892 -3.168 1.00 95.06 381 ILE A O 1
ATOM 3063 N N . ARG A 1 382 ? -0.972 3.541 -4.030 1.00 94.56 382 ARG A N 1
ATOM 3064 C CA . ARG A 1 382 ? -2.088 4.404 -4.443 1.00 94.56 382 ARG A CA 1
ATOM 3065 C C . ARG A 1 382 ? -2.908 3.793 -5.577 1.00 94.56 382 ARG A C 1
ATOM 3067 O O . ARG A 1 382 ? -4.128 3.781 -5.488 1.00 94.56 382 ARG A O 1
ATOM 3074 N N . GLN A 1 383 ? -2.249 3.242 -6.596 1.00 92.94 383 GLN A N 1
ATOM 3075 C CA . GLN A 1 383 ? -2.914 2.591 -7.728 1.00 92.94 383 GLN A CA 1
ATOM 3076 C C . GLN A 1 383 ? -3.724 1.372 -7.289 1.00 92.94 383 GLN A C 1
ATOM 3078 O O . GLN A 1 383 ? -4.863 1.224 -7.715 1.00 92.94 383 GLN A O 1
ATOM 3083 N N . ARG A 1 384 ? -3.193 0.540 -6.381 1.00 93.94 384 ARG A N 1
ATOM 3084 C CA . ARG A 1 384 ? -3.964 -0.570 -5.796 1.00 93.94 384 ARG A CA 1
ATOM 3085 C C . ARG A 1 384 ? -5.204 -0.064 -5.076 1.00 93.94 384 ARG A C 1
ATOM 3087 O O . ARG A 1 384 ? -6.298 -0.520 -5.377 1.00 93.94 384 ARG A O 1
ATOM 3094 N N . ALA A 1 385 ? -5.037 0.909 -4.180 1.00 94.88 385 ALA A N 1
ATOM 3095 C CA . ALA A 1 385 ? -6.161 1.489 -3.454 1.00 94.88 385 ALA A CA 1
ATOM 3096 C C . ALA A 1 385 ? -7.231 2.073 -4.396 1.00 94.88 385 ALA A C 1
ATOM 3098 O O . ALA A 1 385 ? -8.411 1.883 -4.135 1.00 94.88 385 ALA A O 1
ATOM 3099 N N . GLN A 1 386 ? -6.828 2.729 -5.491 1.00 95.44 386 GLN A N 1
ATOM 3100 C CA . GLN A 1 386 ? -7.751 3.259 -6.498 1.00 95.44 386 GLN A CA 1
ATOM 3101 C C . GLN A 1 386 ? -8.444 2.153 -7.296 1.00 95.44 386 GLN A C 1
ATOM 3103 O O . GLN A 1 386 ? -9.651 2.209 -7.483 1.00 95.44 386 GLN A O 1
ATOM 3108 N N . SER A 1 387 ? -7.707 1.125 -7.727 1.00 94.75 387 SER A N 1
ATOM 3109 C CA . SER A 1 387 ? -8.266 0.020 -8.518 1.00 94.75 387 SER A CA 1
ATOM 3110 C C . SER A 1 387 ? -9.368 -0.757 -7.793 1.00 94.75 387 SER A C 1
ATOM 3112 O O . SER A 1 387 ? -10.171 -1.426 -8.432 1.00 94.75 387 SER A O 1
ATOM 3114 N N . TYR A 1 388 ? -9.419 -0.677 -6.460 1.00 96.19 388 TYR A N 1
ATOM 3115 C CA . TYR A 1 388 ? -10.455 -1.337 -5.668 1.00 96.19 388 TYR A CA 1
ATOM 3116 C C . TYR A 1 388 ? -11.778 -0.563 -5.642 1.00 96.19 388 TYR A C 1
ATOM 3118 O O . TYR A 1 388 ? -12.786 -1.121 -5.221 1.00 96.19 388 TYR A O 1
ATOM 3126 N N . ASP A 1 389 ? -11.804 0.701 -6.072 1.00 94.38 389 ASP A N 1
ATOM 3127 C CA . ASP A 1 389 ? -13.025 1.516 -6.067 1.00 94.38 389 ASP A CA 1
ATOM 3128 C C . ASP A 1 389 ? -14.055 1.038 -7.114 1.00 94.38 389 ASP A C 1
ATOM 3130 O O . ASP A 1 389 ? -15.262 1.232 -6.932 1.00 94.38 389 ASP A O 1
ATOM 3134 N N . ASP A 1 390 ? -13.591 0.323 -8.144 1.00 91.81 390 ASP A N 1
ATOM 3135 C CA . ASP A 1 390 ? -14.433 -0.297 -9.172 1.00 91.81 390 ASP A CA 1
ATOM 3136 C C . ASP A 1 390 ? -15.123 -1.590 -8.696 1.00 91.81 390 ASP A C 1
ATOM 3138 O O . ASP A 1 390 ? -16.077 -2.050 -9.327 1.00 91.81 390 ASP A O 1
ATOM 3142 N N . LEU A 1 391 ? -14.672 -2.170 -7.577 1.00 94.25 391 LEU A N 1
ATOM 3143 C CA . LEU A 1 391 ? -15.225 -3.407 -7.024 1.00 94.25 391 LEU A CA 1
ATOM 3144 C C . LEU A 1 391 ? -16.563 -3.168 -6.306 1.00 94.25 391 LEU A C 1
ATOM 3146 O O . LEU A 1 391 ? -16.950 -2.040 -5.971 1.00 94.25 391 LEU A O 1
ATOM 3150 N N . GLU A 1 392 ? -17.279 -4.260 -6.045 1.00 94.00 392 GLU A N 1
ATOM 3151 C CA . GLU A 1 392 ? -18.413 -4.250 -5.120 1.00 94.00 392 GLU A CA 1
ATOM 3152 C C . GLU A 1 392 ? -17.914 -3.959 -3.694 1.00 94.00 392 GLU A C 1
ATOM 3154 O O . GLU A 1 392 ? -16.792 -4.314 -3.338 1.00 94.00 392 GLU A O 1
ATOM 3159 N N . TYR A 1 393 ? -18.697 -3.259 -2.872 1.00 96.50 393 TYR A N 1
ATOM 3160 C CA . TYR A 1 393 ? -18.175 -2.655 -1.643 1.00 96.50 393 TYR A CA 1
ATOM 3161 C C . TYR A 1 393 ? -17.646 -3.660 -0.599 1.00 96.50 393 TYR A C 1
ATOM 3163 O O . TYR A 1 393 ? -16.683 -3.359 0.108 1.00 96.50 393 TYR A O 1
ATOM 3171 N N . THR A 1 394 ? -18.228 -4.856 -0.508 1.00 95.12 394 THR A N 1
ATOM 3172 C CA . THR A 1 394 ? -17.760 -5.951 0.355 1.00 95.12 394 THR A CA 1
ATOM 3173 C C . THR A 1 394 ? -16.453 -6.564 -0.156 1.00 95.12 394 THR A C 1
ATOM 3175 O O . THR A 1 394 ? -15.510 -6.717 0.620 1.00 95.12 394 THR A O 1
ATOM 3178 N N . GLU A 1 395 ? -16.327 -6.800 -1.464 1.00 94.88 395 GLU A N 1
ATOM 3179 C CA . GLU A 1 395 ? -15.071 -7.233 -2.098 1.00 94.88 395 GLU A CA 1
ATOM 3180 C C . GLU A 1 395 ? -13.980 -6.158 -1.949 1.00 94.88 395 GLU A C 1
ATOM 3182 O O . GLU A 1 395 ? -12.834 -6.437 -1.586 1.00 94.88 395 GLU A O 1
ATOM 3187 N N . ARG A 1 396 ? -14.350 -4.886 -2.133 1.00 96.56 396 ARG A N 1
ATOM 3188 C CA . ARG A 1 396 ? -13.478 -3.735 -1.888 1.00 96.56 396 ARG A CA 1
ATOM 3189 C C . ARG A 1 396 ? -12.976 -3.725 -0.449 1.00 96.56 396 ARG A C 1
ATOM 3191 O O . ARG A 1 396 ? -11.791 -3.477 -0.223 1.00 96.56 396 ARG A O 1
ATOM 3198 N N . ALA A 1 397 ? -13.846 -3.980 0.528 1.00 97.31 397 ALA A N 1
ATOM 3199 C CA . ALA A 1 397 ? -13.456 -4.025 1.931 1.00 97.31 397 ALA A CA 1
ATOM 3200 C C . ALA A 1 397 ? -12.409 -5.117 2.196 1.00 97.31 397 ALA A C 1
ATOM 3202 O O . ALA A 1 397 ? -11.431 -4.861 2.904 1.00 97.31 397 ALA A O 1
ATOM 3203 N N . GLU A 1 398 ? -12.556 -6.288 1.573 1.00 94.75 398 GLU A N 1
ATOM 3204 C CA . GLU A 1 398 ? -11.559 -7.357 1.631 1.00 94.75 398 GLU A CA 1
ATOM 3205 C C . GLU A 1 398 ? -10.228 -6.935 0.989 1.00 94.75 398 GLU A C 1
ATOM 3207 O O . GLU A 1 398 ? -9.184 -7.041 1.633 1.00 94.75 398 GLU A O 1
ATOM 3212 N N . LYS A 1 399 ? -10.234 -6.362 -0.223 1.00 96.06 399 LYS A N 1
ATOM 3213 C CA . LYS A 1 399 ? -8.999 -5.911 -0.901 1.00 96.06 399 LYS A CA 1
ATOM 3214 C C . LYS A 1 399 ? -8.275 -4.784 -0.174 1.00 96.06 399 LYS A C 1
ATOM 3216 O O . LYS A 1 399 ? -7.039 -4.765 -0.118 1.00 96.06 399 LYS A O 1
ATOM 3221 N N . ILE A 1 400 ? -9.019 -3.871 0.443 1.00 97.12 400 ILE A N 1
ATOM 3222 C CA . ILE A 1 400 ? -8.454 -2.850 1.326 1.00 97.12 400 ILE A CA 1
ATOM 3223 C C . ILE A 1 400 ? -7.832 -3.511 2.563 1.00 97.12 400 ILE A C 1
ATOM 3225 O O . ILE A 1 400 ? -6.693 -3.195 2.910 1.00 97.12 400 ILE A O 1
ATOM 3229 N N . ALA A 1 401 ? -8.519 -4.462 3.198 1.00 94.19 401 ALA A N 1
ATOM 3230 C CA . ALA A 1 401 ? -7.985 -5.196 4.342 1.00 94.19 401 ALA A CA 1
ATOM 3231 C C . ALA A 1 401 ? -6.724 -6.013 3.997 1.00 94.19 401 ALA A C 1
ATOM 3233 O O . ALA A 1 401 ? -5.762 -5.996 4.771 1.00 94.19 401 ALA A O 1
ATOM 3234 N N . GLU A 1 402 ? -6.684 -6.668 2.832 1.00 93.50 402 GLU A N 1
ATOM 3235 C CA . GLU A 1 402 ? -5.502 -7.359 2.299 1.00 93.50 402 GLU A CA 1
ATOM 3236 C C . GLU A 1 402 ? -4.318 -6.393 2.141 1.00 93.50 402 GLU A C 1
ATOM 3238 O O . GLU A 1 402 ? -3.203 -6.698 2.575 1.00 93.50 402 GLU A O 1
ATOM 3243 N N . LEU A 1 403 ? -4.556 -5.199 1.579 1.00 94.88 403 LEU A N 1
ATOM 3244 C CA . LEU A 1 403 ? -3.534 -4.160 1.436 1.00 94.88 403 LEU A CA 1
ATOM 3245 C C . LEU A 1 403 ? -3.018 -3.683 2.802 1.00 94.88 403 LEU A C 1
ATOM 3247 O O . LEU A 1 403 ? -1.807 -3.638 3.014 1.00 94.88 403 LEU A O 1
ATOM 3251 N N . PHE A 1 404 ? -3.906 -3.396 3.759 1.00 94.00 404 PHE A N 1
ATOM 3252 C CA . PHE A 1 404 ? -3.501 -3.062 5.130 1.00 94.00 404 PHE A CA 1
ATOM 3253 C C . PHE A 1 404 ? -2.725 -4.205 5.804 1.00 94.00 404 PHE A C 1
ATOM 3255 O O . PHE A 1 404 ? -1.841 -3.942 6.620 1.00 94.00 404 PHE A O 1
ATOM 3262 N N . GLY A 1 405 ? -2.997 -5.461 5.438 1.00 90.44 405 GLY A N 1
ATOM 3263 C CA . GLY A 1 405 ? -2.252 -6.635 5.892 1.00 90.44 405 GLY A CA 1
ATOM 3264 C C . GLY A 1 405 ? -0.784 -6.661 5.447 1.00 90.44 405 GLY A C 1
ATOM 3265 O O . GLY A 1 405 ? 0.053 -7.272 6.126 1.00 90.44 405 GLY A O 1
ATOM 3266 N N . THR A 1 406 ? -0.431 -5.972 4.352 1.00 91.12 406 THR A N 1
ATOM 3267 C CA . THR A 1 406 ? 0.974 -5.834 3.929 1.00 91.12 406 THR A CA 1
ATOM 3268 C C . THR A 1 406 ? 1.715 -4.764 4.722 1.00 91.12 406 THR A C 1
ATOM 3270 O O . THR A 1 406 ? 2.937 -4.846 4.847 1.00 91.12 406 THR A O 1
ATOM 3273 N N . PHE A 1 407 ? 1.008 -3.788 5.298 1.00 92.56 407 PHE A N 1
ATOM 3274 C CA . PHE A 1 407 ? 1.620 -2.738 6.106 1.00 92.56 407 PHE A CA 1
ATOM 3275 C C . PHE A 1 407 ? 2.139 -3.292 7.434 1.00 92.56 407 PHE A C 1
ATOM 3277 O O . PHE A 1 407 ? 1.638 -4.275 7.986 1.00 92.56 407 PHE A O 1
ATOM 3284 N N . LYS A 1 408 ? 3.185 -2.655 7.960 1.00 85.75 408 LYS A N 1
ATOM 3285 C CA . LYS A 1 408 ? 3.837 -3.050 9.208 1.00 85.75 408 LYS A CA 1
ATOM 3286 C C . LYS A 1 408 ? 3.901 -1.839 10.132 1.00 85.75 408 LYS A C 1
ATOM 3288 O O . LYS A 1 408 ? 4.282 -0.752 9.728 1.00 85.75 408 LYS A O 1
ATOM 3293 N N . ASN A 1 409 ? 3.543 -2.013 11.394 1.00 80.38 409 ASN A N 1
ATOM 3294 C CA . ASN A 1 409 ? 3.741 -0.992 12.417 1.00 80.38 409 ASN A CA 1
ATOM 3295 C C . ASN A 1 409 ? 4.036 -1.700 13.746 1.00 80.38 409 ASN A C 1
ATOM 3297 O O . ASN A 1 409 ? 3.378 -2.708 14.013 1.00 80.38 409 ASN A O 1
ATOM 3301 N N . PRO A 1 410 ? 5.020 -1.256 14.550 1.00 71.69 410 PRO A N 1
ATOM 3302 C CA . PRO A 1 410 ? 5.269 -1.841 15.868 1.00 71.69 410 PRO A CA 1
ATOM 3303 C C . PRO A 1 410 ? 4.065 -1.728 16.803 1.00 71.69 410 PRO A C 1
ATOM 3305 O O . PRO A 1 410 ? 3.788 -2.673 17.534 1.00 71.69 410 PRO A O 1
ATOM 3308 N N . ASP A 1 411 ? 3.315 -0.630 16.708 1.00 70.94 411 ASP A N 1
ATOM 3309 C CA . ASP A 1 411 ? 2.136 -0.346 17.530 1.00 70.94 411 ASP A CA 1
ATOM 3310 C C . ASP A 1 411 ? 0.880 -0.997 16.903 1.00 70.94 411 ASP A C 1
ATOM 3312 O O . ASP A 1 411 ? -0.081 -0.335 16.497 1.00 70.94 411 ASP A O 1
ATOM 3316 N N . LYS A 1 412 ? 0.909 -2.327 16.714 1.00 70.12 412 LYS A N 1
ATOM 3317 C CA . LYS A 1 412 ? -0.174 -3.088 16.050 1.00 70.12 412 LYS A CA 1
ATOM 3318 C C . LYS A 1 412 ? -1.485 -3.035 16.819 1.00 70.12 412 LYS A C 1
ATOM 3320 O O . LYS A 1 412 ? -2.560 -3.116 16.231 1.00 70.12 412 LYS A O 1
ATOM 3325 N N . GLU A 1 413 ? -1.398 -2.960 18.135 1.00 64.88 413 GLU A N 1
ATOM 332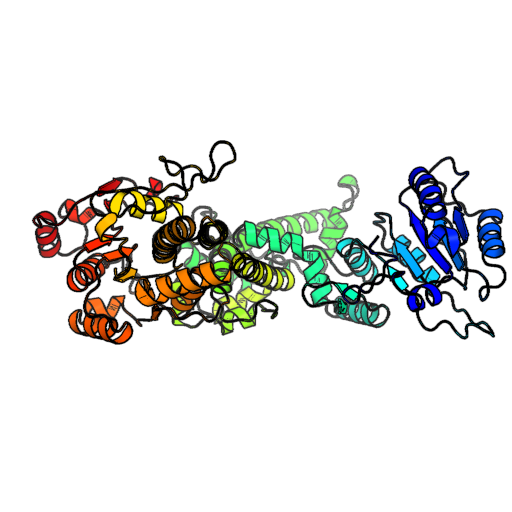6 C CA . GLU A 1 413 ? -2.555 -2.963 19.008 1.00 64.88 413 GLU A CA 1
ATOM 3327 C C . GLU A 1 413 ? -3.369 -1.686 18.890 1.00 64.88 413 GLU A C 1
ATOM 3329 O O . GLU A 1 413 ? -4.580 -1.785 18.954 1.00 64.88 413 GLU A O 1
ATOM 3334 N N . THR A 1 414 ? -2.763 -0.524 18.636 1.00 67.38 414 THR A N 1
ATOM 3335 C CA . THR A 1 414 ? -3.496 0.757 18.618 1.00 67.38 414 THR A CA 1
ATOM 3336 C C . THR A 1 414 ? -3.446 1.502 17.289 1.00 67.38 414 THR A C 1
ATOM 3338 O O . THR A 1 414 ? -4.359 2.272 16.997 1.00 67.38 414 THR A O 1
ATOM 3341 N N . VAL A 1 415 ? -2.419 1.291 16.461 1.00 74.31 415 VAL A N 1
ATOM 3342 C CA . VAL A 1 415 ? -2.253 2.004 15.184 1.00 74.31 415 VAL A CA 1
ATOM 3343 C C . VAL A 1 415 ? -2.701 1.160 13.995 1.00 74.31 415 VAL A C 1
ATOM 3345 O O . VAL A 1 415 ? -3.366 1.677 13.101 1.00 74.31 415 VAL A O 1
ATOM 3348 N N . LEU A 1 416 ? -2.370 -0.133 13.985 1.00 82.44 416 LEU A N 1
ATOM 3349 C CA . LEU A 1 416 ? -2.675 -1.055 12.885 1.00 82.44 416 LEU A CA 1
ATOM 3350 C C . LEU A 1 416 ? -3.436 -2.283 13.402 1.00 82.44 416 LEU A C 1
ATOM 3352 O O . LEU A 1 416 ? -3.004 -3.423 13.214 1.00 82.44 416 LEU A O 1
ATOM 3356 N N . THR A 1 417 ? -4.566 -2.048 14.082 1.00 88.38 417 THR A N 1
ATOM 3357 C CA . THR A 1 417 ? -5.453 -3.137 14.508 1.00 88.38 417 THR A CA 1
ATOM 3358 C C . THR A 1 417 ? -5.847 -3.958 13.284 1.00 88.38 417 THR A C 1
ATOM 3360 O O . THR A 1 417 ? -6.454 -3.439 12.351 1.00 88.38 417 THR A O 1
ATOM 3363 N N . SER A 1 418 ? -5.454 -5.232 13.264 1.00 90.81 418 SER A N 1
ATOM 3364 C CA . SER A 1 418 ? -5.633 -6.071 12.077 1.00 90.81 418 SER A CA 1
ATOM 3365 C C . SER A 1 418 ? -7.108 -6.335 11.770 1.00 90.81 418 SER A C 1
ATOM 3367 O O . SER A 1 418 ? -7.936 -6.412 12.680 1.00 90.81 418 SER A O 1
ATOM 3369 N N . TRP A 1 419 ? -7.418 -6.573 10.494 1.00 94.31 419 TRP A N 1
ATOM 3370 C CA . TRP A 1 419 ? -8.768 -6.925 10.046 1.00 94.31 419 TRP A CA 1
ATOM 3371 C C . TRP A 1 419 ? -9.356 -8.135 10.780 1.00 94.31 419 TRP A C 1
ATOM 3373 O O . TRP A 1 419 ? -10.535 -8.139 11.132 1.00 94.31 419 TRP A O 1
ATOM 3383 N N . ARG A 1 420 ? -8.507 -9.120 11.102 1.00 93.62 420 ARG A N 1
ATOM 3384 C CA . ARG A 1 420 ? -8.864 -10.283 11.923 1.00 93.62 420 ARG A CA 1
ATOM 3385 C C . ARG A 1 420 ? -9.407 -9.876 13.294 1.00 93.62 420 ARG A C 1
ATOM 3387 O O . ARG A 1 420 ? -10.424 -10.406 13.723 1.00 93.62 420 ARG A O 1
ATOM 3394 N N . VAL A 1 421 ? -8.748 -8.936 13.975 1.00 93.12 421 VAL A N 1
ATOM 3395 C CA . VAL A 1 421 ? -9.163 -8.469 15.311 1.00 93.12 421 VAL A CA 1
ATOM 3396 C C . VAL A 1 421 ? -10.482 -7.703 15.242 1.00 93.12 421 VAL A C 1
ATOM 3398 O O . VAL A 1 421 ? -11.354 -7.945 16.070 1.00 93.12 421 VAL A O 1
ATOM 3401 N N . VAL A 1 422 ? -10.657 -6.847 14.228 1.00 95.62 422 VAL A N 1
ATOM 3402 C CA . VAL A 1 422 ? -11.925 -6.131 13.994 1.00 95.62 422 VAL A CA 1
ATOM 3403 C C . VAL A 1 422 ? -13.074 -7.123 13.796 1.00 95.62 422 VAL A C 1
ATOM 3405 O O . VAL A 1 422 ? -14.104 -7.014 14.459 1.00 95.62 422 VAL A O 1
ATOM 3408 N N . ASN A 1 423 ? -12.874 -8.134 12.944 1.00 96.50 423 ASN A N 1
ATOM 3409 C CA . ASN A 1 423 ? -13.861 -9.187 12.707 1.00 96.50 423 ASN A CA 1
ATOM 3410 C C . ASN A 1 423 ? -14.153 -9.990 13.978 1.00 96.50 423 ASN A C 1
ATOM 3412 O O . ASN A 1 423 ? -15.318 -10.233 14.281 1.00 96.50 423 ASN A O 1
ATOM 3416 N N . LEU A 1 424 ? -13.124 -10.375 14.739 1.00 94.56 424 LEU A N 1
ATOM 3417 C CA . LEU A 1 424 ? -13.284 -11.111 15.994 1.00 94.56 424 LEU A CA 1
ATOM 3418 C C . LEU A 1 424 ? -14.117 -10.323 17.003 1.00 94.56 424 LEU A C 1
ATOM 3420 O O . LEU A 1 424 ? -15.047 -10.880 17.581 1.00 94.56 424 LEU A O 1
ATOM 3424 N N . GLN A 1 425 ? -13.816 -9.036 17.188 1.00 94.88 425 GLN A N 1
ATOM 3425 C CA . GLN A 1 425 ? -14.558 -8.176 18.104 1.00 94.88 425 GLN A CA 1
ATOM 3426 C C . GLN A 1 425 ? -16.008 -8.012 17.660 1.00 94.88 425 GLN A C 1
ATOM 3428 O O . GLN A 1 425 ? -16.923 -8.312 18.426 1.00 94.88 425 GLN A O 1
ATOM 3433 N N . LEU A 1 426 ? -16.228 -7.508 16.445 1.00 97.06 426 LEU A N 1
ATOM 3434 C CA . LEU A 1 426 ? -17.550 -7.049 16.030 1.00 97.06 426 LEU A CA 1
ATOM 3435 C C . LEU A 1 426 ? -18.503 -8.214 15.752 1.00 97.06 426 LEU A C 1
ATOM 3437 O O . LEU A 1 426 ? -19.643 -8.166 16.206 1.00 97.06 426 LEU A O 1
ATOM 3441 N N . SER A 1 427 ? -18.039 -9.302 15.128 1.00 96.19 427 SER A N 1
ATOM 3442 C CA . SER A 1 427 ? -18.907 -10.461 14.857 1.00 96.19 427 SER A CA 1
ATOM 3443 C C . SER A 1 427 ? -19.351 -11.195 16.128 1.00 96.19 427 SER A C 1
ATOM 3445 O O . SER A 1 427 ? -20.462 -11.713 16.165 1.00 96.19 427 SER A O 1
ATOM 3447 N N . LYS A 1 428 ? -18.532 -11.208 17.193 1.00 95.06 428 LYS A N 1
ATOM 3448 C CA . LYS A 1 428 ? -18.909 -11.805 18.489 1.00 95.06 428 LYS A CA 1
ATOM 3449 C C . LYS A 1 428 ? -19.831 -10.918 19.327 1.00 95.06 428 LYS A C 1
ATOM 3451 O O . LYS A 1 428 ? -20.470 -11.422 20.243 1.00 95.06 428 LYS A O 1
ATOM 3456 N N . THR A 1 429 ? -19.881 -9.617 19.049 1.00 96.00 429 THR A N 1
ATOM 3457 C CA . THR A 1 429 ? -20.602 -8.628 19.866 1.00 96.00 429 THR A CA 1
ATOM 3458 C C . THR A 1 429 ? -21.853 -8.123 19.156 1.00 96.00 429 THR A C 1
ATOM 3460 O O . THR A 1 429 ? -22.966 -8.491 19.523 1.00 96.00 429 THR A O 1
ATOM 3463 N N . ILE A 1 430 ? -21.685 -7.302 18.121 1.00 96.69 430 ILE A N 1
ATOM 3464 C CA . ILE A 1 430 ? -22.779 -6.694 17.358 1.00 96.69 430 ILE A CA 1
ATOM 3465 C C . ILE A 1 430 ? -23.237 -7.557 16.177 1.00 96.69 430 ILE A C 1
ATOM 3467 O O . ILE A 1 430 ? -24.309 -7.303 15.636 1.00 96.69 430 ILE A O 1
ATOM 3471 N N . GLY A 1 431 ? -22.463 -8.568 15.777 1.00 97.38 431 GLY A N 1
ATOM 3472 C CA . GLY A 1 431 ? -22.725 -9.394 14.596 1.00 97.38 431 GLY A CA 1
ATOM 3473 C C . GLY A 1 431 ? -22.301 -8.709 13.294 1.00 97.38 431 GLY A C 1
ATOM 3474 O O . GLY A 1 431 ? -21.317 -7.965 13.262 1.00 97.38 431 GLY A O 1
ATOM 3475 N N . GLY A 1 432 ? -23.032 -8.963 12.210 1.00 97.25 432 GLY A N 1
ATOM 3476 C CA . GLY A 1 432 ? -22.776 -8.400 10.881 1.00 97.25 432 GLY A CA 1
ATOM 3477 C C . GLY A 1 432 ? -22.014 -9.348 9.953 1.00 97.25 432 GLY A C 1
ATOM 3478 O O . GLY A 1 432 ? -22.039 -10.565 10.129 1.00 97.25 432 GLY A O 1
ATOM 3479 N N . LEU A 1 433 ? -21.357 -8.791 8.938 1.00 97.06 433 LEU A N 1
ATOM 3480 C CA . LEU A 1 433 ? -20.697 -9.550 7.878 1.00 97.06 433 LEU A CA 1
ATOM 3481 C C . LEU A 1 433 ? -19.267 -9.949 8.283 1.00 97.06 433 LEU A C 1
ATOM 3483 O O . LEU A 1 433 ? -18.352 -9.129 8.242 1.00 97.06 433 LEU A O 1
ATOM 3487 N N . ARG A 1 434 ? -19.066 -11.213 8.669 1.00 96.56 434 ARG A N 1
ATOM 3488 C CA . ARG A 1 434 ? -17.761 -11.767 9.060 1.00 96.56 434 ARG A CA 1
ATOM 3489 C C . ARG A 1 434 ? -16.988 -12.242 7.829 1.00 96.56 434 ARG A C 1
ATOM 3491 O O . ARG A 1 434 ? -17.490 -13.078 7.095 1.00 96.56 434 ARG A O 1
ATOM 3498 N N . TYR A 1 435 ? -15.744 -11.791 7.671 1.00 95.94 435 TYR A N 1
ATOM 3499 C CA . TYR A 1 435 ? -14.852 -12.084 6.530 1.00 95.94 435 TYR A CA 1
ATOM 3500 C C . TYR A 1 435 ? -13.893 -13.263 6.755 1.00 95.94 435 TYR A C 1
ATOM 3502 O O . TYR A 1 435 ? -12.951 -13.470 5.997 1.00 95.94 435 TYR A O 1
ATOM 3510 N N . PHE A 1 436 ? -14.083 -14.011 7.835 1.00 94.62 436 PHE A N 1
ATOM 3511 C CA . PHE A 1 436 ? -13.261 -15.165 8.178 1.00 94.62 436 PHE A CA 1
ATOM 3512 C C . PHE A 1 436 ? -14.151 -16.363 8.501 1.00 94.62 436 PHE A C 1
ATOM 3514 O O . PHE A 1 436 ? -15.345 -16.213 8.777 1.00 94.62 436 PHE A O 1
ATOM 3521 N N . ASP A 1 437 ? -13.549 -17.548 8.523 1.00 92.00 437 ASP A N 1
ATOM 3522 C CA . ASP A 1 437 ? -14.143 -18.728 9.144 1.00 92.00 437 ASP A CA 1
ATOM 3523 C C . ASP A 1 437 ? -14.455 -18.512 10.645 1.00 92.00 437 ASP A C 1
ATOM 3525 O O . ASP A 1 437 ? -14.128 -17.488 11.252 1.00 92.00 437 ASP A O 1
ATOM 3529 N N . GLU A 1 438 ? -15.128 -19.483 11.265 1.00 89.88 438 GLU A N 1
ATOM 3530 C CA . GLU A 1 438 ? -15.550 -19.403 12.674 1.00 89.88 438 GLU A CA 1
ATOM 3531 C C . GLU A 1 438 ? -14.385 -19.272 13.668 1.00 89.88 438 GLU A C 1
ATOM 3533 O O . GLU A 1 438 ? -14.572 -18.737 14.766 1.00 89.88 438 GLU A O 1
ATOM 3538 N N . ASN A 1 439 ? -13.187 -19.707 13.267 1.00 89.81 439 ASN A N 1
ATOM 3539 C CA . ASN A 1 439 ? -11.970 -19.673 14.076 1.00 89.81 439 ASN A CA 1
ATOM 3540 C C . ASN A 1 439 ? -11.116 -18.419 13.820 1.00 89.81 439 ASN A C 1
ATOM 3542 O O . ASN A 1 439 ? -10.138 -18.182 14.534 1.00 89.81 439 ASN A O 1
ATOM 3546 N N . PHE A 1 440 ? -11.503 -17.574 12.861 1.00 90.81 440 PHE A N 1
ATOM 3547 C CA . PHE A 1 440 ? -10.749 -16.398 12.426 1.00 90.81 440 PHE A CA 1
ATOM 3548 C C . PHE A 1 440 ? -9.349 -16.745 11.896 1.00 90.81 440 PHE A C 1
ATOM 3550 O O . PHE A 1 440 ? -8.385 -16.016 12.160 1.00 90.81 440 PHE A O 1
ATOM 3557 N N . GLU A 1 441 ? -9.232 -17.867 11.185 1.00 87.75 441 GLU A N 1
ATOM 3558 C CA . GLU A 1 441 ? -7.970 -18.374 10.635 1.00 87.75 441 GLU A CA 1
ATOM 3559 C C . GLU A 1 441 ? -7.860 -18.111 9.133 1.00 87.75 441 GLU A C 1
ATOM 3561 O O . GLU A 1 441 ? -6.835 -17.599 8.680 1.00 87.75 441 GLU A O 1
ATOM 3566 N N . ASN A 1 442 ? -8.923 -18.391 8.375 1.00 86.94 442 ASN A N 1
ATOM 3567 C CA . ASN A 1 442 ? -8.915 -18.304 6.916 1.00 86.94 442 ASN A CA 1
ATOM 3568 C C . ASN A 1 442 ? -10.027 -17.389 6.393 1.00 86.94 442 ASN A C 1
ATOM 3570 O O . ASN A 1 442 ? -11.153 -17.411 6.892 1.00 86.94 442 ASN A O 1
ATOM 3574 N N . THR A 1 443 ? -9.723 -16.616 5.348 1.00 86.69 443 THR A N 1
ATOM 3575 C CA . THR A 1 443 ? -10.709 -15.804 4.608 1.00 86.69 443 THR A CA 1
ATOM 3576 C C . THR A 1 443 ? -11.398 -16.586 3.491 1.00 86.69 443 THR A C 1
ATOM 3578 O O . THR A 1 443 ? -12.401 -16.134 2.958 1.00 86.69 443 THR A O 1
ATOM 3581 N N . THR A 1 444 ? -10.904 -17.786 3.171 1.00 82.62 444 THR A N 1
ATOM 3582 C CA . THR A 1 444 ? -11.484 -18.684 2.165 1.00 82.62 444 THR A CA 1
ATOM 3583 C C . THR A 1 444 ? -11.599 -20.108 2.705 1.00 82.62 444 THR A C 1
ATOM 3585 O O . THR A 1 444 ? -10.785 -20.548 3.519 1.00 82.62 444 THR A O 1
ATOM 3588 N N . SER A 1 445 ? -12.604 -20.846 2.240 1.00 75.75 445 SER A N 1
ATOM 3589 C CA . SER A 1 445 ? -12.826 -22.259 2.545 1.00 75.75 445 SER A CA 1
ATOM 3590 C C . SER A 1 445 ? -13.289 -22.987 1.285 1.00 75.75 445 SER A C 1
ATOM 3592 O O . SER A 1 445 ? -14.209 -22.545 0.603 1.00 75.75 445 SER A O 1
ATOM 3594 N N . ASN A 1 446 ? -12.625 -24.092 0.928 1.00 72.50 446 ASN A N 1
ATOM 3595 C CA . ASN A 1 446 ? -12.898 -24.867 -0.296 1.00 72.50 446 ASN A CA 1
ATOM 3596 C C . ASN A 1 446 ? -12.912 -24.033 -1.600 1.00 72.50 446 ASN A C 1
ATOM 3598 O O . ASN A 1 446 ? -13.629 -24.362 -2.543 1.00 72.50 446 ASN A O 1
ATOM 3602 N N . GLY A 1 447 ? -12.111 -22.963 -1.661 1.00 68.31 447 GLY A N 1
ATOM 3603 C CA . GLY A 1 447 ? -12.031 -22.072 -2.825 1.00 68.31 447 GLY A CA 1
ATOM 3604 C C . GLY A 1 447 ? -13.181 -21.066 -2.951 1.00 68.31 447 GLY A C 1
ATOM 3605 O O . GLY A 1 447 ? -13.285 -20.424 -3.991 1.00 68.31 447 GLY A O 1
ATOM 3606 N N . GLN A 1 448 ? -14.025 -20.932 -1.923 1.00 75.31 448 GLN A N 1
ATOM 3607 C CA . GLN A 1 448 ? -15.038 -19.882 -1.797 1.00 75.31 448 GLN A CA 1
ATOM 3608 C C . GLN A 1 448 ? -14.691 -18.942 -0.642 1.00 75.31 448 GLN A C 1
ATOM 3610 O O . GLN A 1 448 ? -14.045 -19.359 0.323 1.00 75.31 448 GLN A O 1
ATOM 3615 N N . ASP A 1 449 ? -15.136 -17.692 -0.729 1.00 79.06 449 ASP A N 1
ATOM 3616 C CA . ASP A 1 449 ? -14.939 -16.711 0.335 1.00 79.06 449 ASP A CA 1
ATOM 3617 C C . ASP A 1 449 ? -15.720 -17.121 1.589 1.00 79.06 449 ASP A C 1
ATOM 3619 O O . ASP A 1 449 ? -16.874 -17.545 1.523 1.00 79.06 449 ASP A O 1
ATOM 3623 N N . SER A 1 450 ? -15.098 -16.976 2.759 1.00 84.25 450 SER A N 1
ATOM 3624 C CA . SER A 1 450 ? -15.699 -17.309 4.060 1.00 84.25 450 SER A CA 1
ATOM 3625 C C . SER A 1 450 ? -16.668 -16.226 4.561 1.00 84.25 450 SER A C 1
ATOM 3627 O O . SER A 1 450 ? -17.054 -16.230 5.735 1.00 84.25 450 SER A O 1
ATOM 3629 N N . ILE A 1 451 ? -17.052 -15.281 3.698 1.00 90.62 451 ILE A N 1
ATOM 3630 C CA . ILE A 1 451 ? -17.892 -14.135 4.043 1.00 90.62 451 ILE A CA 1
ATOM 3631 C C . ILE A 1 451 ? -19.285 -14.625 4.455 1.00 90.62 451 ILE A C 1
ATOM 3633 O O . ILE A 1 451 ? -20.034 -15.170 3.650 1.00 90.62 451 ILE A O 1
ATOM 3637 N N . THR A 1 452 ? -19.639 -14.437 5.727 1.00 93.88 452 THR A N 1
ATOM 3638 C CA . THR A 1 452 ? -20.878 -14.975 6.311 1.00 93.88 452 THR A CA 1
ATOM 3639 C C . THR A 1 452 ? -21.554 -13.948 7.214 1.00 93.88 452 THR A C 1
ATOM 3641 O O . THR A 1 452 ? -20.891 -13.285 8.013 1.00 93.88 452 THR A O 1
ATOM 3644 N N . TRP A 1 453 ? -22.882 -13.835 7.133 1.00 96.38 453 TRP A N 1
ATOM 3645 C CA . TRP A 1 453 ? -23.664 -13.047 8.088 1.00 96.38 453 TRP A CA 1
ATOM 3646 C C . TRP A 1 453 ? -23.727 -13.743 9.454 1.00 96.38 453 TRP A C 1
ATOM 3648 O O . TRP A 1 453 ? -24.058 -14.926 9.537 1.00 96.38 453 TRP A O 1
ATOM 3658 N N . VAL A 1 454 ? -23.437 -13.006 10.525 1.00 96.69 454 VAL A N 1
ATOM 3659 C CA . VAL A 1 454 ? -23.493 -13.489 11.908 1.00 96.69 454 VAL A CA 1
ATOM 3660 C C . VAL A 1 454 ? -24.494 -12.654 12.699 1.00 96.69 454 VAL A C 1
ATOM 3662 O O . VAL A 1 454 ? -24.373 -11.431 12.767 1.00 96.69 454 VAL A O 1
ATOM 3665 N N . ASP A 1 455 ? -25.452 -13.325 13.337 1.00 96.50 455 ASP A N 1
ATOM 3666 C CA . ASP A 1 455 ? -26.411 -12.704 14.250 1.00 96.50 455 ASP A CA 1
ATOM 3667 C C . ASP A 1 455 ? -26.015 -12.915 15.719 1.00 96.50 455 ASP A C 1
ATOM 3669 O O . ASP A 1 455 ? -25.593 -13.995 16.136 1.00 96.50 455 ASP A O 1
ATOM 3673 N N . THR A 1 456 ? -26.219 -11.874 16.517 1.00 95.12 456 THR A N 1
ATOM 3674 C CA . THR A 1 456 ? -26.156 -11.848 17.980 1.00 95.12 456 THR A CA 1
ATOM 3675 C C . THR A 1 456 ? -27.467 -11.282 18.535 1.00 95.12 456 THR A C 1
ATOM 3677 O O . THR A 1 456 ? -28.361 -10.876 17.788 1.00 95.12 456 THR A O 1
ATOM 3680 N N . GLU A 1 457 ? -27.593 -11.217 19.862 1.00 92.44 457 GLU A N 1
ATOM 3681 C CA . GLU A 1 457 ? -28.787 -10.683 20.534 1.00 92.44 457 GLU A CA 1
ATOM 3682 C C . GLU A 1 457 ? -29.121 -9.238 20.121 1.00 92.44 457 GLU A C 1
ATOM 3684 O O . GLU A 1 457 ? -30.290 -8.860 20.106 1.00 92.44 457 GLU A O 1
ATOM 3689 N N . ILE A 1 458 ? -28.110 -8.439 19.758 1.00 93.12 458 ILE A N 1
ATOM 3690 C CA . ILE A 1 458 ? -28.264 -7.007 19.459 1.00 93.12 458 ILE A CA 1
ATOM 3691 C C . ILE A 1 458 ? -28.151 -6.673 17.967 1.00 93.12 458 ILE A C 1
ATOM 3693 O O . ILE A 1 458 ? -28.401 -5.530 17.591 1.00 93.12 458 ILE A O 1
ATOM 3697 N N . THR A 1 459 ? -27.817 -7.631 17.094 1.00 96.56 459 THR A N 1
ATOM 3698 C CA . THR A 1 459 ? -27.547 -7.373 15.664 1.00 96.56 459 THR A CA 1
ATOM 3699 C C . THR A 1 459 ? -28.682 -6.633 14.968 1.00 96.56 459 THR A C 1
ATOM 3701 O O . THR A 1 459 ? -28.436 -5.666 14.251 1.00 96.56 459 THR A O 1
ATOM 3704 N N . LYS A 1 460 ? -29.937 -7.009 15.234 1.00 94.44 460 LYS A N 1
ATOM 3705 C CA . LYS A 1 460 ? -31.117 -6.349 14.646 1.00 94.44 460 LYS A CA 1
ATOM 3706 C C . LYS A 1 460 ? -31.302 -4.903 15.113 1.00 94.44 460 LYS A C 1
ATOM 3708 O O . LYS A 1 460 ? -31.851 -4.091 14.375 1.00 94.44 460 LYS A O 1
ATOM 3713 N N . GLU A 1 461 ? -30.863 -4.578 16.328 1.00 93.50 461 GLU A N 1
ATOM 3714 C CA . GLU A 1 461 ? -30.911 -3.212 16.858 1.00 93.50 461 GLU A CA 1
ATOM 3715 C C . GLU A 1 461 ? -29.786 -2.343 16.291 1.00 93.50 461 GLU A C 1
ATOM 3717 O O . GLU A 1 461 ? -29.987 -1.148 16.072 1.00 93.50 461 GLU A O 1
ATOM 3722 N N . VAL A 1 462 ? -28.613 -2.944 16.061 1.00 95.38 462 VAL A N 1
ATOM 3723 C CA . VAL A 1 462 ? -27.428 -2.262 15.528 1.00 95.38 462 VAL A CA 1
ATOM 3724 C C . VAL A 1 462 ? -27.563 -2.022 14.026 1.00 95.38 462 VAL A C 1
ATOM 3726 O O . VAL A 1 462 ? -27.364 -0.902 13.567 1.00 95.38 462 VAL A O 1
ATOM 3729 N N . PHE A 1 463 ? -27.962 -3.024 13.247 1.00 95.31 463 PHE A N 1
ATOM 3730 C CA . PHE A 1 463 ? -28.021 -2.946 11.786 1.00 95.31 463 PHE A CA 1
ATOM 3731 C C . PHE A 1 463 ? -29.434 -2.617 11.263 1.00 95.31 463 PHE A C 1
ATOM 3733 O O . PHE A 1 463 ? -29.968 -3.289 10.386 1.00 95.31 463 PHE A O 1
ATOM 3740 N N . LYS A 1 464 ? -30.065 -1.569 11.813 1.00 91.69 464 LYS A N 1
ATOM 3741 C CA . LYS A 1 464 ? -31.290 -0.953 11.259 1.00 91.69 464 LYS A CA 1
ATOM 3742 C C . LYS A 1 464 ? -30.915 0.265 10.388 1.00 91.69 464 LYS A C 1
ATOM 3744 O O . LYS A 1 464 ? -29.891 0.897 10.644 1.00 91.69 464 LYS A O 1
ATOM 3749 N N . PRO A 1 465 ? -31.750 0.668 9.409 1.00 87.56 465 PRO A N 1
ATOM 3750 C CA . PRO A 1 465 ? -31.397 1.718 8.444 1.00 87.56 465 PRO A CA 1
ATOM 3751 C C . PRO A 1 465 ? -30.985 3.073 9.033 1.00 87.56 465 PRO A C 1
ATOM 3753 O O . PRO A 1 465 ? -30.192 3.770 8.418 1.00 87.56 465 PRO A O 1
ATOM 3756 N N . ASN A 1 466 ? -31.483 3.439 10.218 1.00 90.75 466 ASN A N 1
ATOM 3757 C CA . ASN A 1 466 ? -31.264 4.763 10.816 1.00 90.75 466 ASN A CA 1
ATOM 3758 C C . ASN A 1 466 ? -30.284 4.747 12.003 1.00 90.75 466 ASN A C 1
ATOM 3760 O O . ASN A 1 466 ? -30.248 5.713 12.764 1.00 90.75 466 ASN A O 1
ATOM 3764 N N . THR A 1 467 ? -29.546 3.652 12.225 1.00 95.81 467 THR A N 1
ATOM 3765 C CA . THR A 1 467 ? -28.564 3.589 13.319 1.00 95.81 467 THR A CA 1
ATOM 3766 C C . THR A 1 467 ? -27.403 4.527 13.047 1.00 95.81 467 THR A C 1
ATOM 3768 O O . THR A 1 467 ? -26.790 4.443 11.984 1.00 95.81 467 THR A O 1
ATOM 3771 N N . LYS A 1 468 ? -27.035 5.338 14.037 1.00 98.06 468 LYS A N 1
ATOM 3772 C CA . LYS A 1 468 ? -25.813 6.142 14.024 1.00 98.06 468 LYS A CA 1
ATOM 3773 C C . LYS A 1 468 ? -24.723 5.428 14.810 1.00 98.06 468 LYS A C 1
ATOM 3775 O O . LYS A 1 468 ? -24.828 5.284 16.030 1.00 98.06 468 LYS A O 1
ATOM 3780 N N . ILE A 1 469 ? -23.684 4.986 14.109 1.00 98.62 469 ILE A N 1
ATOM 3781 C CA . ILE A 1 469 ? -22.582 4.197 14.661 1.00 98.62 469 ILE A CA 1
ATOM 3782 C C . ILE A 1 469 ? -21.311 5.041 14.640 1.00 98.62 469 ILE A C 1
ATOM 3784 O O . ILE A 1 469 ? -20.898 5.527 13.587 1.00 98.62 469 ILE A O 1
ATOM 3788 N N . LEU A 1 470 ? -20.695 5.209 15.810 1.00 98.69 470 LEU A N 1
ATOM 3789 C CA . LEU A 1 470 ? -19.486 6.005 15.996 1.00 98.69 470 LEU A CA 1
ATOM 3790 C C . LEU A 1 470 ? -18.260 5.113 16.220 1.00 98.69 470 LEU A C 1
ATOM 3792 O O . LEU A 1 470 ? -18.209 4.377 17.204 1.00 98.69 470 LEU A O 1
ATOM 3796 N N . GLU A 1 471 ? -17.227 5.242 15.386 1.00 98.06 471 GLU A N 1
ATOM 3797 C CA . GLU A 1 471 ? -15.873 4.824 15.769 1.00 98.06 471 GLU A CA 1
ATOM 3798 C C . GLU A 1 471 ? -15.210 5.925 16.608 1.00 98.06 471 GLU A C 1
ATOM 3800 O O . GLU A 1 471 ? -15.003 7.050 16.142 1.00 98.06 471 GLU A O 1
ATOM 3805 N N . ILE A 1 472 ? -14.860 5.594 17.855 1.00 95.12 472 ILE A N 1
ATOM 3806 C CA . ILE A 1 472 ? -14.439 6.583 18.862 1.00 95.12 472 ILE A CA 1
ATOM 3807 C C . ILE A 1 472 ? -13.024 7.148 18.643 1.00 95.12 472 ILE A C 1
ATOM 3809 O O . ILE A 1 472 ? -12.697 8.206 19.179 1.00 95.12 472 ILE A O 1
ATOM 3813 N N . ASN A 1 473 ? -12.170 6.438 17.897 1.00 92.06 473 ASN A N 1
ATOM 3814 C CA . ASN A 1 473 ? -10.797 6.850 17.593 1.00 92.06 473 ASN A CA 1
ATOM 3815 C C . ASN A 1 473 ? -10.217 6.045 16.414 1.00 92.06 473 ASN A C 1
ATOM 3817 O O . ASN A 1 473 ? -9.604 4.995 16.611 1.00 92.06 473 ASN A O 1
ATOM 3821 N N . SER A 1 474 ? -10.378 6.554 15.196 1.00 93.25 474 SER A N 1
ATOM 3822 C CA . SER A 1 474 ? -9.867 5.922 13.982 1.00 93.25 474 SER A CA 1
ATOM 3823 C C . SER A 1 474 ? -8.394 6.205 13.718 1.00 93.25 474 SER A C 1
ATOM 3825 O O . SER A 1 474 ? -7.876 7.308 13.932 1.00 93.25 474 SER A O 1
ATOM 3827 N N . LYS A 1 475 ? -7.754 5.194 13.131 1.00 89.38 475 LYS A N 1
ATOM 3828 C CA . LYS A 1 475 ? -6.428 5.253 12.508 1.00 89.38 475 LYS A CA 1
ATOM 3829 C C . LYS A 1 475 ? -6.493 4.823 11.054 1.00 89.38 475 LYS A C 1
ATOM 3831 O O . LYS A 1 475 ? -6.098 5.571 10.167 1.00 89.38 475 LYS A O 1
ATOM 3836 N N . THR A 1 476 ? -7.000 3.615 10.836 1.00 93.38 476 THR A N 1
ATOM 3837 C CA . THR A 1 476 ? -7.064 2.952 9.531 1.00 93.38 476 THR A CA 1
ATOM 3838 C C . THR A 1 476 ? -8.461 2.978 8.921 1.00 93.38 476 THR A C 1
ATOM 3840 O O . THR A 1 476 ? -8.587 2.776 7.718 1.00 93.38 476 THR A O 1
ATOM 3843 N N . GLY A 1 477 ? -9.504 3.228 9.723 1.00 96.38 477 GLY A N 1
ATOM 3844 C CA . GLY A 1 477 ? -10.905 3.152 9.311 1.00 96.38 477 GLY A CA 1
ATOM 3845 C C . GLY A 1 477 ? -11.447 1.727 9.157 1.00 96.38 477 GLY A C 1
ATOM 3846 O O . GLY A 1 477 ? -12.487 1.547 8.532 1.00 96.38 477 GLY A O 1
ATOM 3847 N N . LEU A 1 478 ? -10.774 0.700 9.692 1.00 97.25 478 LEU A N 1
ATOM 3848 C CA . LEU A 1 478 ? -11.229 -0.688 9.534 1.00 97.25 478 LEU A CA 1
ATOM 3849 C C . LEU A 1 478 ? -12.503 -1.004 10.344 1.00 97.25 478 LEU A C 1
ATOM 3851 O O . LEU A 1 478 ? -13.366 -1.718 9.848 1.00 97.25 478 LEU A O 1
ATOM 3855 N N . TYR A 1 479 ? -12.686 -0.448 11.545 1.00 97.88 479 TYR A N 1
ATOM 3856 C CA . TYR A 1 479 ? -13.945 -0.605 12.295 1.00 97.88 479 TYR A CA 1
ATOM 3857 C C . TYR A 1 479 ? -15.173 -0.089 11.528 1.00 97.88 479 TYR A C 1
ATOM 3859 O O . TYR A 1 479 ? -16.123 -0.855 11.344 1.00 97.88 479 TYR A O 1
ATOM 3867 N N . PRO A 1 480 ? -15.184 1.165 11.038 1.00 98.25 480 PRO A N 1
ATOM 3868 C CA . PRO A 1 480 ? -16.308 1.683 10.281 1.00 98.25 480 PRO A CA 1
ATOM 3869 C C . PRO A 1 480 ? -16.428 0.992 8.926 1.00 98.25 480 PRO A C 1
ATOM 3871 O O . PRO A 1 480 ? -17.549 0.835 8.461 1.00 98.25 480 PRO A O 1
ATOM 3874 N N . LEU A 1 481 ? -15.335 0.502 8.323 1.00 98.62 481 LEU A N 1
ATOM 3875 C CA . LEU A 1 481 ? -15.398 -0.296 7.095 1.00 98.62 481 LEU A CA 1
ATOM 3876 C C . LEU A 1 481 ? -16.187 -1.597 7.300 1.00 98.62 481 LEU A C 1
ATOM 3878 O O . LEU A 1 481 ? -17.041 -1.918 6.477 1.00 98.62 481 LEU A O 1
ATOM 3882 N N . TYR A 1 482 ? -15.956 -2.324 8.400 1.00 98.50 482 TYR A N 1
ATOM 3883 C CA . TYR A 1 482 ? -16.711 -3.543 8.730 1.00 98.50 482 TYR A CA 1
ATOM 3884 C C . TYR A 1 482 ? -18.212 -3.270 8.840 1.00 98.50 482 TYR A C 1
ATOM 3886 O O . TYR A 1 482 ? -19.037 -3.972 8.249 1.00 98.50 482 TYR A O 1
ATOM 3894 N N . VAL A 1 483 ? -18.574 -2.221 9.577 1.00 98.31 483 VAL A N 1
ATOM 3895 C CA . VAL A 1 483 ? -19.977 -1.867 9.802 1.00 98.31 483 VAL A CA 1
ATOM 3896 C C . VAL A 1 483 ? -20.628 -1.330 8.528 1.00 98.31 483 VAL A C 1
ATOM 3898 O O . VAL A 1 483 ? -21.738 -1.749 8.201 1.00 98.31 483 VAL A O 1
ATOM 3901 N N . ALA A 1 484 ? -19.935 -0.470 7.776 1.00 98.38 484 ALA A N 1
ATOM 3902 C CA . ALA A 1 484 ? -20.406 0.042 6.492 1.00 98.38 484 ALA A CA 1
ATOM 3903 C C . ALA A 1 484 ? -20.664 -1.102 5.506 1.00 98.38 484 ALA A C 1
ATOM 3905 O O . ALA A 1 484 ? -21.727 -1.156 4.896 1.00 98.38 484 ALA A O 1
ATOM 3906 N N . SER A 1 485 ? -19.739 -2.062 5.422 1.00 98.06 485 SER A N 1
ATOM 3907 C CA . SER A 1 485 ? -19.882 -3.236 4.555 1.00 98.06 485 SER A CA 1
ATOM 3908 C C . SER A 1 485 ? -21.049 -4.130 4.970 1.00 98.06 485 SER A C 1
ATOM 3910 O O . SER A 1 485 ? -21.762 -4.652 4.120 1.00 98.06 485 SER A O 1
ATOM 3912 N N . SER A 1 486 ? -21.289 -4.275 6.276 1.00 98.19 486 SER A N 1
ATOM 3913 C CA . SER A 1 486 ? -22.421 -5.050 6.799 1.00 98.19 486 SER A CA 1
ATOM 3914 C C . SER A 1 486 ? -23.770 -4.397 6.464 1.00 98.19 486 SER A C 1
ATOM 3916 O O . SER A 1 486 ? -24.688 -5.078 6.010 1.00 98.19 486 SER A O 1
ATOM 3918 N N . LEU A 1 487 ? -23.889 -3.074 6.639 1.00 98.00 487 LEU A N 1
ATOM 3919 C CA . LEU A 1 487 ? -25.091 -2.312 6.270 1.00 98.00 487 LEU A CA 1
ATOM 3920 C C . LEU A 1 487 ? -25.323 -2.314 4.756 1.00 98.00 487 LEU A C 1
ATOM 3922 O O . LEU A 1 487 ? -26.451 -2.512 4.303 1.00 98.00 487 LEU A O 1
ATOM 3926 N N . PHE A 1 488 ? -24.253 -2.128 3.981 1.00 97.31 488 PHE A N 1
ATOM 3927 C CA . PHE A 1 488 ? -24.280 -2.223 2.528 1.00 97.31 488 PHE A CA 1
ATOM 3928 C C . PHE A 1 488 ? -24.798 -3.593 2.082 1.00 97.31 488 PHE A C 1
ATOM 3930 O O . PHE A 1 488 ? -25.750 -3.658 1.309 1.00 97.31 488 PHE A O 1
ATOM 3937 N N . HIS A 1 489 ? -24.249 -4.682 2.630 1.00 95.81 489 HIS A N 1
ATOM 3938 C CA . HIS A 1 489 ? -24.657 -6.047 2.300 1.00 95.81 489 HIS A CA 1
ATOM 3939 C C . HIS A 1 489 ? -26.155 -6.277 2.545 1.00 95.81 489 HIS A C 1
ATOM 3941 O O . HIS A 1 489 ? -26.854 -6.792 1.674 1.00 95.81 489 HIS A O 1
ATOM 3947 N N . GLN A 1 490 ? -26.686 -5.831 3.688 1.00 95.06 490 GLN A N 1
ATOM 3948 C CA . GLN A 1 490 ? -28.121 -5.938 3.968 1.00 95.06 490 GLN A CA 1
ATOM 3949 C C . GLN A 1 490 ? -28.981 -5.137 2.986 1.00 95.06 490 GLN A C 1
ATOM 3951 O O . GLN A 1 490 ? -29.976 -5.653 2.472 1.00 95.06 490 GLN A O 1
ATOM 3956 N N . LYS A 1 491 ? -28.618 -3.875 2.725 1.00 94.69 491 LYS A N 1
ATOM 3957 C CA . LYS A 1 491 ? -29.365 -3.011 1.801 1.00 94.69 491 LYS A CA 1
ATOM 3958 C C . LYS A 1 491 ? -29.327 -3.550 0.373 1.00 94.69 491 LYS A C 1
ATOM 3960 O O . LYS A 1 491 ? -30.358 -3.559 -0.297 1.00 94.69 491 LYS A O 1
ATOM 3965 N N . ARG A 1 492 ? -28.176 -4.062 -0.061 1.00 93.31 492 ARG A N 1
ATOM 3966 C CA . ARG A 1 492 ? -27.991 -4.675 -1.376 1.00 93.31 492 ARG A CA 1
ATOM 3967 C C . ARG A 1 492 ? -28.775 -5.973 -1.523 1.00 93.31 492 ARG A C 1
ATOM 3969 O O . ARG A 1 492 ? -29.431 -6.148 -2.542 1.00 93.31 492 ARG A O 1
ATOM 3976 N N . ASN A 1 493 ? -28.783 -6.847 -0.514 1.00 92.19 493 ASN A N 1
ATOM 3977 C CA . ASN A 1 493 ? -29.600 -8.066 -0.544 1.00 92.19 493 ASN A CA 1
ATOM 3978 C C . ASN A 1 493 ? -31.090 -7.731 -0.654 1.00 92.19 493 ASN A C 1
ATOM 3980 O O . ASN A 1 493 ? -31.787 -8.306 -1.482 1.00 92.19 493 ASN A O 1
ATOM 3984 N N . LYS A 1 494 ? -31.559 -6.731 0.101 1.00 91.62 494 LYS A N 1
ATOM 3985 C CA . LYS A 1 494 ? -32.936 -6.247 -0.023 1.00 91.62 494 LYS A CA 1
ATOM 3986 C C . LYS A 1 494 ? -33.231 -5.717 -1.431 1.00 91.62 494 LYS A C 1
ATOM 3988 O O . LYS A 1 494 ? -34.258 -6.055 -2.007 1.00 91.62 494 LYS A O 1
ATOM 3993 N N . LEU A 1 495 ? -32.326 -4.922 -2.006 1.00 90.44 495 LEU A N 1
ATOM 3994 C CA . LEU A 1 495 ? -32.474 -4.425 -3.376 1.00 90.44 495 LEU A CA 1
ATOM 3995 C C . LEU A 1 495 ? -32.504 -5.570 -4.399 1.00 90.44 495 LEU A C 1
ATOM 3997 O O . LEU A 1 495 ? -33.287 -5.535 -5.349 1.00 90.44 495 LEU A O 1
ATOM 4001 N N . ASN A 1 496 ? -31.661 -6.582 -4.203 1.00 90.00 496 ASN A N 1
ATOM 4002 C CA . ASN A 1 496 ? -31.614 -7.779 -5.029 1.00 90.00 496 ASN A CA 1
ATOM 4003 C C . ASN A 1 496 ? -32.938 -8.553 -4.982 1.00 90.00 496 ASN A C 1
ATOM 4005 O O . ASN A 1 496 ? -33.418 -8.964 -6.038 1.00 90.00 496 ASN A O 1
ATOM 4009 N N . ASP A 1 497 ? -33.537 -8.696 -3.798 1.00 90.44 497 ASP A N 1
ATOM 4010 C CA . ASP A 1 497 ? -34.845 -9.332 -3.613 1.00 90.44 497 ASP A CA 1
ATOM 4011 C C . ASP A 1 497 ? -35.962 -8.518 -4.288 1.00 90.44 497 ASP A C 1
ATOM 4013 O O . ASP A 1 497 ? -36.783 -9.074 -5.018 1.00 90.44 497 ASP A O 1
ATOM 4017 N N . ASP A 1 498 ? -35.946 -7.190 -4.126 1.00 89.62 498 ASP A N 1
ATOM 4018 C CA . ASP A 1 498 ? -36.947 -6.280 -4.699 1.00 89.62 498 ASP A CA 1
ATOM 4019 C C . ASP A 1 498 ? -36.855 -6.188 -6.238 1.00 89.62 498 ASP A C 1
ATOM 4021 O O . ASP A 1 498 ? -37.867 -6.012 -6.923 1.00 89.62 498 ASP A O 1
ATOM 4025 N N . ARG A 1 499 ? -35.644 -6.295 -6.807 1.00 90.06 499 ARG A N 1
ATOM 4026 C CA . ARG A 1 499 ? -35.373 -6.103 -8.248 1.00 90.06 499 ARG A CA 1
ATOM 4027 C C . ARG A 1 499 ? -34.965 -7.375 -8.994 1.00 90.06 499 ARG A C 1
ATOM 4029 O O . ARG A 1 499 ? -34.599 -7.291 -10.169 1.00 90.06 499 ARG A O 1
ATOM 4036 N N . ALA A 1 500 ? -35.023 -8.541 -8.351 1.00 86.25 500 ALA A N 1
ATOM 4037 C CA . ALA A 1 500 ? -34.626 -9.836 -8.912 1.00 86.25 500 ALA A CA 1
ATOM 4038 C C . ALA A 1 500 ? -33.244 -9.804 -9.605 1.00 86.25 500 ALA A C 1
ATOM 4040 O O . ALA A 1 500 ? -33.099 -10.230 -10.754 1.00 86.25 500 ALA A O 1
ATOM 4041 N N . GLY A 1 501 ? -32.241 -9.229 -8.932 1.00 81.31 501 GLY A N 1
ATOM 4042 C CA . GLY A 1 501 ? -30.865 -9.128 -9.442 1.00 81.31 501 GLY A CA 1
ATOM 4043 C C . GLY A 1 501 ? -30.615 -8.062 -10.508 1.00 81.31 501 GLY A C 1
ATOM 4044 O O . GLY A 1 501 ? -29.528 -8.012 -11.078 1.00 81.31 501 GLY A O 1
ATOM 4045 N N . ARG A 1 502 ? -31.594 -7.195 -10.800 1.00 80.75 502 ARG A N 1
ATOM 4046 C CA . ARG A 1 502 ? -31.444 -6.100 -11.772 1.00 80.75 502 ARG A CA 1
ATOM 4047 C C . ARG A 1 502 ? -31.062 -4.795 -11.081 1.00 80.75 502 ARG A C 1
ATOM 4049 O O . ARG A 1 502 ? -31.913 -3.940 -10.836 1.00 80.75 502 ARG A O 1
ATOM 4056 N N . PHE A 1 503 ? -29.782 -4.644 -10.783 1.00 84.12 503 PHE A N 1
ATOM 4057 C CA . PHE A 1 503 ? -29.206 -3.397 -10.287 1.00 84.12 503 PHE A CA 1
ATOM 4058 C C . PHE A 1 503 ? -27.785 -3.219 -10.839 1.00 84.12 503 PHE A C 1
ATOM 4060 O O . PHE A 1 503 ? -27.153 -4.170 -11.300 1.00 84.12 503 PHE A O 1
ATOM 4067 N N . SER A 1 504 ? -27.341 -1.972 -10.896 1.00 87.19 504 SER A N 1
ATOM 4068 C CA . SER A 1 504 ? -26.102 -1.518 -11.523 1.00 87.19 504 SER A CA 1
ATOM 4069 C C . SER A 1 504 ? -25.075 -1.082 -10.477 1.00 87.19 504 SER A C 1
ATOM 4071 O O . SER A 1 504 ? -25.400 -0.922 -9.304 1.00 87.19 504 SER A O 1
ATOM 4073 N N . LYS A 1 505 ? -23.841 -0.803 -10.912 1.00 86.25 505 LYS A N 1
ATOM 4074 C CA . LYS A 1 505 ? -22.816 -0.181 -10.058 1.00 86.25 505 LYS A CA 1
ATOM 4075 C C . LYS A 1 505 ? -23.275 1.164 -9.475 1.00 86.25 505 LYS A C 1
ATOM 4077 O O . LYS A 1 505 ? -22.918 1.477 -8.351 1.00 86.25 505 LYS A O 1
ATOM 4082 N N . ILE A 1 506 ? -24.116 1.914 -10.194 1.00 89.94 506 ILE A N 1
ATOM 4083 C CA . ILE A 1 506 ? -24.694 3.172 -9.692 1.00 89.94 506 ILE A CA 1
ATOM 4084 C C . ILE A 1 5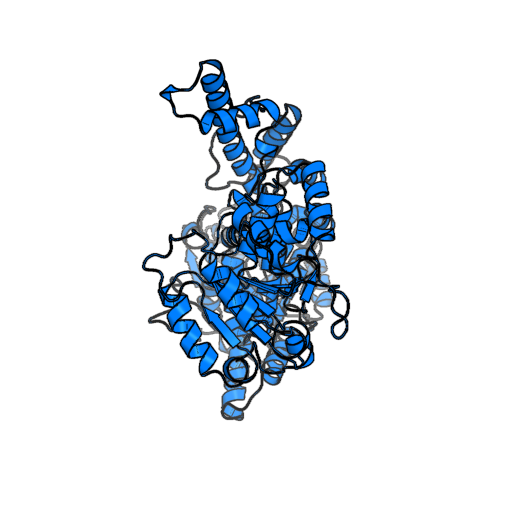06 ? -25.588 2.901 -8.479 1.00 89.94 506 ILE A C 1
ATOM 4086 O O . ILE A 1 506 ? -25.500 3.624 -7.495 1.00 89.94 506 ILE A O 1
ATOM 4090 N N . ASP A 1 507 ? -26.404 1.843 -8.520 1.00 92.44 507 ASP A N 1
ATOM 4091 C CA . ASP A 1 507 ? -27.254 1.474 -7.384 1.00 92.44 507 ASP A CA 1
ATOM 4092 C C . ASP A 1 507 ? -26.406 1.052 -6.168 1.00 92.44 507 ASP A C 1
ATOM 4094 O O . ASP A 1 507 ? -26.701 1.451 -5.042 1.00 92.44 507 ASP A O 1
ATOM 4098 N N . ASP A 1 508 ? -25.327 0.288 -6.385 1.00 93.00 508 ASP A N 1
ATOM 4099 C CA . ASP A 1 508 ? -24.376 -0.066 -5.320 1.00 93.00 508 ASP A CA 1
ATOM 4100 C C . ASP A 1 508 ? -23.717 1.202 -4.730 1.00 93.00 508 ASP A C 1
ATOM 4102 O O . ASP A 1 508 ? -23.680 1.383 -3.509 1.00 93.00 508 ASP A O 1
ATOM 4106 N N . ASP A 1 509 ? -23.257 2.122 -5.581 1.00 94.88 509 ASP A N 1
ATOM 4107 C CA . ASP A 1 509 ? -22.629 3.374 -5.153 1.00 94.88 509 ASP A CA 1
ATOM 4108 C C . ASP A 1 509 ? -23.616 4.290 -4.399 1.00 94.88 509 ASP A C 1
ATOM 4110 O O . ASP A 1 509 ? -23.223 4.968 -3.448 1.00 94.88 509 ASP A O 1
ATOM 4114 N N . GLU A 1 510 ? -24.900 4.311 -4.768 1.00 95.75 510 GLU A N 1
ATOM 4115 C CA . GLU A 1 510 ? -25.952 5.033 -4.037 1.00 95.75 510 GLU A CA 1
ATOM 4116 C C . GLU A 1 510 ? -26.186 4.442 -2.640 1.00 95.75 510 GLU A C 1
ATOM 4118 O O . GLU A 1 510 ? -26.246 5.193 -1.660 1.00 95.75 510 GLU A O 1
ATOM 4123 N N . ILE A 1 511 ? -26.252 3.107 -2.522 1.00 96.38 511 ILE A N 1
ATOM 4124 C CA . ILE A 1 511 ? -26.416 2.422 -1.229 1.00 96.38 511 ILE A CA 1
ATOM 4125 C C . ILE A 1 511 ? -25.282 2.806 -0.284 1.00 96.38 511 ILE A C 1
ATOM 4127 O O . ILE A 1 511 ? -25.532 3.169 0.870 1.00 96.38 511 ILE A O 1
ATOM 4131 N N . ILE A 1 512 ? -24.030 2.708 -0.738 1.00 97.69 512 ILE A N 1
ATOM 4132 C CA . ILE A 1 512 ? -22.904 2.984 0.150 1.00 97.69 512 ILE A CA 1
ATOM 4133 C C . ILE A 1 512 ? -22.794 4.469 0.492 1.00 97.69 512 ILE A C 1
ATOM 4135 O O . ILE A 1 512 ? -22.517 4.798 1.644 1.00 97.69 512 ILE A O 1
ATOM 4139 N N . GLN A 1 513 ? -23.063 5.375 -0.451 1.00 98.00 513 GLN A N 1
ATOM 4140 C CA . GLN A 1 513 ? -23.101 6.808 -0.157 1.00 98.00 513 GLN A CA 1
ATOM 4141 C C . GLN A 1 513 ? -24.133 7.128 0.928 1.00 98.00 513 GLN A C 1
ATOM 4143 O O . GLN A 1 513 ? -23.837 7.890 1.850 1.00 98.00 513 GLN A O 1
ATOM 4148 N N . GLU A 1 514 ? -25.314 6.507 0.868 1.00 97.69 514 GLU A N 1
ATOM 4149 C CA . GLU A 1 514 ? -26.331 6.633 1.912 1.00 97.69 514 GLU A CA 1
ATOM 4150 C C . GLU A 1 514 ? -25.819 6.088 3.255 1.00 97.69 514 GLU A C 1
ATOM 4152 O O . GLU A 1 514 ? -25.906 6.775 4.270 1.00 97.69 514 GLU A O 1
ATOM 4157 N N . VAL A 1 515 ? -25.224 4.888 3.271 1.00 98.38 515 VAL A N 1
ATOM 4158 C CA . VAL A 1 515 ? -24.672 4.275 4.494 1.00 98.38 515 VAL A CA 1
ATOM 4159 C C . VAL A 1 515 ? -23.590 5.154 5.129 1.00 98.38 515 VAL A C 1
ATOM 4161 O O . VAL A 1 515 ? -23.628 5.418 6.332 1.00 98.38 515 VAL A O 1
ATOM 4164 N N . LEU A 1 516 ? -22.631 5.647 4.343 1.00 98.44 516 LEU A N 1
ATOM 4165 C CA . LEU A 1 516 ? -21.543 6.489 4.847 1.00 98.44 516 LEU A CA 1
ATOM 4166 C C . LEU A 1 516 ? -22.041 7.834 5.381 1.00 98.44 516 LEU A C 1
ATOM 4168 O O . LEU A 1 516 ? -21.459 8.369 6.327 1.00 98.44 516 LEU A O 1
ATOM 4172 N N . LYS A 1 517 ? -23.107 8.376 4.789 1.00 97.56 517 LYS A N 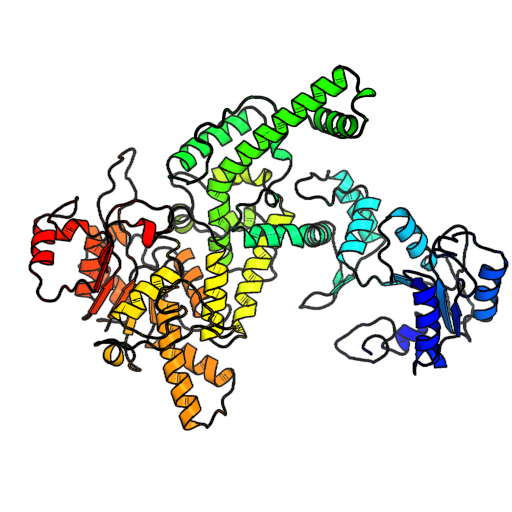1
ATOM 4173 C CA . LYS A 1 517 ? -23.684 9.662 5.173 1.00 97.56 517 LYS A CA 1
ATOM 4174 C C . LYS A 1 517 ? -24.602 9.564 6.390 1.00 97.56 517 LYS A C 1
ATOM 4176 O O . LYS A 1 517 ? -24.558 10.446 7.244 1.00 97.56 517 LYS A O 1
ATOM 4181 N N . GLU A 1 518 ? -25.430 8.531 6.474 1.00 97.19 518 GLU A N 1
ATOM 4182 C CA . GLU A 1 518 ? -26.505 8.461 7.471 1.00 97.19 518 GLU A CA 1
ATOM 4183 C C . GLU A 1 518 ? -26.153 7.557 8.665 1.00 97.19 518 GLU A C 1
ATOM 4185 O O . GLU A 1 518 ? -26.668 7.767 9.765 1.00 97.19 518 GLU A O 1
ATOM 4190 N N . ASN A 1 519 ? -25.256 6.575 8.488 1.00 98.44 519 ASN A N 1
ATOM 4191 C CA . ASN A 1 519 ? -24.961 5.577 9.520 1.00 98.44 519 ASN A CA 1
ATOM 4192 C C . ASN A 1 519 ? -23.566 5.688 10.135 1.00 98.44 519 ASN A C 1
ATOM 4194 O O . ASN A 1 519 ? -23.404 5.392 11.320 1.00 98.44 519 ASN A O 1
ATOM 4198 N N . ILE A 1 520 ? -22.556 6.072 9.352 1.00 98.69 520 ILE A N 1
ATOM 4199 C CA . ILE A 1 520 ? -21.152 5.963 9.763 1.00 98.69 520 ILE A CA 1
ATOM 4200 C C . ILE A 1 520 ? -20.606 7.311 10.223 1.00 98.69 520 ILE A C 1
ATOM 4202 O O . ILE A 1 520 ? -20.581 8.284 9.469 1.00 98.69 520 ILE A O 1
ATOM 4206 N N . TYR A 1 521 ? -20.111 7.341 11.459 1.00 98.75 521 TYR A N 1
ATOM 4207 C CA . TYR A 1 521 ? -19.484 8.500 12.083 1.00 98.75 521 TYR A CA 1
ATOM 4208 C C . TYR A 1 521 ? -18.138 8.108 12.677 1.00 98.75 521 TYR A C 1
ATOM 4210 O O . TYR A 1 521 ? -17.977 7.017 13.225 1.00 98.75 521 TYR A O 1
ATOM 4218 N N . VAL A 1 522 ? -17.147 8.987 12.558 1.00 98.69 522 VAL A N 1
ATOM 4219 C CA . VAL A 1 522 ? -15.775 8.660 12.952 1.00 98.69 522 VAL A CA 1
ATOM 4220 C C . VAL A 1 522 ? -15.084 9.858 13.583 1.00 98.69 522 VAL A C 1
ATOM 4222 O O . VAL A 1 522 ? -15.114 10.962 13.038 1.00 98.69 522 VAL A O 1
ATOM 4225 N N . ILE A 1 523 ? -14.393 9.622 14.697 1.00 98.25 523 ILE A N 1
ATOM 4226 C CA . ILE A 1 523 ? -13.442 10.571 15.277 1.00 98.25 523 ILE A CA 1
ATOM 4227 C C . ILE A 1 523 ? -12.027 10.142 14.902 1.00 98.25 523 ILE A C 1
ATOM 4229 O O . ILE A 1 523 ? -11.618 9.018 15.166 1.00 98.25 523 ILE A O 1
ATOM 4233 N N . ALA A 1 524 ? -11.257 11.046 14.308 1.00 96.12 524 ALA A N 1
ATOM 4234 C CA . ALA A 1 524 ? -9.850 10.859 13.997 1.00 96.12 524 ALA A CA 1
ATOM 4235 C C . ALA A 1 524 ? -8.984 11.751 14.892 1.00 96.12 524 ALA A C 1
ATOM 4237 O O . ALA A 1 524 ? -9.297 12.919 15.125 1.00 96.12 524 ALA A O 1
ATOM 4238 N N . LYS A 1 525 ? -7.851 11.210 15.342 1.00 91.81 525 LYS A N 1
ATOM 4239 C CA . LYS A 1 525 ? -6.905 11.916 16.220 1.00 91.81 525 LYS A CA 1
ATOM 4240 C C . LYS A 1 525 ? -5.896 12.794 15.483 1.00 91.81 525 LYS A C 1
ATOM 4242 O O . LYS A 1 525 ? -5.240 13.614 16.110 1.00 91.81 525 LYS A O 1
ATOM 4247 N N . THR A 1 526 ? -5.726 12.611 14.174 1.00 94.44 526 THR A N 1
ATOM 4248 C CA . THR A 1 526 ? -4.814 13.432 13.362 1.00 94.44 526 THR A CA 1
ATOM 4249 C C . THR A 1 526 ? -5.415 13.722 11.987 1.00 94.44 526 THR A C 1
ATOM 4251 O O . THR A 1 526 ? -6.271 12.953 11.524 1.00 94.44 526 THR A O 1
ATOM 4254 N N . PRO A 1 527 ? -4.952 14.776 11.287 1.00 96.00 527 PRO A N 1
ATOM 4255 C CA . PRO A 1 527 ? -5.375 15.042 9.915 1.00 96.00 527 PRO A CA 1
ATOM 4256 C C . PRO A 1 527 ? -5.107 13.861 8.968 1.00 96.00 527 PRO A C 1
ATOM 4258 O O . PRO A 1 527 ? -5.983 13.500 8.185 1.00 96.00 527 PRO A O 1
ATOM 4261 N N . MET A 1 528 ? -3.954 13.191 9.086 1.00 95.56 528 MET A N 1
ATOM 4262 C CA . MET A 1 528 ? -3.640 12.006 8.276 1.00 95.56 528 MET A CA 1
ATOM 4263 C C . MET A 1 528 ? -4.527 10.805 8.627 1.00 95.56 528 MET A C 1
ATOM 4265 O O . MET A 1 528 ? -4.973 10.096 7.735 1.00 95.56 528 MET A O 1
ATOM 4269 N N . ALA A 1 529 ? -4.851 10.568 9.903 1.00 95.50 529 ALA A N 1
ATOM 4270 C CA . ALA A 1 529 ? -5.794 9.505 10.265 1.00 95.50 529 ALA A CA 1
ATOM 4271 C C . ALA A 1 529 ? -7.184 9.757 9.650 1.00 95.50 529 ALA A C 1
ATOM 4273 O O . ALA A 1 529 ? -7.840 8.824 9.182 1.00 95.50 529 ALA A O 1
ATOM 4274 N N . LYS A 1 530 ? -7.610 11.026 9.573 1.00 97.00 530 LYS A N 1
ATOM 4275 C CA . LYS A 1 530 ? -8.837 11.422 8.870 1.00 97.00 530 LYS A CA 1
ATOM 4276 C C . LYS A 1 530 ? -8.759 11.115 7.372 1.00 97.00 530 LYS A C 1
ATOM 4278 O O . LYS A 1 530 ? -9.708 10.548 6.832 1.00 97.00 530 LYS A O 1
ATOM 4283 N N . THR A 1 531 ? -7.656 11.442 6.696 1.00 96.81 531 THR A N 1
ATOM 4284 C CA . THR A 1 531 ? -7.519 11.159 5.257 1.00 96.81 531 THR A CA 1
ATOM 4285 C C . THR A 1 531 ? -7.383 9.665 4.959 1.00 96.81 531 THR A C 1
ATOM 4287 O O . THR A 1 531 ? -8.015 9.201 4.012 1.00 96.81 531 THR A O 1
ATOM 4290 N N . ILE A 1 532 ? -6.658 8.901 5.788 1.00 97.44 532 ILE A N 1
ATOM 4291 C CA . ILE A 1 532 ? -6.593 7.429 5.724 1.00 97.44 532 ILE A CA 1
ATOM 4292 C C . ILE A 1 532 ? -7.998 6.840 5.865 1.00 97.44 532 ILE A C 1
ATOM 4294 O O . ILE A 1 532 ? -8.419 6.065 5.014 1.00 97.44 532 ILE A O 1
ATOM 4298 N N . THR A 1 533 ? -8.749 7.243 6.893 1.00 97.69 533 THR A N 1
ATOM 4299 C CA . THR A 1 533 ? -10.119 6.755 7.126 1.00 97.69 533 THR A CA 1
ATOM 4300 C C . THR A 1 533 ? -11.023 7.063 5.936 1.00 97.69 533 THR A C 1
ATOM 4302 O O . THR A 1 533 ? -11.742 6.185 5.466 1.00 97.69 533 THR A O 1
ATOM 4305 N N . ARG A 1 534 ? -10.960 8.291 5.403 1.00 97.81 534 ARG A N 1
ATOM 4306 C CA . ARG A 1 534 ? -11.737 8.674 4.219 1.00 97.81 534 ARG A CA 1
ATOM 4307 C C . ARG A 1 534 ? -11.392 7.792 3.020 1.00 97.81 534 ARG A C 1
ATOM 4309 O O . ARG A 1 534 ? -12.300 7.300 2.366 1.00 97.81 534 ARG A O 1
ATOM 4316 N N . ARG A 1 535 ? -10.101 7.546 2.770 1.00 97.50 535 ARG A N 1
ATOM 4317 C CA . ARG A 1 535 ? -9.627 6.653 1.699 1.00 97.50 535 ARG A CA 1
ATOM 4318 C C . ARG A 1 535 ? -10.148 5.225 1.883 1.00 97.50 535 ARG A C 1
ATOM 4320 O O . ARG A 1 535 ? -10.626 4.609 0.935 1.00 97.50 535 ARG A O 1
ATOM 4327 N N . THR A 1 536 ? -10.111 4.719 3.111 1.00 98.19 536 THR A N 1
ATOM 4328 C CA . THR A 1 536 ? -10.622 3.389 3.460 1.00 98.19 536 THR A CA 1
ATOM 4329 C C . THR A 1 536 ? -12.119 3.266 3.198 1.00 98.19 536 THR A C 1
ATOM 4331 O O . THR A 1 536 ? -12.540 2.258 2.642 1.00 98.19 536 THR A O 1
ATOM 4334 N N . LEU A 1 537 ? -12.917 4.285 3.523 1.00 98.31 537 LEU A N 1
ATOM 4335 C CA . LEU A 1 537 ? -14.375 4.227 3.385 1.00 98.31 537 LEU A CA 1
ATOM 4336 C C . LEU A 1 537 ? -14.885 4.589 1.984 1.00 98.31 537 LEU A C 1
ATOM 4338 O O . LEU A 1 537 ? -15.762 3.901 1.477 1.00 98.31 537 LEU A O 1
ATOM 4342 N N . ALA A 1 538 ? -14.353 5.646 1.372 1.00 97.50 538 ALA A N 1
ATOM 4343 C CA . ALA A 1 538 ? -14.869 6.234 0.131 1.00 97.50 538 ALA A CA 1
ATOM 4344 C C . ALA A 1 538 ? -13.905 6.127 -1.064 1.00 97.50 538 ALA A C 1
ATOM 4346 O O . ALA A 1 538 ? -14.280 6.443 -2.191 1.00 97.50 538 ALA A O 1
ATOM 4347 N N . GLY A 1 539 ? -12.663 5.693 -0.841 1.00 95.88 539 GLY A N 1
ATOM 4348 C CA . GLY A 1 539 ? -11.683 5.555 -1.915 1.00 95.88 539 GLY A CA 1
ATOM 4349 C C . GLY A 1 539 ? -11.165 6.886 -2.434 1.00 95.88 539 GLY A C 1
ATOM 4350 O O . GLY A 1 539 ? -10.830 7.794 -1.666 1.00 95.88 539 GLY A O 1
ATOM 4351 N N . TYR A 1 540 ? -11.033 6.981 -3.750 1.00 94.56 540 TYR A N 1
ATOM 4352 C CA . TYR A 1 540 ? -10.718 8.204 -4.484 1.00 94.56 540 TYR A CA 1
ATOM 4353 C C . TYR A 1 540 ? -11.968 8.980 -4.911 1.00 94.56 540 TYR A C 1
ATOM 4355 O O . TYR A 1 540 ? -11.832 10.041 -5.517 1.00 94.56 540 TYR A O 1
ATOM 4363 N N . ASN A 1 541 ? -13.159 8.508 -4.539 1.00 93.38 541 ASN A N 1
ATOM 4364 C CA . ASN A 1 541 ? -14.408 9.213 -4.787 1.00 93.38 541 ASN A CA 1
ATOM 4365 C C . ASN A 1 541 ? -14.575 10.413 -3.848 1.00 93.38 541 ASN A C 1
ATOM 4367 O O . ASN A 1 541 ? -14.140 10.397 -2.692 1.00 93.38 541 ASN A O 1
ATOM 4371 N N . ASP A 1 542 ? -15.270 11.443 -4.327 1.00 92.12 542 ASP A N 1
ATOM 4372 C CA . ASP A 1 542 ? -15.610 12.628 -3.533 1.00 92.12 542 ASP A CA 1
ATOM 4373 C C . ASP A 1 542 ? -16.956 12.459 -2.808 1.00 92.12 542 ASP A C 1
ATOM 4375 O O . ASP A 1 542 ? -17.862 13.287 -2.893 1.00 92.12 542 ASP A O 1
ATOM 4379 N N . TRP A 1 543 ? -17.124 11.320 -2.131 1.00 95.19 543 TRP A N 1
ATOM 4380 C CA . TRP A 1 543 ? -18.337 11.032 -1.367 1.00 95.19 543 TRP A CA 1
ATOM 4381 C C . TRP A 1 543 ? -18.346 11.768 -0.027 1.00 95.19 543 TRP A C 1
ATOM 4383 O O . TRP A 1 543 ? -17.315 11.970 0.620 1.00 95.19 543 TRP A O 1
ATOM 4393 N N . THR A 1 544 ? -19.546 12.132 0.426 1.00 96.06 544 THR A N 1
ATOM 4394 C CA . THR A 1 544 ? -19.732 12.752 1.742 1.00 96.06 544 THR A CA 1
ATOM 4395 C C . THR A 1 544 ? -19.477 11.728 2.852 1.00 96.06 544 THR A C 1
ATOM 4397 O O . THR A 1 544 ? -20.014 10.625 2.821 1.00 96.06 544 THR A O 1
ATOM 4400 N N . THR A 1 545 ? -18.680 12.100 3.857 1.00 97.31 545 THR A N 1
ATOM 4401 C CA . THR A 1 545 ? -18.352 11.245 5.014 1.00 97.31 545 THR A CA 1
ATOM 4402 C C . THR A 1 545 ? -18.395 12.040 6.317 1.00 97.31 545 THR A C 1
ATOM 4404 O O . THR A 1 545 ? -17.918 13.178 6.342 1.00 97.31 545 THR A O 1
ATOM 4407 N N . ASN A 1 546 ? -18.841 11.431 7.419 1.00 98.25 546 ASN A N 1
ATOM 4408 C CA . ASN A 1 546 ? -18.873 12.077 8.739 1.00 98.25 546 ASN A CA 1
ATOM 4409 C C . ASN A 1 546 ? -17.604 11.791 9.560 1.00 98.25 546 ASN A C 1
ATOM 4411 O O . ASN A 1 546 ? -17.642 11.102 10.581 1.00 98.25 546 ASN A O 1
ATOM 4415 N N . ILE A 1 547 ? -16.457 12.304 9.103 1.00 98.38 547 ILE A N 1
ATOM 4416 C CA . ILE A 1 547 ? -15.163 12.108 9.778 1.00 98.38 547 ILE A CA 1
ATOM 4417 C C . ILE A 1 547 ? -14.702 13.424 10.413 1.00 98.38 547 ILE A C 1
ATOM 4419 O O . ILE A 1 547 ? -14.284 14.366 9.722 1.00 98.38 547 ILE A O 1
ATOM 4423 N N . LEU A 1 548 ? -14.732 13.479 11.742 1.00 98.25 548 LEU A N 1
ATOM 4424 C CA . LEU A 1 548 ? -14.298 14.626 12.531 1.00 98.25 548 LEU A CA 1
ATOM 4425 C C . LEU A 1 548 ? -12.859 14.425 13.009 1.00 98.25 548 LEU A C 1
ATOM 4427 O O . LEU A 1 548 ? -12.541 13.424 13.640 1.00 98.25 548 LEU A O 1
ATOM 4431 N N . TYR A 1 549 ? -11.988 15.392 12.730 1.00 96.94 549 TYR A N 1
ATOM 4432 C CA . TYR A 1 549 ? -10.677 15.460 13.372 1.00 96.94 549 TYR A CA 1
ATOM 4433 C C . TYR A 1 549 ? -10.824 16.244 14.678 1.00 96.94 549 TYR A C 1
ATOM 4435 O O . TYR A 1 549 ? -11.271 17.389 14.638 1.00 96.94 549 TYR A O 1
ATOM 4443 N N . VAL A 1 550 ? -10.458 15.630 15.804 1.00 96.00 550 VAL A N 1
ATOM 4444 C CA . VAL A 1 550 ? -10.441 16.283 17.119 1.00 96.00 550 VAL A CA 1
ATOM 4445 C C . VAL A 1 550 ? -8.996 16.380 17.586 1.00 96.00 550 VAL A C 1
ATOM 4447 O O . VAL A 1 550 ? -8.384 15.392 17.999 1.00 96.00 550 VAL A O 1
ATOM 4450 N N . GLU A 1 551 ? -8.447 17.586 17.497 1.00 92.50 551 GLU A N 1
ATOM 4451 C CA . GLU A 1 551 ? -7.086 17.881 17.932 1.00 92.50 551 GLU A CA 1
ATOM 4452 C C . GLU A 1 551 ? -6.920 17.618 19.433 1.00 92.50 551 GLU A C 1
ATOM 4454 O O . GLU A 1 551 ? -7.769 18.013 20.234 1.00 92.50 551 GLU A O 1
ATOM 4459 N N . GLU A 1 552 ? -5.830 16.933 19.792 1.00 90.75 552 GLU A N 1
ATOM 4460 C CA . GLU A 1 552 ? -5.440 16.636 21.177 1.00 90.75 552 GLU A CA 1
ATOM 4461 C C . GLU A 1 552 ? -6.548 16.004 22.041 1.00 90.75 552 GLU A C 1
ATOM 4463 O O . GLU A 1 552 ? -6.613 16.235 23.249 1.00 90.75 552 GLU A O 1
ATOM 4468 N N . ILE A 1 553 ? -7.402 15.159 21.444 1.00 92.94 553 ILE A N 1
ATOM 4469 C CA . ILE A 1 553 ? -8.532 14.521 22.142 1.00 92.94 553 ILE A CA 1
ATOM 4470 C C . ILE A 1 553 ? -8.131 13.857 23.471 1.00 92.94 553 ILE A C 1
ATOM 4472 O O . ILE A 1 553 ? -8.824 14.031 24.468 1.00 92.94 553 ILE A O 1
ATOM 4476 N N . ASP A 1 554 ? -6.976 13.184 23.533 1.00 91.19 554 ASP A N 1
ATOM 4477 C CA . ASP A 1 554 ? -6.465 12.572 24.768 1.00 91.19 554 ASP A CA 1
ATOM 4478 C C . ASP A 1 554 ? -6.336 13.589 25.917 1.00 91.19 554 ASP A C 1
ATOM 4480 O O . ASP A 1 554 ? -6.640 13.278 27.067 1.00 91.19 554 ASP A O 1
ATOM 4484 N N . GLN A 1 555 ? -5.851 14.800 25.620 1.00 91.94 555 GLN A N 1
ATOM 4485 C CA . GLN A 1 555 ? -5.658 15.858 26.612 1.00 91.94 555 GLN A CA 1
ATOM 4486 C C . GLN A 1 555 ? -6.991 16.517 26.965 1.00 91.94 555 GLN A C 1
ATOM 4488 O O . GLN A 1 555 ? -7.270 16.733 28.145 1.00 91.94 555 GLN A O 1
ATOM 4493 N N . LYS A 1 556 ? -7.836 16.776 25.960 1.00 94.81 556 LYS A N 1
ATOM 4494 C CA . LYS A 1 556 ? -9.162 17.379 26.144 1.00 94.81 556 LYS A CA 1
ATOM 4495 C C . LYS A 1 556 ? -10.078 16.514 27.015 1.00 94.81 556 LYS A C 1
ATOM 4497 O O . LYS A 1 556 ? -10.708 17.031 27.933 1.00 94.81 556 LYS A O 1
ATOM 4502 N N . LEU A 1 557 ? -10.071 15.190 26.827 1.00 94.12 557 LEU A N 1
ATOM 4503 C CA . LEU A 1 557 ? -10.866 14.266 27.648 1.00 94.12 557 LEU A CA 1
ATOM 4504 C C . LEU A 1 557 ? -10.455 14.257 29.123 1.00 94.12 557 LEU A C 1
ATOM 4506 O O . LEU A 1 557 ? -11.276 13.977 29.995 1.00 94.12 557 LEU A O 1
ATOM 4510 N N . LYS A 1 558 ? -9.189 14.560 29.418 1.00 91.75 558 LYS A N 1
ATOM 4511 C CA . LYS A 1 558 ? -8.708 14.670 30.797 1.00 91.75 558 LYS A CA 1
ATOM 4512 C C . LYS A 1 558 ? -9.040 16.011 31.425 1.00 91.75 558 LYS A C 1
ATOM 4514 O O . LYS A 1 558 ? -9.356 16.054 32.608 1.00 91.75 558 LYS A O 1
ATOM 4519 N N . SER A 1 559 ? -8.885 17.091 30.663 1.00 93.31 559 SER A N 1
ATOM 4520 C CA . SER A 1 559 ? -9.064 18.444 31.177 1.00 93.31 559 SER A CA 1
ATOM 4521 C C . SER A 1 559 ? -10.540 18.799 31.313 1.00 93.31 559 SER A C 1
ATOM 4523 O O . SER A 1 559 ? -10.933 19.357 32.335 1.00 93.31 559 SER A O 1
ATOM 4525 N N . ASN A 1 560 ? -11.360 18.473 30.309 1.00 94.25 560 ASN A N 1
ATOM 4526 C CA . ASN A 1 560 ? -12.783 18.783 30.296 1.00 94.25 560 ASN A CA 1
ATOM 4527 C C . ASN A 1 560 ? -13.576 17.849 29.356 1.00 94.25 560 ASN A C 1
ATOM 4529 O O . ASN A 1 560 ? -13.700 18.089 28.149 1.00 94.25 560 ASN A O 1
ATOM 4533 N N . MET A 1 561 ? -14.156 16.791 29.933 1.00 94.38 561 MET A N 1
ATOM 4534 C CA . MET A 1 561 ? -15.001 15.824 29.218 1.00 94.38 561 MET A CA 1
ATOM 4535 C C . MET A 1 561 ? -16.216 16.493 28.560 1.00 94.38 561 MET A C 1
ATOM 4537 O O . MET A 1 561 ? -16.477 16.251 27.385 1.00 94.38 561 MET A O 1
ATOM 4541 N N . ASP A 1 562 ? -16.915 17.378 29.275 1.00 95.81 562 ASP A N 1
ATOM 4542 C CA . ASP A 1 562 ? -18.145 18.014 28.785 1.00 95.81 562 ASP A CA 1
ATOM 4543 C C . ASP A 1 562 ? -17.876 18.944 27.600 1.00 95.81 562 ASP A C 1
ATOM 4545 O O . ASP A 1 562 ? -18.635 18.981 26.630 1.00 95.81 562 ASP A O 1
ATOM 4549 N N . GLN A 1 563 ? -16.773 19.694 27.636 1.00 96.19 563 GLN A N 1
ATOM 4550 C CA . GLN A 1 563 ? -16.365 20.526 26.508 1.00 96.19 563 GLN A CA 1
ATOM 4551 C C . GLN A 1 563 ? -16.008 19.669 25.289 1.00 96.19 563 GLN A C 1
ATOM 4553 O O . GLN A 1 563 ? -16.419 19.998 24.176 1.00 96.19 563 GLN A O 1
ATOM 4558 N N . THR A 1 564 ? -15.289 18.563 25.499 1.00 96.06 564 THR A N 1
ATOM 4559 C CA . THR A 1 564 ? -14.907 17.634 24.424 1.00 96.06 564 THR A CA 1
ATOM 4560 C C . THR A 1 564 ? -16.135 16.974 23.801 1.00 96.06 564 THR A C 1
ATOM 4562 O O . THR A 1 564 ? -16.259 16.911 22.580 1.00 96.06 564 THR A O 1
ATOM 4565 N N . LEU A 1 565 ? -17.084 16.540 24.632 1.00 96.62 565 LEU A N 1
ATOM 4566 C CA . LEU A 1 565 ? -18.368 16.000 24.201 1.00 96.62 565 LEU A CA 1
ATOM 4567 C C . LEU A 1 565 ? -19.132 17.012 23.337 1.00 96.62 565 LEU A C 1
ATOM 4569 O O . LEU A 1 565 ? -19.565 16.674 22.238 1.00 96.62 565 LEU A O 1
ATOM 4573 N N . ASN A 1 566 ? -19.238 18.263 23.795 1.00 97.06 566 ASN A N 1
ATOM 4574 C CA . ASN A 1 566 ? -19.896 19.334 23.046 1.00 97.06 566 ASN A CA 1
ATOM 4575 C C . ASN A 1 566 ? -19.208 19.623 21.701 1.00 97.06 566 ASN A C 1
ATOM 4577 O O . ASN A 1 566 ? -19.887 19.905 20.714 1.00 97.06 566 ASN A O 1
ATOM 4581 N N . GLU A 1 567 ? -17.873 19.573 21.646 1.00 97.50 567 GLU A N 1
ATOM 4582 C CA . GLU A 1 567 ? -17.103 19.710 20.403 1.00 97.50 567 GLU A CA 1
ATOM 4583 C C . GLU A 1 567 ? -17.442 18.583 19.417 1.00 97.50 567 GLU A C 1
ATOM 4585 O O . GLU A 1 567 ? -17.752 18.860 18.258 1.00 97.50 567 GLU A O 1
ATOM 4590 N N . ILE A 1 568 ? -17.465 17.331 19.887 1.00 97.62 568 ILE A N 1
ATOM 4591 C CA . ILE A 1 568 ? -17.798 16.153 19.074 1.00 97.62 568 ILE A CA 1
ATOM 4592 C C . ILE A 1 568 ? -19.242 16.224 18.567 1.00 97.62 568 ILE A C 1
ATOM 4594 O O . ILE A 1 568 ? -19.481 16.065 17.369 1.00 97.62 568 ILE A O 1
ATOM 4598 N N . GLN A 1 569 ? -20.204 16.500 19.452 1.00 97.62 569 GLN A N 1
ATOM 4599 C CA . GLN A 1 569 ? -21.626 16.562 19.104 1.00 97.62 569 GLN A CA 1
ATOM 4600 C C . GLN A 1 569 ? -21.906 17.648 18.063 1.00 97.62 569 GLN A C 1
ATOM 4602 O O . GLN A 1 569 ? -22.649 17.413 17.111 1.00 97.62 569 GLN A O 1
ATOM 4607 N N . LYS A 1 570 ? -21.276 18.823 18.204 1.00 97.50 570 LYS A N 1
ATOM 4608 C CA . LYS A 1 570 ? -21.372 19.906 17.215 1.00 97.50 570 LYS A CA 1
ATOM 4609 C C . LYS A 1 570 ? -20.677 19.544 15.907 1.00 97.50 570 LYS A C 1
ATOM 4611 O O . LYS A 1 570 ? -21.245 19.771 14.845 1.00 97.50 570 LYS A O 1
ATOM 4616 N N . GLY A 1 571 ? -19.471 18.979 15.976 1.00 97.00 571 GLY A N 1
ATOM 4617 C CA . GLY A 1 571 ? -18.665 18.657 14.799 1.00 97.00 571 GLY A CA 1
ATOM 4618 C C . GLY A 1 571 ? -19.254 17.542 13.932 1.00 97.00 571 GLY A C 1
ATOM 4619 O O . GLY A 1 571 ? -19.103 17.581 12.715 1.00 97.00 571 GLY A O 1
ATOM 4620 N N . LEU A 1 572 ? -19.950 16.578 14.541 1.00 97.31 572 LEU A N 1
ATOM 4621 C CA . LEU A 1 572 ? -20.656 15.501 13.834 1.00 97.31 572 LEU A CA 1
ATOM 4622 C C . LEU A 1 572 ? -22.153 15.782 13.640 1.00 97.31 572 LEU A C 1
ATOM 4624 O O . LEU A 1 572 ? -22.825 15.014 12.959 1.00 97.31 572 LEU A O 1
ATOM 4628 N N . ASN A 1 573 ? -22.678 16.864 14.225 1.00 97.19 573 ASN A N 1
ATOM 4629 C CA . ASN A 1 573 ? -24.103 17.203 14.252 1.00 97.19 573 ASN A CA 1
ATOM 4630 C C . ASN A 1 573 ? -24.995 16.053 14.772 1.00 97.19 573 ASN A C 1
ATOM 4632 O O . ASN A 1 573 ? -26.056 15.744 14.223 1.00 97.19 573 ASN A O 1
ATOM 4636 N N . VAL A 1 574 ? -24.543 15.385 15.835 1.00 96.69 574 VAL A N 1
ATOM 4637 C CA . VAL A 1 574 ? -25.242 14.260 16.467 1.00 96.69 574 VAL A CA 1
ATOM 4638 C C . VAL A 1 574 ? -25.122 14.381 17.980 1.00 96.69 574 VAL A C 1
ATOM 4640 O O . VAL A 1 574 ? -24.023 14.360 18.520 1.00 96.69 574 VAL A O 1
ATOM 4643 N N . MET A 1 575 ? -26.259 14.477 18.674 1.00 95.50 575 MET A N 1
ATOM 4644 C CA . MET A 1 575 ? -26.281 14.571 20.139 1.00 95.50 575 MET A CA 1
ATOM 4645 C C . MET A 1 575 ? -26.023 13.227 20.825 1.00 95.50 575 MET A C 1
ATOM 4647 O O . MET A 1 575 ? -25.382 13.185 21.872 1.00 95.50 575 MET A O 1
ATOM 4651 N N . LYS A 1 576 ? -26.528 12.132 20.255 1.00 96.00 576 LYS A N 1
ATOM 4652 C CA . LYS A 1 576 ? -26.377 10.786 20.805 1.00 96.00 576 LYS A CA 1
ATOM 4653 C C . LYS A 1 576 ? -26.285 9.768 19.676 1.00 96.00 576 LYS A C 1
ATOM 4655 O O . LYS A 1 576 ? -27.014 9.888 18.688 1.00 96.00 576 LYS A O 1
ATOM 4660 N N . PHE A 1 577 ? -25.386 8.808 19.828 1.00 97.88 577 PHE A N 1
ATOM 4661 C CA . PHE A 1 577 ? -25.214 7.677 18.922 1.00 97.88 577 PHE A CA 1
ATOM 4662 C C . PHE A 1 577 ? -25.965 6.458 19.458 1.00 97.88 577 PHE A C 1
ATOM 4664 O O . PHE A 1 577 ? -26.182 6.331 20.663 1.00 97.88 577 PHE A O 1
ATOM 4671 N N . ASP A 1 578 ? -26.369 5.561 18.565 1.00 97.88 578 ASP A N 1
ATOM 4672 C CA . ASP A 1 578 ? -26.984 4.296 18.967 1.00 97.88 578 ASP A CA 1
ATOM 4673 C C . ASP A 1 578 ? -25.914 3.304 19.456 1.00 97.88 578 ASP A C 1
ATOM 4675 O O . ASP A 1 578 ? -26.160 2.519 20.375 1.00 97.88 578 ASP A O 1
ATOM 4679 N N . VAL A 1 579 ? -24.736 3.316 18.815 1.00 98.00 579 VAL A N 1
ATOM 4680 C CA . VAL A 1 579 ? -23.628 2.395 19.100 1.00 98.00 579 VAL A CA 1
ATOM 4681 C C . VAL A 1 579 ? -22.286 3.105 18.947 1.00 98.00 579 VAL A C 1
ATOM 4683 O O . VAL A 1 579 ? -22.033 3.771 17.945 1.00 98.00 579 VAL A O 1
ATOM 4686 N N . VAL A 1 580 ? -21.389 2.898 19.907 1.00 98.56 580 VAL A N 1
ATOM 4687 C CA . VAL A 1 580 ? -19.970 3.251 19.802 1.00 98.56 580 VAL A CA 1
ATOM 4688 C C . VAL A 1 580 ? -19.145 1.979 19.651 1.00 98.56 580 VAL A C 1
ATOM 4690 O O . VAL A 1 580 ? -19.345 1.020 20.394 1.00 98.56 580 VAL A O 1
ATOM 4693 N N . ILE A 1 581 ? -18.203 1.978 18.713 1.00 98.06 581 ILE A N 1
ATOM 4694 C CA . ILE A 1 581 ? -17.267 0.878 18.471 1.00 98.06 581 ILE A CA 1
ATOM 4695 C C . ILE A 1 581 ? -15.819 1.370 18.498 1.00 98.06 581 ILE A C 1
ATOM 4697 O O . ILE A 1 581 ? -15.534 2.555 18.302 1.00 98.06 581 ILE A O 1
ATOM 4701 N N . GLY A 1 582 ? -14.888 0.438 18.674 1.00 95.06 582 GLY A N 1
ATOM 4702 C CA . GLY A 1 582 ? -13.487 0.656 18.337 1.00 95.06 582 GLY A CA 1
ATOM 4703 C C . GLY A 1 582 ? -12.505 0.065 19.335 1.00 95.06 582 GLY A C 1
ATOM 4704 O O . GLY A 1 582 ? -12.843 -0.736 20.209 1.00 95.06 582 GLY A O 1
ATOM 4705 N N . ASN A 1 583 ? -11.260 0.500 19.185 1.00 93.31 583 ASN A N 1
ATOM 4706 C CA . ASN A 1 583 ? -10.131 0.123 20.020 1.00 93.31 583 ASN A CA 1
ATOM 4707 C C . ASN A 1 583 ? -9.442 1.408 20.512 1.00 93.31 583 ASN A C 1
ATOM 4709 O O . ASN A 1 583 ? -8.579 1.955 19.817 1.00 93.31 583 ASN A O 1
ATOM 4713 N N . PRO A 1 584 ? -9.898 1.973 21.644 1.00 92.19 584 PRO A N 1
ATOM 4714 C CA . PRO A 1 584 ? -9.360 3.221 22.167 1.00 92.19 584 PRO A CA 1
ATOM 4715 C C . PRO A 1 584 ? -7.880 3.072 22.551 1.00 92.19 584 PRO A C 1
ATOM 4717 O O . PRO A 1 584 ? -7.409 1.964 22.810 1.00 92.19 584 PRO A O 1
ATOM 4720 N N . PRO A 1 585 ? -7.122 4.177 22.642 1.00 89.50 585 PRO A N 1
ATOM 4721 C CA . PRO A 1 585 ? -5.737 4.116 23.090 1.00 89.50 585 PRO A CA 1
ATOM 4722 C C . PRO A 1 585 ? -5.656 3.558 24.518 1.00 89.50 585 PRO A C 1
ATOM 4724 O O . PRO A 1 585 ? -6.374 3.991 25.420 1.00 89.50 585 PRO A O 1
ATOM 4727 N N . HIS A 1 586 ? -4.767 2.588 24.745 1.00 88.44 586 HIS A N 1
ATOM 4728 C CA . HIS A 1 586 ? -4.647 1.929 26.054 1.00 88.44 586 HIS A CA 1
ATOM 4729 C C . HIS A 1 586 ? -3.909 2.802 27.067 1.00 88.44 586 HIS A C 1
ATOM 4731 O O . HIS A 1 586 ? -4.237 2.827 28.251 1.00 88.44 586 HIS A O 1
ATOM 4737 N N . GLN A 1 587 ? -2.906 3.539 26.615 1.00 86.19 587 GLN A N 1
ATOM 4738 C CA . GLN A 1 587 ? -2.033 4.325 27.471 1.00 86.19 587 GLN A CA 1
ATOM 4739 C C . GLN A 1 587 ? -1.723 5.668 26.831 1.00 86.19 587 GLN A C 1
ATOM 4741 O O . GLN A 1 587 ? -1.827 5.847 25.618 1.00 86.19 587 GLN A O 1
ATOM 4746 N N . GLU A 1 588 ? -1.312 6.605 27.667 1.00 79.88 588 GLU A N 1
ATOM 4747 C CA . GLU A 1 588 ? -0.844 7.907 27.226 1.00 79.88 588 GLU A CA 1
ATOM 4748 C C . GLU A 1 588 ? 0.503 7.829 26.505 1.00 79.88 588 GLU A C 1
ATOM 4750 O O . GLU A 1 588 ? 1.296 6.893 26.671 1.00 79.88 588 GLU A O 1
ATOM 4755 N N . LYS A 1 589 ? 0.820 8.892 25.762 1.00 66.50 589 LYS A N 1
ATOM 4756 C CA . LYS A 1 589 ? 2.201 9.151 25.355 1.00 66.50 589 LYS A CA 1
ATOM 4757 C C . LYS A 1 589 ? 3.043 9.394 26.616 1.00 66.50 589 LYS A C 1
ATOM 4759 O O . LYS A 1 589 ? 2.648 10.171 27.478 1.00 66.50 589 LYS A O 1
ATOM 4764 N N . SER A 1 590 ? 4.214 8.755 26.727 1.00 54.28 590 SER A N 1
ATOM 4765 C CA . SER A 1 590 ? 5.138 9.000 27.850 1.00 54.28 590 SER A CA 1
ATOM 4766 C C . SER A 1 590 ? 5.460 10.494 27.957 1.00 54.28 590 SER A C 1
ATOM 4768 O O . SER A 1 590 ? 5.767 11.110 26.936 1.00 54.28 590 SER A O 1
ATOM 4770 N N . ILE A 1 591 ? 5.473 11.062 29.160 1.00 43.78 591 ILE A N 1
ATOM 4771 C CA . ILE A 1 591 ? 5.986 12.417 29.415 1.00 43.78 591 ILE A CA 1
ATOM 4772 C C . ILE A 1 591 ? 7.430 12.280 29.928 1.00 43.78 591 ILE A C 1
ATOM 4774 O O . ILE A 1 591 ? 7.672 11.584 30.913 1.00 43.78 591 ILE A O 1
ATOM 4778 N N . GLY A 1 592 ? 8.397 12.905 29.245 1.00 50.34 592 GLY A N 1
ATOM 4779 C CA . GLY A 1 592 ? 9.825 12.820 29.600 1.00 50.34 592 GLY A CA 1
ATOM 4780 C C . GLY A 1 592 ? 10.412 11.400 29.523 1.00 50.34 592 GLY A C 1
ATOM 4781 O O . GLY A 1 592 ? 10.034 10.623 28.642 1.00 50.34 592 GLY A O 1
ATOM 4782 N N . ASP A 1 593 ? 11.318 11.078 30.456 1.00 46.75 593 ASP A N 1
ATOM 4783 C CA . ASP A 1 593 ? 12.001 9.776 30.595 1.00 46.75 593 ASP A CA 1
ATOM 4784 C C . ASP A 1 593 ? 11.232 8.757 31.463 1.00 46.75 593 ASP A C 1
ATOM 4786 O O . ASP A 1 593 ? 11.749 7.683 31.780 1.00 46.75 593 ASP A O 1
ATOM 4790 N N . SER A 1 594 ? 9.989 9.064 31.862 1.00 49.41 594 SER A N 1
ATOM 4791 C CA . SER A 1 594 ? 9.172 8.139 32.655 1.00 49.41 594 SER A CA 1
ATOM 4792 C C . SER A 1 594 ? 8.851 6.864 31.869 1.00 49.41 594 SER A C 1
ATOM 4794 O O . SER A 1 594 ? 8.304 6.904 30.761 1.00 49.41 594 SER A O 1
ATOM 4796 N N . THR A 1 595 ? 9.148 5.714 32.476 1.00 57.47 595 THR A N 1
ATOM 4797 C CA . THR A 1 595 ? 8.820 4.383 31.945 1.00 57.47 595 THR A CA 1
ATOM 4798 C C . THR A 1 595 ? 7.376 3.966 32.233 1.00 57.47 595 THR A C 1
ATOM 4800 O O . THR A 1 595 ? 6.875 3.043 31.592 1.00 57.47 595 THR A O 1
ATOM 4803 N N . GLN A 1 596 ? 6.680 4.649 33.152 1.00 63.88 596 GLN A N 1
ATOM 4804 C CA . GLN A 1 596 ? 5.256 4.433 33.404 1.00 63.88 596 GLN A CA 1
ATOM 4805 C C . GLN A 1 596 ? 4.408 5.332 32.502 1.00 63.88 596 GLN A C 1
ATOM 4807 O O . GLN A 1 596 ? 4.500 6.559 32.561 1.00 63.88 596 GLN A O 1
ATOM 4812 N N . LYS A 1 597 ? 3.551 4.705 31.690 1.00 73.19 597 LYS A N 1
ATOM 4813 C CA . LYS A 1 597 ? 2.514 5.382 30.908 1.00 73.19 597 LYS A CA 1
ATOM 4814 C C . LYS A 1 597 ? 1.165 5.208 31.614 1.00 73.19 597 LYS A C 1
ATOM 4816 O O . LYS A 1 597 ? 0.717 4.063 31.746 1.00 73.19 597 LYS A O 1
ATOM 4821 N N . PRO A 1 598 ? 0.518 6.291 32.076 1.00 86.00 598 PRO A N 1
ATOM 4822 C CA . PRO A 1 598 ? -0.800 6.185 32.682 1.00 86.00 598 PRO A CA 1
ATOM 4823 C C . PRO A 1 598 ? -1.835 5.648 31.677 1.00 86.00 598 PRO A C 1
ATOM 4825 O O . PRO A 1 598 ? -1.694 5.864 30.467 1.00 86.00 598 PRO A O 1
ATOM 4828 N N . PRO A 1 599 ? -2.860 4.918 32.142 1.00 90.75 599 PRO A N 1
ATOM 4829 C CA . PRO A 1 599 ? -3.919 4.421 31.277 1.00 90.75 599 PRO A CA 1
ATOM 4830 C C . PRO A 1 599 ? -4.838 5.562 30.838 1.00 90.75 599 PRO A C 1
ATOM 4832 O O . PRO A 1 599 ? -5.233 6.381 31.660 1.00 90.75 599 PRO A O 1
ATOM 4835 N N . ILE A 1 600 ? -5.253 5.570 29.571 1.00 92.69 600 ILE A N 1
ATOM 4836 C CA . ILE A 1 600 ? -6.190 6.578 29.035 1.00 92.69 600 ILE A CA 1
ATOM 4837 C C . ILE A 1 600 ? -7.511 5.973 28.543 1.00 92.69 600 ILE A C 1
ATOM 4839 O O . ILE A 1 600 ? -8.513 6.680 28.465 1.00 92.69 600 ILE A O 1
ATOM 4843 N N . TYR A 1 601 ? -7.556 4.657 28.298 1.00 93.31 601 TYR A N 1
ATOM 4844 C CA . TYR A 1 601 ? -8.745 3.966 27.779 1.00 93.31 601 TYR A CA 1
ATOM 4845 C C . TYR A 1 601 ? -10.010 4.216 28.614 1.00 93.31 601 TYR A C 1
ATOM 4847 O O . TYR A 1 601 ? -11.084 4.385 28.047 1.00 93.31 601 TYR A O 1
ATOM 4855 N N . HIS A 1 602 ? -9.885 4.324 29.941 1.00 95.44 602 HIS A N 1
ATOM 4856 C CA . HIS A 1 602 ? -11.004 4.604 30.843 1.00 95.44 602 HIS A CA 1
ATOM 4857 C C . HIS A 1 602 ? -11.718 5.935 30.531 1.00 95.44 602 HIS A C 1
ATOM 4859 O O . HIS A 1 602 ? -12.936 6.019 30.659 1.00 95.44 602 HIS A O 1
ATOM 4865 N N . LYS A 1 603 ? -10.997 6.951 30.032 1.00 96.56 603 LYS A N 1
ATOM 4866 C CA . LYS A 1 603 ? -11.588 8.224 29.580 1.00 96.56 603 LYS A CA 1
ATOM 4867 C C . LYS A 1 603 ? -12.353 8.084 28.271 1.00 96.56 603 LYS A C 1
ATOM 4869 O O . LYS A 1 603 ? -13.411 8.681 28.112 1.00 96.56 603 LYS A O 1
ATOM 4874 N N . PHE A 1 604 ? -11.866 7.252 27.356 1.00 96.50 604 PHE A N 1
ATOM 4875 C CA . PHE A 1 604 ? -12.600 6.931 26.131 1.00 96.50 604 PHE A CA 1
ATOM 4876 C C . PHE A 1 604 ? -13.845 6.081 26.412 1.00 96.50 604 PHE A C 1
ATOM 4878 O O . PHE A 1 604 ? -14.863 6.277 25.757 1.00 96.50 604 PHE A O 1
ATOM 4885 N N . MET A 1 605 ? -13.794 5.186 27.404 1.00 96.75 605 MET A N 1
ATOM 4886 C CA . MET A 1 605 ? -14.974 4.454 27.876 1.00 96.75 605 MET A CA 1
ATOM 4887 C C . MET A 1 605 ? -16.012 5.410 28.474 1.00 96.75 605 MET A C 1
ATOM 4889 O O . MET A 1 605 ? -17.171 5.360 28.082 1.00 96.75 605 MET A O 1
ATOM 4893 N N . GLU A 1 606 ? -15.599 6.334 29.351 1.00 96.88 606 GLU A N 1
ATOM 4894 C CA . GLU A 1 606 ? -16.484 7.376 29.897 1.00 96.88 606 GLU A CA 1
ATOM 4895 C C . GLU A 1 606 ? -17.147 8.209 28.789 1.00 96.88 606 GLU A C 1
ATOM 4897 O O . GLU A 1 606 ? -18.364 8.407 28.817 1.00 96.88 606 GLU A O 1
ATOM 4902 N N . LEU A 1 607 ? -16.376 8.641 27.785 1.00 97.44 607 LEU A N 1
ATOM 4903 C CA . LEU A 1 607 ? -16.916 9.340 26.618 1.00 97.44 607 LEU A CA 1
ATOM 4904 C C . LEU A 1 607 ? -17.948 8.481 25.876 1.00 97.44 607 LEU A C 1
ATOM 4906 O O . LEU A 1 607 ? -19.043 8.960 25.585 1.00 97.44 607 LEU A O 1
ATOM 4910 N N . ALA A 1 608 ? -17.616 7.219 25.588 1.00 97.75 608 ALA A N 1
ATOM 4911 C CA . ALA A 1 608 ? -18.488 6.296 24.867 1.00 97.75 608 ALA A CA 1
ATOM 4912 C C . ALA A 1 608 ? -19.826 6.085 25.591 1.00 97.75 608 ALA A C 1
ATOM 4914 O O . ALA A 1 608 ? -20.876 6.165 24.961 1.00 97.75 608 ALA A O 1
ATOM 4915 N N . TYR A 1 609 ? -19.791 5.886 26.911 1.00 95.81 609 TYR A N 1
ATOM 4916 C CA . TYR A 1 609 ? -20.990 5.719 27.739 1.00 95.81 609 TYR A CA 1
ATOM 4917 C C . TYR A 1 609 ? -21.823 6.994 27.855 1.00 95.81 609 TYR A C 1
ATOM 4919 O O . TYR A 1 609 ? -23.031 6.932 28.058 1.00 95.81 609 TYR A O 1
ATOM 4927 N N . THR A 1 610 ? -21.192 8.160 27.728 1.00 95.81 610 THR A N 1
ATOM 4928 C CA . THR A 1 610 ? -21.904 9.441 27.783 1.00 95.81 610 THR A CA 1
ATOM 4929 C C . THR A 1 610 ? -22.590 9.752 26.452 1.00 95.81 610 THR A C 1
ATOM 4931 O O . THR A 1 610 ? -23.699 10.283 26.430 1.00 95.81 610 THR A O 1
ATOM 4934 N N . ILE A 1 611 ? -21.947 9.414 25.330 1.00 96.69 611 ILE A N 1
ATOM 4935 C CA . ILE A 1 611 ? -22.411 9.791 23.989 1.00 96.69 611 ILE A CA 1
ATOM 4936 C C . ILE A 1 611 ? -23.272 8.716 23.304 1.00 96.69 611 ILE A C 1
ATOM 4938 O O . ILE A 1 611 ? -23.812 8.971 22.226 1.00 96.69 611 ILE A O 1
ATOM 4942 N N . SER A 1 612 ? -23.414 7.526 23.895 1.00 97.12 612 SER A N 1
ATOM 4943 C CA . SER A 1 612 ? -24.122 6.394 23.290 1.00 97.12 612 SER A CA 1
ATOM 4944 C C . SER A 1 612 ? -24.812 5.498 24.312 1.00 97.12 612 SER A C 1
ATOM 4946 O O . SER A 1 612 ? -24.355 5.362 25.442 1.00 97.12 612 SER A O 1
ATOM 4948 N N . ASP A 1 613 ? -25.901 4.852 23.889 1.00 90.31 613 ASP A N 1
ATOM 4949 C CA . ASP A 1 613 ? -26.610 3.844 24.692 1.00 90.31 613 ASP A CA 1
ATOM 4950 C C . ASP A 1 613 ? -25.891 2.489 24.723 1.00 90.31 613 ASP A C 1
ATOM 4952 O O . ASP A 1 613 ? -26.040 1.722 25.674 1.00 90.31 613 ASP A O 1
ATOM 4956 N N . LYS A 1 614 ? -25.116 2.177 23.679 1.00 95.38 614 LYS A N 1
ATOM 4957 C CA . LYS A 1 614 ? -24.323 0.947 23.581 1.00 95.38 614 LYS A CA 1
ATOM 4958 C C . LYS A 1 614 ? -22.884 1.279 23.215 1.00 95.38 614 LYS A C 1
ATOM 4960 O O . LYS A 1 614 ? -22.638 2.128 22.357 1.00 95.38 614 LYS A O 1
ATOM 4965 N N . ALA A 1 615 ? -21.931 0.584 23.823 1.00 96.44 615 ALA A N 1
ATOM 4966 C CA . ALA A 1 615 ? -20.518 0.707 23.495 1.00 96.44 615 ALA A CA 1
ATOM 4967 C C . ALA A 1 615 ? -19.861 -0.675 23.454 1.00 96.44 615 ALA A C 1
ATOM 4969 O O . ALA A 1 615 ? -20.081 -1.494 24.342 1.00 96.44 615 ALA A O 1
ATOM 4970 N N . VAL A 1 616 ? -19.055 -0.915 22.423 1.00 96.31 616 VAL A N 1
ATOM 4971 C CA . VAL A 1 616 ? -18.302 -2.152 22.204 1.00 96.31 616 VAL A CA 1
ATOM 4972 C C . VAL A 1 616 ? -16.845 -1.783 21.964 1.00 96.31 616 VAL A C 1
ATOM 4974 O O . VAL A 1 616 ? -16.493 -1.255 20.910 1.00 96.31 616 VAL A O 1
ATOM 4977 N N . LEU A 1 617 ? -15.989 -2.039 22.951 1.00 95.94 617 LEU A N 1
ATOM 4978 C CA . LEU A 1 617 ? -14.613 -1.545 22.973 1.00 95.94 617 LEU A CA 1
ATOM 4979 C C . LEU A 1 617 ? -13.637 -2.669 23.327 1.00 95.94 617 LEU A C 1
ATOM 4981 O O . LEU A 1 617 ? -13.890 -3.422 24.256 1.00 95.94 617 LEU A O 1
ATOM 4985 N N . ILE A 1 618 ? -12.492 -2.737 22.645 1.00 92.19 618 ILE A N 1
ATOM 4986 C CA . ILE A 1 618 ? -11.350 -3.533 23.122 1.00 92.19 618 ILE A CA 1
ATOM 4987 C C . ILE A 1 618 ? -10.561 -2.697 24.130 1.00 92.19 618 ILE A C 1
ATOM 4989 O O . ILE A 1 618 ? -10.075 -1.619 23.788 1.00 92.19 618 ILE A O 1
ATOM 4993 N N . THR A 1 619 ? -10.365 -3.200 25.351 1.00 92.38 619 THR A N 1
ATOM 4994 C CA . THR A 1 619 ? -9.546 -2.517 26.372 1.00 92.38 619 THR A CA 1
ATOM 4995 C C . THR A 1 619 ? -8.672 -3.483 27.178 1.00 92.38 619 THR A C 1
ATOM 4997 O O . THR A 1 619 ? -8.958 -4.681 27.228 1.00 92.38 619 THR A O 1
ATOM 5000 N N . PRO A 1 620 ? -7.611 -3.000 27.851 1.00 90.81 620 PRO A N 1
ATOM 5001 C CA . PRO A 1 620 ? -6.902 -3.791 28.853 1.00 90.81 620 PRO A CA 1
ATOM 5002 C C . PRO A 1 620 ? -7.834 -4.235 29.991 1.00 90.81 620 PRO A C 1
ATOM 5004 O O . PRO A 1 620 ? -8.612 -3.439 30.505 1.00 90.81 620 PRO A O 1
ATOM 5007 N N . ALA A 1 621 ? -7.703 -5.478 30.457 1.00 92.00 621 ALA A N 1
ATOM 5008 C CA . ALA A 1 621 ? -8.657 -6.071 31.402 1.00 92.00 621 ALA A CA 1
ATOM 5009 C C . ALA A 1 621 ? -8.304 -5.881 32.893 1.00 92.00 621 ALA A C 1
ATOM 5011 O O . ALA A 1 621 ? -8.988 -6.411 33.767 1.00 92.00 621 ALA A O 1
ATOM 5012 N N . ARG A 1 622 ? -7.224 -5.154 33.220 1.00 89.06 622 ARG A N 1
ATOM 5013 C CA . ARG A 1 622 ? -6.710 -5.054 34.605 1.00 89.06 622 ARG A CA 1
ATOM 5014 C C . ARG A 1 622 ? -7.727 -4.474 35.597 1.00 89.06 622 ARG A C 1
ATOM 5016 O O . ARG A 1 622 ? -7.750 -4.908 36.747 1.00 89.06 622 ARG A O 1
ATOM 5023 N N . PHE A 1 623 ? -8.585 -3.556 35.146 1.00 92.12 623 PHE A N 1
ATOM 5024 C CA . PHE A 1 623 ? -9.590 -2.916 35.997 1.00 92.12 623 PHE A CA 1
ATOM 5025 C C . PHE A 1 623 ? -10.631 -3.898 36.555 1.00 92.12 623 PHE A C 1
ATOM 5027 O O . PHE A 1 623 ? -11.148 -3.657 37.639 1.00 92.12 623 PHE A O 1
ATOM 5034 N N . LEU A 1 624 ? -10.882 -5.031 35.879 1.00 91.69 624 LEU A N 1
ATOM 5035 C CA . LEU A 1 624 ? -11.808 -6.076 36.349 1.00 91.69 624 LEU A CA 1
ATOM 5036 C C . LEU A 1 624 ? -11.363 -6.723 37.665 1.00 91.69 624 LEU A C 1
ATOM 5038 O O . LEU A 1 624 ? -12.172 -7.306 38.378 1.00 91.69 624 LEU A O 1
ATOM 5042 N N . PHE A 1 625 ? -10.076 -6.613 37.992 1.00 91.44 625 PHE A N 1
ATOM 5043 C CA . PHE A 1 625 ? -9.479 -7.175 39.201 1.00 91.44 625 PHE A CA 1
ATOM 5044 C C . PHE A 1 625 ? -9.154 -6.096 40.241 1.00 91.44 625 PHE A C 1
ATOM 5046 O O . PHE A 1 625 ? -8.345 -6.339 41.133 1.00 91.44 625 PHE A O 1
ATOM 5053 N N . ASN A 1 626 ? -9.722 -4.890 40.086 1.00 90.50 626 ASN A N 1
ATOM 5054 C CA . ASN A 1 626 ? -9.326 -3.682 40.813 1.00 90.50 626 ASN A CA 1
ATOM 5055 C C . ASN A 1 626 ? -7.796 -3.471 40.812 1.00 90.50 626 ASN A C 1
ATOM 5057 O O . ASN A 1 626 ? -7.185 -3.130 41.822 1.00 90.50 626 ASN A O 1
ATOM 5061 N N . ALA A 1 627 ? -7.160 -3.751 39.672 1.00 87.44 627 ALA A N 1
ATOM 5062 C CA . ALA A 1 627 ? -5.714 -3.725 39.514 1.00 87.44 627 ALA A CA 1
ATOM 5063 C C . ALA A 1 627 ? -5.291 -2.774 38.387 1.00 87.44 627 ALA A C 1
ATOM 5065 O O . ALA A 1 627 ? -6.066 -2.411 37.502 1.00 87.44 627 ALA A O 1
ATOM 5066 N N . GLY A 1 628 ? -4.007 -2.419 38.370 1.00 85.56 628 GLY A N 1
ATOM 5067 C CA . GLY A 1 628 ? -3.452 -1.478 37.399 1.00 85.56 628 GLY A CA 1
ATOM 5068 C C . GLY A 1 628 ? -3.420 -0.049 37.934 1.00 85.56 628 GLY A C 1
ATOM 5069 O O . GLY A 1 628 ? -3.302 0.157 39.134 1.00 85.56 628 GLY A O 1
ATOM 5070 N N . ALA A 1 629 ? -3.435 0.925 37.025 1.00 88.06 629 ALA A N 1
ATOM 5071 C CA . ALA A 1 629 ? -3.233 2.343 37.339 1.00 88.06 629 ALA A CA 1
ATOM 5072 C C . ALA A 1 629 ? -4.442 3.224 36.969 1.00 88.06 629 ALA A C 1
ATOM 5074 O O . ALA A 1 629 ? -4.322 4.445 36.905 1.00 88.06 629 ALA A O 1
ATOM 5075 N N . THR A 1 630 ? -5.592 2.616 36.665 1.00 92.50 630 THR A N 1
ATOM 5076 C CA . THR A 1 630 ? -6.872 3.332 36.596 1.00 92.50 630 THR A CA 1
ATOM 5077 C C . THR A 1 630 ? -7.332 3.685 38.016 1.00 92.50 630 THR A C 1
ATOM 5079 O O . THR A 1 630 ? -6.986 2.951 38.945 1.00 92.50 630 THR A O 1
ATOM 5082 N N . PRO A 1 631 ? -8.082 4.787 38.217 1.00 94.31 631 PRO A N 1
ATOM 5083 C CA . PRO A 1 631 ? -8.563 5.167 39.545 1.00 94.31 631 PRO A CA 1
ATOM 5084 C C . PRO A 1 631 ? -9.372 4.045 40.209 1.00 94.31 631 PRO A C 1
ATOM 5086 O O . PRO A 1 631 ? -10.228 3.439 39.567 1.00 94.31 631 PRO A O 1
ATOM 5089 N N . GLU A 1 632 ? -9.127 3.796 41.495 1.00 94.00 632 GLU A N 1
ATOM 5090 C CA . GLU A 1 632 ? -9.787 2.725 42.257 1.00 94.00 632 GLU A CA 1
ATOM 5091 C C . GLU A 1 632 ? -11.313 2.902 42.293 1.00 94.00 632 GLU A C 1
ATOM 5093 O O . GLU A 1 632 ? -12.053 1.970 41.981 1.00 94.00 632 GLU A O 1
ATOM 5098 N N . ASP A 1 633 ? -11.792 4.128 42.525 1.00 95.50 633 ASP A N 1
ATOM 5099 C CA . ASP A 1 633 ? -13.225 4.452 42.478 1.00 95.50 633 ASP A CA 1
ATOM 5100 C C . ASP A 1 633 ? -13.852 4.146 41.108 1.00 95.50 633 ASP A C 1
ATOM 5102 O O . ASP A 1 633 ? -14.994 3.690 41.019 1.00 95.50 633 ASP A O 1
ATOM 5106 N N . TRP A 1 634 ? -13.099 4.357 40.022 1.00 96.19 634 TRP A N 1
ATOM 5107 C CA . TRP A 1 634 ? -13.558 4.032 38.674 1.00 96.19 634 TRP A CA 1
ATOM 5108 C C . TRP A 1 634 ? -13.618 2.517 38.460 1.00 96.19 634 TRP A C 1
ATOM 5110 O O . TRP A 1 634 ? -14.612 2.020 37.935 1.00 96.19 634 TRP A O 1
ATOM 5120 N N . ASN A 1 635 ? -12.614 1.764 38.919 1.00 95.94 635 ASN A N 1
ATOM 5121 C CA . ASN A 1 635 ? -12.647 0.301 38.856 1.00 95.94 635 ASN A CA 1
ATOM 5122 C C . ASN A 1 635 ? -13.861 -0.248 39.617 1.00 95.94 635 ASN A C 1
ATOM 5124 O O . ASN A 1 635 ? -14.604 -1.064 39.078 1.00 95.94 635 ASN A O 1
ATOM 5128 N N . HIS A 1 636 ? -14.103 0.235 40.842 1.00 95.50 636 HIS A N 1
ATOM 5129 C CA . HIS A 1 636 ? -15.264 -0.161 41.637 1.00 95.50 636 HIS A CA 1
ATOM 5130 C C . HIS A 1 636 ? -16.584 0.193 40.956 1.00 95.50 636 HIS A C 1
ATOM 5132 O O . HIS A 1 636 ? -17.507 -0.621 40.983 1.00 95.50 636 HIS A O 1
ATOM 5138 N N . LYS A 1 637 ? -16.680 1.364 40.315 1.00 95.75 637 LYS A N 1
ATOM 5139 C CA . LYS A 1 637 ? -17.842 1.724 39.495 1.00 95.75 637 LYS A CA 1
ATOM 5140 C C . LYS A 1 637 ? -18.068 0.696 38.385 1.00 95.75 637 LYS A C 1
ATOM 5142 O O . LYS A 1 637 ? -19.183 0.211 38.252 1.00 95.75 637 LYS A O 1
ATOM 5147 N N . MET A 1 638 ? -17.029 0.351 37.625 1.00 95.56 638 MET A N 1
ATOM 5148 C CA . MET A 1 638 ? -17.149 -0.576 36.495 1.00 95.56 638 MET A CA 1
ATOM 5149 C C . MET A 1 638 ? -17.480 -2.008 36.933 1.00 95.56 638 MET A C 1
ATOM 5151 O O . MET A 1 638 ? -18.327 -2.646 36.320 1.00 95.56 638 MET A O 1
ATOM 5155 N N . ILE A 1 639 ? -16.846 -2.512 37.997 1.00 93.88 639 ILE A N 1
ATOM 5156 C CA . ILE A 1 639 ? -17.077 -3.873 38.516 1.00 93.88 639 ILE A CA 1
ATOM 5157 C C . ILE A 1 639 ? -18.519 -4.046 39.015 1.00 93.88 639 ILE A C 1
ATOM 5159 O O . ILE A 1 639 ? -19.084 -5.128 38.890 1.00 93.88 639 ILE A O 1
ATOM 5163 N N . ASN A 1 640 ? -19.111 -2.990 39.578 1.00 94.75 640 ASN A N 1
ATOM 5164 C CA . ASN A 1 640 ? -20.474 -3.016 40.109 1.00 94.75 640 ASN A CA 1
ATOM 5165 C C . ASN A 1 640 ? -21.538 -2.549 39.095 1.00 94.75 640 ASN A C 1
ATOM 5167 O O . ASN A 1 640 ? -22.710 -2.434 39.459 1.00 94.75 640 ASN A O 1
ATOM 5171 N N . ASP A 1 641 ? -21.163 -2.251 37.846 1.00 95.12 641 ASP A N 1
ATOM 5172 C CA . ASP A 1 641 ? -22.116 -1.825 36.822 1.00 95.12 641 ASP A CA 1
ATOM 5173 C C . ASP A 1 641 ? -22.826 -3.035 36.199 1.00 95.12 641 ASP A C 1
ATOM 5175 O O . ASP A 1 641 ? -22.241 -3.804 35.438 1.00 95.12 641 ASP A O 1
ATOM 5179 N N . ASN A 1 642 ? -24.125 -3.173 36.476 1.00 94.38 642 ASN A N 1
ATOM 5180 C CA . ASN A 1 642 ? -24.960 -4.258 35.949 1.00 94.38 642 ASN A CA 1
ATOM 5181 C C . ASN A 1 642 ? -25.127 -4.232 34.415 1.00 94.38 642 ASN A C 1
ATOM 5183 O O . ASN A 1 642 ? -25.647 -5.194 33.845 1.00 94.38 642 ASN A O 1
ATOM 5187 N N . HIS A 1 643 ? -24.732 -3.146 33.744 1.00 93.06 643 HIS A N 1
ATOM 5188 C CA . HIS A 1 643 ? -24.784 -3.018 32.286 1.00 93.06 643 HIS A CA 1
ATOM 5189 C C . HIS A 1 643 ? -23.469 -3.430 31.613 1.00 93.06 643 HIS A C 1
ATOM 5191 O O . HIS A 1 643 ? -23.461 -3.666 30.403 1.00 93.06 643 HIS A O 1
ATOM 5197 N N . LEU A 1 644 ? -22.366 -3.544 32.366 1.00 93.56 644 LEU A N 1
ATOM 5198 C CA . LEU A 1 644 ? -21.095 -4.018 31.831 1.00 93.56 644 LEU A CA 1
ATOM 5199 C C . LEU A 1 644 ? -21.174 -5.530 31.587 1.00 93.56 644 LEU A C 1
ATOM 5201 O O . LEU A 1 644 ? -21.378 -6.320 32.507 1.00 93.56 644 LEU A O 1
ATOM 5205 N N . LYS A 1 645 ? -20.971 -5.946 30.336 1.00 93.12 645 LYS A N 1
ATOM 5206 C CA . LYS A 1 645 ? -20.889 -7.356 29.945 1.00 93.12 645 LYS A CA 1
ATOM 5207 C C . LYS A 1 645 ? -19.538 -7.630 29.306 1.00 93.12 645 LYS A C 1
ATOM 5209 O O . LYS A 1 645 ? -19.106 -6.867 28.453 1.00 93.12 645 LYS A O 1
ATOM 5214 N N . ILE A 1 646 ? -18.916 -8.739 29.696 1.00 93.38 646 ILE A N 1
ATOM 5215 C CA . ILE A 1 646 ? -17.687 -9.229 29.073 1.00 93.38 646 ILE A CA 1
ATOM 5216 C C . ILE A 1 646 ? -18.056 -10.301 28.054 1.00 93.38 646 ILE A C 1
ATOM 5218 O O . ILE A 1 646 ? -18.513 -11.380 28.431 1.00 93.38 646 ILE A O 1
ATOM 5222 N N . VAL A 1 647 ? -17.874 -9.999 26.770 1.00 91.75 647 VAL A N 1
ATOM 5223 C CA . VAL A 1 647 ? -18.193 -10.928 25.673 1.00 91.75 647 VAL A CA 1
ATOM 5224 C C . VAL A 1 647 ? -16.986 -11.792 25.334 1.00 91.75 647 VAL A C 1
ATOM 5226 O O . VAL A 1 647 ? -17.127 -12.956 24.954 1.00 91.75 647 VAL A O 1
ATOM 5229 N N . TYR A 1 648 ? -15.785 -11.239 25.491 1.00 90.50 648 TYR A N 1
ATOM 5230 C CA . TYR A 1 648 ? -14.550 -11.963 25.246 1.00 90.50 648 TYR A CA 1
ATOM 5231 C C . TYR A 1 648 ? -13.457 -11.527 26.218 1.00 90.50 648 TYR A C 1
ATOM 5233 O O . TYR A 1 648 ? -13.244 -10.339 26.442 1.00 90.50 648 TYR A O 1
ATOM 5241 N N . PHE A 1 649 ? -12.736 -12.497 26.772 1.00 92.12 649 PHE A N 1
ATOM 5242 C CA . PHE A 1 649 ? -11.584 -12.268 27.633 1.00 92.12 649 PHE A CA 1
ATOM 5243 C C . PHE A 1 649 ? -10.425 -13.136 27.155 1.00 92.12 649 PHE A C 1
ATOM 5245 O O . PHE A 1 649 ? -10.575 -14.345 26.988 1.00 92.12 649 PHE A O 1
ATOM 5252 N N . GLU A 1 650 ? -9.262 -12.520 26.975 1.00 90.06 650 GLU A N 1
ATOM 5253 C CA . GLU A 1 650 ? -8.016 -13.215 26.676 1.00 90.06 650 GLU A CA 1
ATOM 5254 C C . GLU A 1 650 ? -6.954 -12.763 27.674 1.00 90.06 650 GLU A C 1
ATOM 5256 O O . GLU A 1 650 ? -6.679 -11.573 27.833 1.00 90.06 650 GLU A O 1
ATOM 5261 N N . ASN A 1 651 ? -6.338 -13.723 28.358 1.00 86.12 651 ASN A N 1
ATOM 5262 C CA . ASN A 1 651 ? -5.321 -13.436 29.358 1.00 86.12 651 ASN A CA 1
ATOM 5263 C C . ASN A 1 651 ? -3.990 -13.010 28.714 1.00 86.12 651 ASN A C 1
ATOM 5265 O O . ASN A 1 651 ? -3.208 -12.272 29.314 1.00 86.12 651 ASN A O 1
ATOM 5269 N N . VAL A 1 652 ? -3.736 -13.464 27.483 1.00 85.19 652 VAL A N 1
ATOM 5270 C CA . VAL A 1 652 ? -2.491 -13.226 26.753 1.00 85.19 652 VAL A CA 1
ATOM 5271 C C . VAL A 1 652 ? -2.761 -12.431 25.473 1.00 85.19 652 VAL A C 1
ATOM 5273 O O . VAL A 1 652 ? -3.095 -12.991 24.431 1.00 85.19 652 VAL A O 1
ATOM 5276 N N . SER A 1 653 ? -2.530 -11.114 25.527 1.00 82.25 653 SER A N 1
ATOM 5277 C CA . SER A 1 653 ? -2.646 -10.175 24.388 1.00 82.25 653 SER A CA 1
ATOM 5278 C C . SER A 1 653 ? -2.012 -10.664 23.080 1.00 82.25 653 SER A C 1
ATOM 5280 O O . SER A 1 653 ? -2.546 -10.373 22.011 1.00 82.25 653 SER A O 1
ATOM 5282 N N . TYR A 1 654 ? -0.934 -11.453 23.149 1.00 82.88 654 TYR A N 1
ATOM 5283 C CA . TYR A 1 654 ? -0.259 -12.049 21.990 1.00 82.88 654 TYR A CA 1
ATOM 5284 C C . TYR A 1 654 ? -1.188 -12.872 21.076 1.00 82.88 654 TYR A C 1
ATOM 5286 O O . TYR A 1 654 ? -0.997 -12.864 19.860 1.00 82.88 654 TYR A O 1
ATOM 5294 N N . ASN A 1 655 ? -2.207 -13.541 21.630 1.00 83.75 655 ASN A N 1
ATOM 5295 C CA . ASN A 1 655 ? -3.145 -14.379 20.865 1.00 83.75 655 ASN A CA 1
ATOM 5296 C C . ASN A 1 655 ? -4.078 -13.549 19.957 1.00 83.75 655 ASN A C 1
ATOM 5298 O O . ASN A 1 655 ? -4.566 -14.026 18.926 1.00 83.75 655 ASN A O 1
ATOM 5302 N N . ILE A 1 656 ? -4.304 -12.283 20.320 1.00 83.44 656 ILE A N 1
ATOM 5303 C CA . ILE A 1 656 ? -5.133 -11.331 19.567 1.00 83.44 656 ILE A CA 1
ATOM 5304 C C . ILE A 1 656 ? -4.260 -10.414 18.714 1.00 83.44 656 ILE A C 1
ATOM 5306 O O . ILE A 1 656 ? -4.541 -10.205 17.535 1.00 83.44 656 ILE A O 1
ATOM 5310 N N . PHE A 1 657 ? -3.166 -9.919 19.289 1.00 81.38 657 PHE A N 1
ATOM 5311 C CA . PHE A 1 657 ? -2.223 -8.997 18.671 1.00 81.38 657 PHE A CA 1
ATOM 5312 C C . PHE A 1 657 ? -0.825 -9.639 18.616 1.00 81.38 657 PHE A C 1
ATOM 5314 O O . PHE A 1 657 ? -0.019 -9.466 19.539 1.00 81.38 657 PHE A O 1
ATOM 5321 N N . PRO A 1 658 ? -0.494 -10.369 17.533 1.00 71.06 658 PRO A N 1
ATOM 5322 C CA . PRO A 1 658 ? 0.771 -11.086 17.429 1.00 71.06 658 PRO A CA 1
ATOM 5323 C C . PRO A 1 658 ? 1.983 -10.166 17.602 1.00 71.06 658 PRO A C 1
ATOM 5325 O O . PRO A 1 658 ? 2.095 -9.133 16.930 1.00 71.06 658 PRO A O 1
ATOM 5328 N N . ASN A 1 659 ? 2.928 -10.607 18.434 1.00 66.12 659 ASN A N 1
ATOM 5329 C CA . ASN A 1 659 ? 4.158 -9.905 18.838 1.00 66.12 659 ASN A CA 1
ATOM 5330 C C . ASN A 1 659 ? 3.958 -8.735 19.811 1.00 66.12 659 ASN A C 1
ATOM 5332 O O . ASN A 1 659 ? 4.876 -7.938 19.993 1.00 66.12 659 ASN A O 1
ATOM 5336 N N . THR A 1 660 ? 2.809 -8.663 20.482 1.00 66.94 660 THR A N 1
ATOM 5337 C CA . THR A 1 660 ? 2.586 -7.744 21.605 1.00 66.94 660 THR A CA 1
ATOM 5338 C C . THR A 1 660 ? 2.419 -8.524 22.913 1.00 66.94 660 THR A C 1
ATOM 5340 O O . THR A 1 660 ? 1.951 -9.662 22.913 1.00 66.94 660 THR A O 1
ATOM 5343 N N . ASN A 1 661 ? 2.857 -7.944 24.033 1.00 67.75 661 ASN A N 1
ATOM 5344 C CA . ASN A 1 661 ? 2.671 -8.525 25.363 1.00 67.75 661 ASN A CA 1
ATOM 5345 C C . ASN A 1 661 ? 2.447 -7.406 26.388 1.00 67.75 661 ASN A C 1
ATOM 5347 O O . ASN A 1 661 ? 3.391 -6.903 26.997 1.00 67.75 661 ASN A O 1
ATOM 5351 N N . PHE A 1 662 ? 1.192 -6.989 26.541 1.00 69.50 662 PHE A N 1
ATOM 5352 C CA . PHE A 1 662 ? 0.771 -5.956 27.498 1.00 69.50 662 PHE A CA 1
ATOM 5353 C C . PHE A 1 662 ? -0.243 -6.476 28.534 1.00 69.50 662 PHE A C 1
ATOM 5355 O O . PHE A 1 662 ? -0.829 -5.702 29.295 1.00 69.50 662 PHE A O 1
ATOM 5362 N N . GLY A 1 663 ? -0.374 -7.802 28.640 1.00 78.81 663 GLY A N 1
ATOM 5363 C CA . GLY A 1 663 ? -1.260 -8.488 29.582 1.00 78.81 663 GLY A CA 1
ATOM 5364 C C . GLY A 1 663 ? -2.592 -8.898 28.961 1.00 78.81 663 GLY A C 1
ATOM 5365 O O . GLY A 1 663 ? -2.643 -9.208 27.768 1.00 78.81 663 GLY A O 1
ATOM 5366 N N . SER A 1 664 ? -3.634 -8.919 29.790 1.00 81.56 664 SER A N 1
ATOM 5367 C CA . SER A 1 664 ? -4.976 -9.372 29.438 1.00 81.56 664 SER A CA 1
ATOM 5368 C C . SER A 1 664 ? -5.807 -8.295 28.742 1.00 81.56 664 SER A C 1
ATOM 5370 O O . SER A 1 664 ? -5.679 -7.097 29.020 1.00 81.56 664 SER A O 1
ATOM 5372 N N . ILE A 1 665 ? -6.675 -8.740 27.838 1.00 85.88 665 ILE A N 1
ATOM 5373 C CA . ILE A 1 665 ? -7.565 -7.919 27.018 1.00 85.88 665 ILE A CA 1
ATOM 5374 C C . ILE A 1 665 ? -8.999 -8.378 27.238 1.00 85.88 665 ILE A C 1
ATOM 5376 O O . ILE A 1 665 ? -9.261 -9.570 27.413 1.00 85.88 665 ILE A O 1
ATOM 5380 N N . VAL A 1 666 ? -9.916 -7.419 27.206 1.00 87.19 666 VAL A N 1
ATOM 5381 C CA . VAL A 1 666 ? -11.346 -7.667 27.276 1.00 87.19 666 VAL A CA 1
ATOM 5382 C C . VAL A 1 666 ? -12.089 -6.937 26.157 1.00 87.19 666 VAL A C 1
ATOM 5384 O O . VAL A 1 666 ? -11.653 -5.862 25.729 1.00 87.19 666 VAL A O 1
ATOM 5387 N N . VAL A 1 667 ? -13.180 -7.556 25.697 1.00 83.25 667 VAL A N 1
ATOM 5388 C CA . VAL A 1 667 ? -14.199 -6.995 24.798 1.00 83.25 667 VAL A CA 1
ATOM 5389 C C . VAL A 1 667 ? -15.535 -6.916 25.508 1.00 83.25 667 VAL A C 1
ATOM 5391 O O . VAL A 1 667 ? -15.958 -7.967 26.058 1.00 83.25 667 VAL A O 1
#

Foldseek 3Di:
DCQCDDDPADDHQNRDPVSCLLQQEAEEAAAAQVRLLVVLVVLCVDPPSVPQEDEAELCNPPPTLPPQDADPVSVVSRCVRCPPVNVHGYYYYDSNHPLPDDADQSHQEYEYHHQDQALVSVVSNGCNNVRWDADPVSGTRPHHYYHDPPLLSVLVSLCVVLVHPLDFQEDDDPSSLVSSQVVCVVPWDWDQDPVGIDTDHSLNSSLVNCLVVLVVCLLQLNLDPRFFHCVLQADDPVNLVLLVVLCVLLVVLQDPPQDPDDDADGLHDDPVLLVLQVVLVPDDPVPHDPVNVVSVVSSVVSVVSSVNSSSSVSSFSLLQLLLLLLFPDDLPDFAWPVNSLVRQDPQNCCVRGRHPDDSVSVVVCSNGTDRSSVRSSSSVSQVQLQVLLLDQLLVSLVSLLVSLVSGDGSPCQAQVPHLLLLLVQCCLPQWFWRQAAPVSPDQDDPRHGNTDTHDDPCNCVCQDLQAAEEALEFRQLSNLSRNLSRNLVVVVVVVCVVVVNPDDVVVSVVSSLSCQLRHYAYEYADPSRQSNSCCSRNNPDPGDHRYHYDYPLLVCLVVPVPVSLVVRCVSSVHQAGAEYEDEDAQFDDDDPPDPDTAGRVLSSVVSRVNRYPYYRYKYAPQLCVCDDRDDSVSSVVQNPDPPDDWSDKDQACCVSRPSDGPGIMTD

InterPro domains:
  IPR011639 Type II methyltransferase M.TaqI-like domain [PF07669] (518-657)
  IPR027417 P-loop containing nucleoside triphosphate hydrolase [G3DSA:3.40.50.300] (7-164)
  IPR029063 S-adenosyl-L-methionine-dependent methyltransferase superfamily [G3DSA:3.40.50.150] (407-667)
  IPR029063 S-adenosyl-L-methionine-dependent methyltransferase superfamily [SSF53335] (465-665)

Sequence (667 aa):
DNITNQDSSTNYPFSTNQYRNELRHTLWLLPGVKEANAFEKLLNEHQIFGKEYKIVNVVKDDKSDSNEVVTEGDLDKVRQAIGDPSQNKTITLTVRKLTTGVNIPEWTAVLFLSNTNSAMNYLQAAFRAQTPFSHEKLGMKKNCYIFDFAPDRALTVMAESAQINSGVGKKNTLQQKEAMTQLLNFMPILGQTDHGMKVFNVDRMLTQLKKVYAEKAVRSGFEDDSLYNDELLTLDEADLNDFNNLKEIVGKTNLSGLPKKVEINVNGLTDEEYEKGEKAQKKKPRERITEEKEIIEKVKQAKKQRKAMISILRGISIRIPMMIYGMPIEVDKEMGIDEFVNHVDSISWEEFMPKGIKKSDFKRFAKYYDPEVFVEAGRIIRQRAQSYDDLEYTERAEKIAELFGTFKNPDKETVLTSWRVVNLQLSKTIGGLRYFDENFENTTSNGQDSITWVDTEITKEVFKPNTKILEINSKTGLYPLYVASSLFHQKRNKLNDDRAGRFSKIDDDEIIQEVLKENIYVIAKTPMAKTITRRTLAGYNDWTTNILYVEEIDQKLKSNMDQTLNEIQKGLNVMKFDVVIGNPPHQEKSIGDSTQKPPIYHKFMELAYTISDKAVLITPARFLFNAGATPEDWNHKMINDNHLKIVYFENVSYNIFPNTNFGSIVV

Organism: Enterococcus faecium (NCBI:txid1352)

pLDDT: mean 87.25, std 10.62, range [43.78, 98.75]

Radius of gyration: 31.92 Å; chains: 1; bounding box: 84×48×99 Å

Secondary structure (DSSP, 8-state):
-TTTS-BTTB--TTSSHHHHHH-SEEEEE-S-HHHHHHHHHHHHHSTTHHHH-EEEETTTT-S-TT-----HHHHHHHHHHHSSTTT--EEEEESSTTSSS---TT--EEEE-S----HHHHHHHHGGGGS--EETTTEE----EEEES-HHHHHHHHHHHTT---STT----HHHHHHHHHHHHHS--EEEETTEEEE--HHHHHHHHTHHHHHHHHHTTS-SGGGB-GGGGS--HHHHHHHHHHHHHHHTT--TTS-S-------PPPHHHHHHHHHHHHS-GGG--HHHHHHHHHHHHHHHHHHHHHHHHHHHHTTHHHHHHH--S-TTS---HHHHHHHS-HHHHHHHSPTT--HHHHHHHHTTB-HHHHHHHHHHHHHHHHHGGGS-HHHHHHHHHHHHHH---S-TTTTS--HHHHHHHHHHHT-EEE-S-TTSS-SEETTEE--EEE--TTHHHHSSTT--EEEEEESS-HHHHHHHHHHHHHHHHHHHHHHTT---HHHHHHHHHHHHHHTEEEEESSHHHHHHHHHHHHTTS----EEEE-TTHHHHHHH-HHHHHHHHHHHHT-S-BSEEEE---SBPPPPTT-SPPPB-HHHHHHHHHHHBS-EEE-EESGGGGT-SSS-HHHHHHHHT-TT---S-EES-GGGTSTT-----EE-